Protein AF-A0A438FBZ8-F1 (afdb_monomer_lite)

Secondary structure (DSSP, 8-state):
-PPP--EEEE---TTS-GGGSSSPPB-EE-TTSPPSEEEETT-EEEEEE--TTSS-S-SSS--HHHHH--TTS---BEEEEEEE-TTSPBP-TT-EEEEEEEEEEEPTT--EEEEEE--TTTT--TTTTT--S-EEEEEE---S---EEEEEPPPPHHHHHHHHHHHHHHHHHGGGT--STTT-TTS-SS----STT--BTTS-TTSHHHHHHHHHPEESSS-BTTEEE---TT--TT-EEEEEP-STT--EEEEEEES---GGGTTEEEEEEE-EEEEEEEEEETTHHHHH----SSSTT----EEEPPS-----S-EEEEEEESB-TT--B-SS-HHHHHHHHHHHHHHHHHTTT--HHHHHHHHHHS--EEEEEESSSTT--EEEEEEEGGGSSS--S--SS----------TT-PPPP----SPP---GGGG-S-----------SS-S---------------B-TTSSSSBTTTSS-SSSS-HHHH-HHHHHTBS-TT-BGGGSEE--SSS-EE---BSSPPPGGGHHHHHHHHHHHTT-B------PPP-------------S-----PPPPGGGGS------S----------

Foldseek 3Di:
DPADDAAEFADDDLVDFQCRGPFHWFFFFDQPQDWSEEDEFQGWHKHWAFWQLRPQDDPDLALVSLAPRDPLQGGTKGTQYFYAYPVRFTFAALKKKKKAQQAKFADPPFQKFKFKFYALLHAGFLQCLAVNFIDMDMGHPQGAAFDFLFKFFHAAPVVLVVVQVVLVCCQVPVCVPDDDVNPNNNHRSADHQDLVSGTRTPDDPPDPVSVVCSRRTGGQLDAAQGGGRNRDRQSGNRKIKIGGAHHTRRRMITYFTARFFAPPLGSSSFGRTGIMMTTMHIDIGHSVCVVPFDADDDDSSNTHMDMDGGPDDPDFDDKDKFKFKQQALVRDHDALDVSRGQSRQLVRQLVLVVLQVDDSNRSSRCNGHAHWDKDQPARPPPRIGMIMIIHRQVVDPDRSDDDPDRDNHDDDDDDPPSDTGDNPDDDRRDDRPVVPPPDDDDDDDDDDDPDDDDDDDDDDDDDDDDLQELEQQPPAFQAQHPPQPDDGVCVLQVPQCVFFPCNRDTPVVQWAPPDDATDGHTHGNDDDDPVCVVSVVSSCVSCPSYHHDDDDPDDDDDDDDDDDDDDDDDDDDDDDDDDPPPPPDDDDDDDDDDDDDDDDD

Organism: Vitis vinifera (NCBI:txid29760)

InterPro domains:
  IPR004304 Acetamidase/Formamidase [PF03069] (12-398)
  IPR004304 Acetamidase/Formamidase [PTHR31891] (1-421)

pLDDT: mean 79.02, std 24.82, range [20.3, 98.88]

Radius of gyration: 31.85 Å; chains: 1; bounding box: 92×71×77 Å

Sequence (601 aa):
MAPSTPRLVVPIDLKKKPWEQKLPLHNRWHPQIPPVEEIKAGEIFRVEMVDWTGGIIRDDDSALDVKFIDLSTVHYLSGPIRVLDVDGVPAKPGDLLAVEICNLGPLPGDEWGYTATFDRENGGGFLTDHFPCATKAIWSEISRLNSPGIVGTAPSMELLNIWNERERQVEENGLQTLKLCEVLHSRPLANLPSTKGCHLGKIQKGTPEWERIAREAARTIPGRENGGNCDIKNLSTGSKIYLPVFVDGANLSTGDMHFSQGDGEVSFCGAIEMSGFLELKCEIIRGGMKEYLTPMGPTPLHVNPIFEIGPVEPRFSEWLVFEGISVDESGRQHYLDASVAYKRAVLNAIDYLSKFGYSKEQMYLLLSCCPCEGRISGIVDSPNAVATLAIPTAIFDQDIRPKTKVPVGPRLVRKPDVLRCTYDGNLPTTKNPAATIQCPMVLEGWILDAKGTEPKKAHISHQFSEQEGVGDGKRVKFWKDKWCGDVTLASAVPSLFAFTLSKEVWVTEVWDDMGEGGHWNPHFIRHLNDWELDNVEDFFLRIQGKSVKDRVLQMGSRKGVFCVTSFDSLLGPGHPTPSPVAVIWNSLILSKVSFSAWKAS

Structure (mmCIF, N/CA/C/O backbone):
data_AF-A0A438FBZ8-F1
#
_entry.id   AF-A0A438FBZ8-F1
#
loop_
_atom_site.group_PDB
_atom_site.id
_atom_site.type_symbol
_atom_site.label_atom_id
_atom_site.label_alt_id
_atom_site.label_comp_id
_atom_site.label_asym_id
_atom_site.label_entity_id
_atom_site.label_seq_id
_atom_site.pdbx_PDB_ins_code
_atom_site.Cartn_x
_atom_site.Cartn_y
_atom_site.Cartn_z
_atom_site.occupancy
_atom_site.B_iso_or_equiv
_atom_site.auth_seq_id
_atom_site.auth_comp_id
_atom_site.auth_asym_id
_atom_site.auth_atom_id
_atom_site.pdbx_PDB_model_num
ATOM 1 N N . MET A 1 1 ? -30.465 -21.032 1.484 1.00 39.50 1 MET A N 1
ATOM 2 C CA . MET A 1 1 ? -31.113 -19.710 1.606 1.00 39.50 1 MET A CA 1
ATOM 3 C C . MET A 1 1 ? -30.244 -18.734 0.836 1.00 39.50 1 MET A C 1
ATOM 5 O O . MET A 1 1 ? -29.039 -18.786 1.038 1.00 39.50 1 MET A O 1
ATOM 9 N N . ALA A 1 2 ? -30.802 -17.939 -0.083 1.00 35.19 2 ALA A N 1
ATOM 10 C CA . ALA A 1 2 ? -30.062 -16.803 -0.640 1.00 35.19 2 ALA A CA 1
ATOM 11 C C . ALA A 1 2 ? -29.576 -15.931 0.533 1.00 35.19 2 ALA A C 1
ATOM 13 O O . ALA A 1 2 ? -30.331 -15.823 1.508 1.00 35.19 2 ALA A O 1
ATOM 14 N N . PRO A 1 3 ? -28.351 -15.376 0.510 1.00 48.94 3 PRO A N 1
ATOM 15 C CA . PRO A 1 3 ? -27.938 -14.495 1.586 1.00 48.94 3 PRO A CA 1
ATOM 16 C C . PRO A 1 3 ? -28.934 -13.336 1.637 1.00 48.94 3 PRO A C 1
ATOM 18 O O . PRO A 1 3 ? -29.303 -12.777 0.603 1.00 48.94 3 PRO A O 1
ATOM 21 N N . SER A 1 4 ? -29.428 -13.028 2.836 1.00 61.75 4 SER A N 1
ATOM 22 C CA . SER A 1 4 ? -30.105 -11.760 3.091 1.00 61.75 4 SER A CA 1
ATOM 23 C C . SER A 1 4 ? -29.223 -10.652 2.527 1.00 61.75 4 SER A C 1
ATOM 25 O O . SER A 1 4 ? -28.028 -10.651 2.825 1.00 61.75 4 SER A O 1
ATOM 27 N N . THR A 1 5 ? -29.782 -9.764 1.703 1.00 81.06 5 THR A N 1
ATOM 28 C CA . THR A 1 5 ? -29.071 -8.604 1.154 1.00 81.06 5 THR A CA 1
ATOM 29 C C . THR A 1 5 ? -28.177 -7.985 2.236 1.00 81.06 5 THR A C 1
ATOM 31 O O . THR A 1 5 ? -28.705 -7.695 3.317 1.00 81.06 5 THR A O 1
ATOM 34 N N . PRO A 1 6 ? -26.859 -7.826 2.001 1.00 91.69 6 PRO A N 1
ATOM 35 C CA . PRO A 1 6 ? -25.945 -7.298 3.006 1.00 91.69 6 PRO A CA 1
ATOM 36 C C . PRO A 1 6 ? -26.448 -5.974 3.570 1.00 91.69 6 PRO A C 1
ATOM 38 O O . PRO A 1 6 ? -26.910 -5.102 2.828 1.00 91.69 6 PRO A O 1
ATOM 41 N N . ARG A 1 7 ? -26.366 -5.807 4.892 1.00 94.94 7 ARG A N 1
ATOM 42 C CA . ARG A 1 7 ? -26.754 -4.545 5.525 1.00 94.94 7 ARG A CA 1
ATOM 43 C C . ARG A 1 7 ? -25.766 -3.460 5.111 1.00 94.94 7 ARG A C 1
ATOM 45 O O . ARG A 1 7 ? -24.577 -3.590 5.378 1.00 94.94 7 ARG A O 1
ATOM 52 N N . LEU A 1 8 ? -26.246 -2.380 4.502 1.00 96.88 8 LEU A N 1
ATOM 53 C CA . LEU A 1 8 ? -25.418 -1.211 4.207 1.00 96.88 8 LEU A CA 1
ATOM 54 C C . LEU A 1 8 ? -25.092 -0.467 5.511 1.00 96.88 8 LEU A C 1
ATOM 56 O O . LEU A 1 8 ? -25.972 0.153 6.105 1.00 96.88 8 LEU A O 1
ATOM 60 N N . VAL A 1 9 ? -23.843 -0.578 5.967 1.00 97.69 9 VAL A N 1
ATOM 61 C CA . VAL A 1 9 ? -23.351 -0.006 7.231 1.00 97.69 9 VAL A CA 1
ATOM 62 C C . VAL A 1 9 ? -22.852 1.412 7.012 1.00 97.69 9 VAL A C 1
ATOM 64 O O . VAL A 1 9 ? -23.297 2.326 7.696 1.00 97.69 9 VAL A O 1
ATOM 67 N N . VAL A 1 10 ? -21.970 1.609 6.030 1.00 98.00 10 VAL A N 1
ATOM 68 C CA . VAL A 1 10 ? -21.454 2.936 5.674 1.00 98.00 10 VAL A CA 1
ATOM 69 C C . VAL A 1 10 ? -21.891 3.270 4.252 1.00 98.00 10 VAL A C 1
ATOM 71 O O . VAL A 1 10 ? -21.305 2.722 3.324 1.00 98.00 10 VAL A O 1
ATOM 74 N N . PRO A 1 11 ? -22.934 4.101 4.062 1.00 97.56 11 PRO A N 1
ATOM 75 C CA . PRO A 1 11 ? -23.332 4.582 2.744 1.00 97.56 11 PRO A CA 1
ATOM 76 C C . PRO A 1 11 ? -22.473 5.774 2.307 1.00 97.56 11 PRO A C 1
ATOM 78 O O . PRO A 1 11 ? -22.173 6.644 3.131 1.00 97.56 11 PRO A O 1
ATOM 81 N N . ILE A 1 12 ? -22.168 5.866 1.012 1.00 97.75 12 ILE A N 1
ATOM 82 C CA . ILE A 1 12 ? -21.470 7.011 0.410 1.00 97.75 12 ILE A CA 1
ATOM 83 C C . ILE A 1 12 ? -22.381 7.734 -0.578 1.00 97.75 12 ILE A C 1
ATOM 85 O O . ILE A 1 12 ? -23.021 7.136 -1.436 1.00 97.75 12 ILE A O 1
ATOM 89 N N . ASP A 1 13 ? -22.424 9.060 -0.460 1.00 96.69 13 ASP A N 1
ATOM 90 C CA . ASP A 1 13 ? -23.036 9.945 -1.446 1.00 96.69 13 ASP A CA 1
ATOM 91 C C . ASP A 1 13 ? -21.928 10.660 -2.222 1.00 96.69 13 ASP A C 1
ATOM 93 O O . ASP A 1 13 ? -21.318 11.602 -1.715 1.00 96.69 13 ASP A O 1
ATOM 97 N N . LEU A 1 14 ? -21.675 10.224 -3.457 1.00 93.81 14 LEU A N 1
ATOM 98 C CA . LEU A 1 14 ? -20.620 10.768 -4.323 1.00 93.81 14 LEU A CA 1
ATOM 99 C C . LEU A 1 14 ? -20.810 12.248 -4.686 1.00 93.81 14 LEU A C 1
ATOM 101 O O . LEU A 1 14 ? -19.887 12.899 -5.163 1.00 93.81 14 LEU A O 1
ATOM 105 N N . LYS A 1 15 ? -21.995 12.821 -4.441 1.00 94.38 15 LYS A N 1
ATOM 106 C CA . LYS A 1 15 ? -22.243 14.257 -4.647 1.00 94.38 15 LYS A CA 1
ATOM 107 C C . LYS A 1 15 ? -21.795 15.111 -3.463 1.00 94.38 15 LYS A C 1
ATOM 109 O O . LYS A 1 15 ? -21.882 16.337 -3.534 1.00 94.38 15 LYS A O 1
ATOM 114 N N . LYS A 1 16 ? -21.375 14.484 -2.364 1.00 96.19 16 LYS A N 1
ATOM 115 C CA . LYS A 1 16 ? -20.964 15.147 -1.129 1.00 96.19 16 LYS A CA 1
ATOM 116 C C . LYS A 1 16 ? -19.482 14.966 -0.892 1.00 96.19 16 LYS A C 1
ATOM 118 O O . LYS A 1 16 ? -18.905 13.919 -1.171 1.00 96.19 16 LYS A O 1
ATOM 123 N N . LYS A 1 17 ? -18.872 15.980 -0.291 1.00 94.62 17 LYS A N 1
ATOM 124 C CA . LYS A 1 17 ? -17.474 15.889 0.123 1.00 94.62 17 LYS A CA 1
ATOM 125 C C . LYS A 1 17 ? -17.323 14.896 1.280 1.00 94.62 17 LYS A C 1
ATOM 127 O O . LYS A 1 17 ? -18.287 14.666 2.014 1.00 94.62 17 LYS A O 1
ATOM 132 N N . PRO A 1 18 ? -16.116 14.361 1.526 1.00 94.25 18 PRO A N 1
ATOM 133 C CA . PRO A 1 18 ? -15.871 13.414 2.617 1.00 94.25 18 PRO A CA 1
ATOM 134 C C . PRO A 1 18 ? -16.380 13.865 3.998 1.00 94.25 18 PRO A C 1
ATOM 136 O O . PRO A 1 18 ? -16.930 13.071 4.753 1.00 94.25 18 PRO A O 1
ATOM 139 N N . TRP A 1 19 ? -16.262 15.158 4.316 1.00 92.12 19 TRP A N 1
ATOM 140 C CA . TRP A 1 19 ? -16.722 15.738 5.588 1.00 92.12 19 TRP A CA 1
ATOM 141 C C . TRP A 1 19 ? -18.217 16.107 5.618 1.00 92.12 19 TRP A C 1
ATOM 143 O O . TRP A 1 19 ? -18.705 16.595 6.635 1.00 92.12 19 TRP A O 1
ATOM 153 N N . GLU A 1 20 ? -18.936 15.919 4.512 1.00 95.38 20 GLU A N 1
ATOM 154 C CA . GLU A 1 20 ? -20.382 16.156 4.372 1.00 95.38 20 GLU A CA 1
ATOM 155 C C . GLU A 1 20 ? -21.179 14.840 4.342 1.00 95.38 20 GLU A C 1
ATOM 157 O O . GLU A 1 20 ? -22.415 14.858 4.292 1.00 95.38 20 GLU A O 1
ATOM 162 N N . GLN A 1 21 ? -20.487 13.695 4.364 1.00 97.44 21 GLN A N 1
ATOM 163 C CA . GLN A 1 21 ? -21.102 12.373 4.384 1.00 97.44 21 GLN A CA 1
ATOM 164 C C . GLN A 1 21 ? -21.996 12.194 5.617 1.00 97.44 21 GLN A C 1
ATOM 166 O O . GLN A 1 21 ? -21.743 12.743 6.690 1.00 97.44 21 GLN A O 1
ATOM 171 N N . LYS A 1 22 ? -23.075 11.413 5.463 1.00 96.00 22 LYS A N 1
ATOM 172 C CA . LYS A 1 22 ? -24.048 11.174 6.547 1.00 96.00 22 LYS A CA 1
ATOM 173 C C . LYS A 1 22 ? -23.379 10.534 7.764 1.00 96.00 22 LYS A C 1
ATOM 175 O O . LYS A 1 22 ? -23.666 10.918 8.896 1.00 96.00 22 LYS A O 1
ATOM 180 N N . LEU A 1 23 ? -22.533 9.539 7.512 1.00 96.81 23 LEU A N 1
ATOM 181 C CA . LEU A 1 23 ? -21.614 9.002 8.502 1.00 96.81 23 LEU A CA 1
ATOM 182 C C . LEU A 1 23 ? -20.241 9.623 8.237 1.00 96.81 23 LEU A C 1
ATOM 184 O O . LEU A 1 23 ? -19.779 9.571 7.098 1.00 96.81 23 LEU A O 1
ATOM 188 N N . PRO A 1 24 ? -19.614 10.251 9.243 1.00 95.62 24 PRO A N 1
ATOM 189 C CA . PRO A 1 24 ? -18.381 10.990 9.023 1.00 95.62 24 PRO A CA 1
ATOM 190 C C . PRO A 1 24 ? -17.216 10.030 8.769 1.00 95.62 24 PRO A C 1
ATOM 192 O O . PRO A 1 24 ? -17.039 9.066 9.508 1.00 95.62 24 PRO A O 1
ATOM 195 N N . LEU A 1 25 ? -16.407 10.319 7.753 1.00 98.19 25 LEU A N 1
ATOM 196 C CA . LEU A 1 25 ? -15.196 9.557 7.441 1.00 98.19 25 LEU A CA 1
ATOM 197 C C . LEU A 1 25 ? -14.040 9.969 8.372 1.00 98.19 25 LEU A C 1
ATOM 199 O O . LEU A 1 25 ? -14.139 10.934 9.130 1.00 98.19 25 LEU A O 1
ATOM 203 N N . HIS A 1 26 ? -12.900 9.287 8.322 1.00 98.69 26 HIS A N 1
ATOM 204 C CA . HIS A 1 26 ? -11.676 9.751 8.993 1.00 98.69 26 HIS A CA 1
ATOM 205 C C . HIS A 1 26 ? -10.453 9.526 8.108 1.00 98.69 26 HIS A C 1
ATOM 207 O O . HIS A 1 26 ? -10.495 8.710 7.201 1.00 98.69 26 HIS A O 1
ATOM 213 N N . ASN A 1 27 ? -9.362 10.252 8.353 1.00 98.69 27 ASN A N 1
ATOM 214 C CA . ASN A 1 27 ? -8.133 10.118 7.558 1.00 98.69 27 ASN A CA 1
ATOM 215 C C . ASN A 1 27 ? -6.856 10.043 8.401 1.00 98.69 27 ASN A C 1
ATOM 217 O O . ASN A 1 27 ? -5.756 10.375 7.947 1.00 98.69 27 ASN A O 1
ATOM 221 N N . ARG A 1 28 ? -7.011 9.650 9.664 1.00 98.81 28 ARG A N 1
ATOM 222 C CA . ARG A 1 28 ? -5.921 9.401 10.605 1.00 98.81 28 ARG A CA 1
ATOM 223 C C . ARG A 1 28 ? -6.206 8.154 11.422 1.00 98.81 28 ARG A C 1
ATOM 225 O O . ARG A 1 28 ? -7.369 7.840 11.678 1.00 98.81 28 ARG A O 1
ATOM 232 N N . TRP A 1 29 ? -5.146 7.510 11.892 1.00 98.88 29 TRP A N 1
ATOM 233 C CA . TRP A 1 29 ? -5.235 6.441 12.879 1.00 98.88 29 TRP A CA 1
ATOM 234 C C . TRP A 1 29 ? -5.087 7.006 14.286 1.00 98.88 29 TRP A C 1
ATOM 236 O O . TRP A 1 29 ? -4.091 7.658 14.602 1.00 98.88 29 TRP A O 1
ATOM 246 N N . HIS A 1 30 ? -6.087 6.759 15.132 1.00 98.81 30 HIS A N 1
ATOM 247 C CA . HIS A 1 30 ? -6.047 7.139 16.538 1.00 98.81 30 HIS A CA 1
ATOM 248 C C . HIS A 1 30 ? -7.060 6.318 17.362 1.00 98.81 30 HIS A C 1
ATOM 250 O O . HIS A 1 30 ? -8.210 6.200 16.930 1.00 98.81 30 HIS A O 1
ATOM 256 N N . PRO A 1 31 ? -6.703 5.803 18.559 1.00 98.62 31 PRO A N 1
ATOM 257 C CA . PRO A 1 31 ? -7.588 4.957 19.378 1.00 98.62 31 PRO A CA 1
ATOM 258 C C . PRO A 1 31 ? -8.895 5.639 19.798 1.00 98.62 31 PRO A C 1
ATOM 260 O O . PRO A 1 31 ? -9.891 4.976 20.062 1.00 98.62 31 PRO A O 1
ATOM 263 N N . GLN A 1 32 ? -8.876 6.969 19.915 1.00 98.44 32 GLN A N 1
ATOM 264 C CA . GLN A 1 32 ? -10.004 7.753 20.433 1.00 98.44 32 GLN A CA 1
ATOM 265 C C . GLN A 1 32 ? -10.997 8.217 19.359 1.00 98.44 32 GLN A C 1
ATOM 267 O O . GLN A 1 32 ? -11.956 8.896 19.709 1.00 98.44 32 GLN A O 1
ATOM 272 N N . ILE A 1 33 ? -10.798 7.891 18.074 1.00 98.62 33 ILE A N 1
ATOM 273 C CA . ILE A 1 33 ? -11.809 8.197 17.048 1.00 98.62 33 ILE A CA 1
ATOM 274 C C . ILE A 1 33 ? -13.041 7.319 17.326 1.00 98.62 33 ILE A C 1
ATOM 276 O O . ILE A 1 33 ? -12.917 6.092 17.303 1.00 98.62 33 ILE A O 1
ATOM 280 N N . PRO A 1 34 ? -14.224 7.901 17.608 1.00 98.38 34 PRO A N 1
ATOM 281 C CA . PRO A 1 34 ? -15.403 7.113 17.942 1.00 98.38 34 PRO A CA 1
ATOM 282 C C . PRO A 1 34 ? -15.900 6.314 16.731 1.00 98.38 34 PRO A C 1
ATOM 284 O O . PRO A 1 34 ? -15.885 6.848 15.618 1.00 98.38 34 PRO A O 1
ATOM 287 N N . PRO A 1 35 ? -16.415 5.087 16.928 1.00 98.56 35 PRO A N 1
ATOM 288 C CA . PRO A 1 35 ? -16.983 4.314 15.836 1.00 98.56 35 PRO A CA 1
ATOM 289 C C . PRO A 1 35 ? -18.215 5.013 15.255 1.00 98.56 35 PRO A C 1
ATOM 291 O O . PRO A 1 35 ? -19.009 5.640 15.973 1.00 98.56 35 PRO A O 1
ATOM 294 N N . VAL A 1 36 ? -18.392 4.907 13.941 1.00 98.25 36 VAL A N 1
ATOM 295 C CA . VAL A 1 36 ? -19.561 5.453 13.246 1.00 98.25 36 VAL A CA 1
ATOM 296 C C . VAL A 1 36 ? -20.770 4.543 13.375 1.00 98.25 36 VAL A C 1
ATOM 298 O O . VAL A 1 36 ? -21.865 5.061 13.579 1.00 98.25 36 VAL A O 1
ATOM 301 N N . GLU A 1 37 ? -20.531 3.234 13.374 1.00 98.00 37 GLU A N 1
ATOM 302 C CA . GLU A 1 37 ? -21.521 2.160 13.370 1.00 98.00 37 GLU A CA 1
ATOM 303 C C . GLU A 1 37 ? -21.009 0.929 14.129 1.00 98.00 37 GLU A C 1
ATOM 305 O O . GLU A 1 37 ? -19.819 0.812 14.439 1.00 98.00 37 GLU A O 1
ATOM 310 N N . GLU A 1 38 ? -21.922 -0.003 14.398 1.00 98.19 38 GLU A N 1
ATOM 311 C CA . GLU A 1 38 ? -21.637 -1.294 15.024 1.00 98.19 38 GLU A CA 1
ATOM 312 C C . GLU A 1 38 ? -22.075 -2.448 14.119 1.00 98.19 38 GLU A C 1
ATOM 314 O O . GLU A 1 38 ? -23.084 -2.350 13.413 1.00 98.19 38 GLU A O 1
ATOM 319 N N . ILE A 1 39 ? -21.323 -3.548 14.158 1.00 98.00 39 ILE A N 1
ATOM 320 C CA . ILE A 1 39 ? -21.668 -4.821 13.517 1.00 98.00 39 ILE A CA 1
ATOM 321 C C . ILE A 1 39 ? -21.535 -5.975 14.518 1.00 98.00 39 ILE A C 1
ATOM 323 O O . ILE A 1 39 ? -20.759 -5.899 15.475 1.00 98.00 39 ILE A O 1
ATOM 327 N N . LYS A 1 40 ? -22.268 -7.063 14.287 1.00 98.06 40 LYS A N 1
ATOM 328 C CA . LYS A 1 40 ? -22.128 -8.340 14.993 1.00 98.06 40 LYS A CA 1
ATOM 329 C C . LYS A 1 40 ? -21.340 -9.340 14.154 1.00 98.06 40 LYS A C 1
ATOM 331 O O . LYS A 1 40 ? -21.587 -9.503 12.961 1.00 98.06 40 LYS A O 1
ATOM 336 N N . ALA A 1 41 ? -20.431 -10.062 14.795 1.00 97.19 41 ALA A N 1
ATOM 337 C CA . ALA A 1 41 ? -19.665 -11.132 14.180 1.00 97.19 41 ALA A CA 1
ATOM 338 C C . ALA A 1 41 ? -20.599 -12.164 13.527 1.00 97.19 41 ALA A C 1
ATOM 340 O O . ALA A 1 41 ? -21.624 -12.551 14.093 1.00 97.19 41 ALA A O 1
ATOM 341 N N . GLY A 1 42 ? -20.237 -12.596 12.323 1.00 95.12 42 GLY A N 1
ATOM 342 C CA . GLY A 1 42 ? -21.021 -13.497 11.487 1.00 95.12 42 GLY A CA 1
ATOM 343 C C . GLY A 1 42 ? -22.029 -12.815 10.556 1.00 95.12 42 GLY A C 1
ATOM 344 O O . GLY A 1 42 ? -22.477 -13.475 9.618 1.00 95.12 42 GLY A O 1
ATOM 345 N N . GLU A 1 43 ? -22.370 -11.533 10.753 1.00 95.31 43 GLU A N 1
ATOM 346 C CA . GLU A 1 43 ? -23.221 -10.800 9.805 1.00 95.31 43 GLU A CA 1
ATOM 347 C C . GLU A 1 43 ? -22.451 -10.442 8.523 1.00 95.31 43 GLU A C 1
ATOM 349 O O . GLU A 1 43 ? -21.259 -10.134 8.575 1.00 95.31 43 GLU A O 1
ATOM 354 N N . ILE A 1 44 ? -23.140 -10.474 7.376 1.00 96.94 44 ILE A N 1
ATOM 355 C CA . ILE A 1 44 ? -22.618 -9.946 6.109 1.00 96.94 44 ILE A CA 1
ATOM 356 C C . ILE A 1 44 ? -23.105 -8.507 5.969 1.00 96.94 44 ILE A C 1
ATOM 358 O O . ILE A 1 44 ? -24.312 -8.240 6.005 1.00 96.94 44 ILE A O 1
ATOM 362 N N . PHE A 1 45 ? -22.173 -7.583 5.785 1.00 98.06 45 PHE A N 1
ATOM 363 C CA . PHE A 1 45 ? -22.463 -6.159 5.709 1.00 98.06 45 PHE A CA 1
ATOM 364 C C . PHE A 1 45 ? -21.692 -5.484 4.583 1.00 98.06 45 PHE A C 1
ATOM 366 O O . PHE A 1 45 ? -20.655 -5.971 4.153 1.00 98.06 45 PHE A O 1
ATOM 373 N N . ARG A 1 46 ? -22.204 -4.351 4.103 1.00 97.88 46 ARG A N 1
ATOM 374 C CA . ARG A 1 46 ? -21.606 -3.553 3.033 1.00 97.88 46 ARG A CA 1
ATOM 375 C C . ARG A 1 46 ? -21.058 -2.239 3.574 1.00 97.88 46 ARG A C 1
ATOM 377 O O . ARG A 1 46 ? -21.740 -1.540 4.327 1.00 97.88 46 ARG A O 1
ATOM 384 N N . VAL A 1 47 ? -19.851 -1.900 3.149 1.00 98.38 47 VAL A N 1
ATOM 385 C CA . VAL A 1 47 ? -19.172 -0.629 3.410 1.00 98.38 47 VAL A CA 1
ATOM 386 C C . VAL A 1 47 ? -18.880 0.004 2.060 1.00 98.38 47 VAL A C 1
ATOM 388 O O . VAL A 1 47 ? -18.222 -0.610 1.226 1.00 98.38 47 VAL A O 1
ATOM 391 N N . GLU A 1 48 ? -19.395 1.202 1.826 1.00 98.19 48 GLU A N 1
ATOM 392 C CA . GLU A 1 48 ? -19.072 2.008 0.650 1.00 98.19 48 GLU A CA 1
ATOM 393 C C . GLU A 1 48 ? -17.944 2.976 0.994 1.00 98.19 48 GLU A C 1
ATOM 395 O O . GLU A 1 48 ? -17.827 3.430 2.136 1.00 98.19 48 GLU A O 1
ATOM 400 N N . MET A 1 49 ? -17.100 3.280 0.015 1.00 97.00 49 MET A N 1
ATOM 401 C CA . MET A 1 49 ? -15.947 4.167 0.140 1.00 97.00 49 MET A CA 1
ATOM 402 C C . MET A 1 49 ? -15.902 5.097 -1.068 1.00 97.00 49 MET A C 1
ATOM 404 O O . MET A 1 49 ? -16.180 4.686 -2.194 1.00 97.00 49 MET A O 1
ATOM 408 N N . VAL A 1 50 ? -15.547 6.351 -0.814 1.00 96.50 50 VAL A N 1
ATOM 409 C CA . VAL A 1 50 ? -15.065 7.260 -1.858 1.00 96.50 50 VAL A CA 1
ATOM 410 C C . VAL A 1 50 ? -13.612 6.902 -2.184 1.00 96.50 50 VAL A C 1
ATOM 412 O O . VAL A 1 50 ? -12.943 6.289 -1.347 1.00 96.50 50 VAL A O 1
ATOM 415 N N . ASP A 1 51 ? -13.124 7.276 -3.367 1.00 96.38 51 ASP A N 1
ATOM 416 C CA . ASP A 1 51 ? -11.694 7.199 -3.679 1.00 96.38 51 ASP A CA 1
ATOM 417 C C . ASP A 1 51 ? -10.844 7.875 -2.586 1.00 96.38 51 ASP A C 1
ATOM 419 O O . ASP A 1 51 ? -11.304 8.766 -1.857 1.00 96.38 51 ASP A O 1
ATOM 423 N N . TRP A 1 52 ? -9.582 7.469 -2.466 1.00 97.56 52 TRP A N 1
ATOM 424 C CA . TRP A 1 52 ? -8.712 7.889 -1.368 1.00 97.56 52 TRP A CA 1
ATOM 425 C C . TRP A 1 52 ? -8.515 9.410 -1.249 1.00 97.56 52 TRP A C 1
ATOM 427 O O . TRP A 1 52 ? -8.260 9.915 -0.146 1.00 97.56 52 TRP A O 1
ATOM 437 N N . THR A 1 53 ? -8.681 10.151 -2.350 1.00 96.88 53 THR A N 1
ATOM 438 C CA . THR A 1 53 ? -8.572 11.616 -2.400 1.00 96.88 53 THR A CA 1
ATOM 439 C C . THR A 1 53 ? -9.862 12.322 -2.003 1.00 96.88 53 THR A C 1
ATOM 441 O O . THR A 1 53 ? -9.829 13.504 -1.646 1.00 96.88 53 THR A O 1
ATOM 444 N N . GLY A 1 54 ? -10.991 11.611 -2.011 1.00 95.44 54 GLY A N 1
ATOM 445 C CA . GLY A 1 54 ? -12.304 12.165 -1.717 1.00 95.44 54 GLY A CA 1
ATOM 446 C C . GLY A 1 54 ? -12.921 12.928 -2.891 1.00 95.44 54 GLY A C 1
ATOM 447 O O . GLY A 1 54 ? -13.591 13.937 -2.654 1.00 95.44 54 GLY A O 1
ATOM 448 N N . GLY A 1 55 ? -12.664 12.492 -4.127 1.00 93.50 55 GLY A N 1
ATOM 449 C CA . GLY A 1 55 ? -13.206 13.066 -5.360 1.00 93.50 55 GLY A CA 1
ATOM 450 C C . GLY A 1 55 ? -12.428 14.263 -5.910 1.00 93.50 55 GLY A C 1
ATOM 451 O O . GLY A 1 55 ? -13.009 15.112 -6.589 1.00 93.50 55 GLY A O 1
ATOM 452 N N . ILE A 1 56 ? -11.139 14.404 -5.573 1.00 94.56 56 ILE A N 1
ATOM 453 C CA . ILE A 1 56 ? -10.308 15.518 -6.066 1.00 94.56 56 ILE A CA 1
ATOM 454 C C . ILE A 1 56 ? -9.878 15.278 -7.515 1.00 94.56 56 ILE A C 1
ATOM 456 O O . ILE A 1 56 ? -9.877 16.221 -8.315 1.00 94.56 56 ILE A O 1
ATOM 460 N N . ILE A 1 57 ? -9.496 14.041 -7.836 1.00 95.25 57 ILE A N 1
ATOM 461 C CA . ILE A 1 57 ? -9.075 13.657 -9.183 1.00 95.25 57 ILE A CA 1
ATOM 462 C C . ILE A 1 57 ? -10.303 13.531 -10.080 1.00 95.25 57 ILE A C 1
ATOM 464 O O . ILE A 1 57 ? -11.327 12.984 -9.678 1.00 95.25 57 ILE A O 1
ATOM 468 N N . ARG A 1 58 ? -10.211 14.077 -11.293 1.00 93.12 58 ARG A N 1
ATOM 469 C CA . ARG A 1 58 ? -11.320 14.121 -12.253 1.00 93.12 58 ARG A CA 1
ATOM 470 C C . ARG A 1 58 ? -11.071 13.217 -13.452 1.00 93.12 58 ARG A C 1
ATOM 472 O O . ARG A 1 58 ? -9.928 13.059 -13.884 1.00 93.12 58 ARG A O 1
ATOM 479 N N . ASP A 1 59 ? -12.157 12.729 -14.040 1.00 92.81 59 ASP A N 1
ATOM 480 C CA . ASP A 1 59 ? -12.180 12.146 -15.383 1.00 92.81 59 ASP A CA 1
ATOM 481 C C . ASP A 1 59 ? -12.030 13.261 -16.438 1.00 92.81 59 ASP A C 1
ATOM 483 O O . ASP A 1 59 ? -12.998 13.800 -16.980 1.00 92.81 59 ASP A O 1
ATOM 487 N N . ASP A 1 60 ? -10.786 13.699 -16.637 1.00 90.62 60 ASP A N 1
ATOM 488 C CA . ASP A 1 60 ? -10.391 14.651 -17.668 1.00 90.62 60 ASP A CA 1
ATOM 489 C C . ASP A 1 60 ? -8.979 14.342 -18.206 1.00 90.62 60 ASP A C 1
ATOM 491 O O . ASP A 1 60 ? -8.169 13.654 -17.580 1.00 90.62 60 ASP A O 1
ATOM 495 N N . ASP A 1 61 ? -8.666 14.884 -19.385 1.00 88.06 61 ASP A N 1
ATOM 496 C CA . ASP A 1 61 ? -7.373 14.715 -20.062 1.00 88.06 61 ASP A CA 1
ATOM 497 C C . ASP A 1 61 ? -6.284 15.677 -19.488 1.00 88.06 61 ASP A C 1
ATOM 499 O O . ASP A 1 61 ? -5.434 16.183 -20.226 1.00 88.06 61 ASP A O 1
ATOM 503 N N . SER A 1 62 ? -6.303 15.986 -18.178 1.00 89.06 62 SER A N 1
ATOM 504 C CA . SER A 1 62 ? -5.350 16.894 -17.510 1.00 89.06 62 SER A CA 1
ATOM 505 C C . SER A 1 62 ? -4.776 16.310 -16.219 1.00 89.06 62 SER A C 1
ATOM 507 O O . SER A 1 62 ? -5.518 15.903 -15.345 1.00 89.06 62 SER A O 1
ATOM 509 N N . ALA A 1 63 ? -3.454 16.349 -16.027 1.00 91.50 63 ALA A N 1
ATOM 510 C CA . ALA A 1 63 ? -2.811 15.894 -14.782 1.00 91.50 63 ALA A CA 1
ATOM 511 C C . ALA A 1 63 ? -2.595 17.018 -13.740 1.00 91.50 63 ALA A C 1
ATOM 513 O O . ALA A 1 63 ? -1.800 16.873 -12.810 1.00 91.50 63 ALA A O 1
ATOM 514 N N . LEU A 1 64 ? -3.253 18.176 -13.895 1.00 92.44 64 LEU A N 1
ATOM 515 C CA . LEU A 1 64 ? -3.082 19.312 -12.977 1.00 92.44 64 LEU A CA 1
ATOM 516 C C . LEU A 1 64 ? -3.670 19.057 -11.585 1.00 92.44 64 LEU A C 1
ATOM 518 O O . LEU A 1 64 ? -3.142 19.567 -10.599 1.00 92.44 64 LEU A O 1
ATOM 522 N N . ASP A 1 65 ? -4.750 18.286 -11.505 1.00 94.69 65 ASP A N 1
ATOM 523 C CA . ASP A 1 65 ? -5.325 17.830 -10.241 1.00 94.69 65 ASP A CA 1
ATOM 524 C C . ASP A 1 65 ? -4.332 16.956 -9.462 1.00 94.69 65 ASP A C 1
ATOM 526 O O . ASP A 1 65 ? -4.100 17.219 -8.285 1.00 94.69 65 ASP A O 1
ATOM 530 N N . VAL A 1 66 ? -3.650 16.025 -10.135 1.00 94.62 66 VAL A N 1
ATOM 531 C CA . VAL A 1 66 ? -2.559 15.218 -9.562 1.00 94.62 66 VAL A CA 1
ATOM 532 C C . VAL A 1 66 ? -1.374 16.094 -9.149 1.00 94.62 66 VAL A C 1
ATOM 534 O O . VAL A 1 66 ? -0.834 15.925 -8.060 1.00 94.62 66 VAL A O 1
ATOM 537 N N . LYS A 1 67 ? -0.961 17.056 -9.987 1.00 92.06 67 LYS A N 1
ATOM 538 C CA . LYS A 1 67 ? 0.188 17.933 -9.690 1.00 92.06 67 LYS A CA 1
ATOM 539 C C . LYS A 1 67 ? -0.012 18.736 -8.403 1.00 92.06 67 LYS A C 1
ATOM 541 O O . LYS A 1 67 ? 0.934 18.905 -7.638 1.00 92.06 67 LYS A O 1
ATOM 546 N N . PHE A 1 68 ? -1.223 19.241 -8.168 1.00 93.31 68 PHE A N 1
ATOM 547 C CA . PHE A 1 68 ? -1.514 20.197 -7.093 1.00 93.31 68 PHE A CA 1
ATOM 548 C C . PHE A 1 68 ? -2.342 19.630 -5.934 1.00 93.31 68 PHE A C 1
ATOM 550 O O . PHE A 1 68 ? -2.778 20.395 -5.071 1.00 93.31 68 PHE A O 1
ATOM 557 N N . ILE A 1 69 ? -2.565 18.316 -5.893 1.00 94.56 69 ILE A N 1
ATOM 558 C CA . ILE A 1 69 ? -3.307 17.671 -4.808 1.00 94.56 69 ILE A CA 1
ATOM 559 C C . ILE A 1 69 ? -2.652 17.930 -3.442 1.00 94.56 69 ILE A C 1
ATOM 561 O O . ILE A 1 69 ? -1.431 17.869 -3.294 1.00 94.56 69 ILE A O 1
ATOM 565 N N . ASP A 1 70 ? -3.463 18.206 -2.414 1.00 95.56 70 ASP A N 1
ATOM 566 C CA . ASP A 1 70 ? -2.976 18.306 -1.034 1.00 95.56 70 ASP A CA 1
ATOM 567 C C . ASP A 1 70 ? -2.903 16.916 -0.398 1.00 95.56 70 ASP A C 1
ATOM 569 O O . ASP A 1 70 ? -3.839 16.470 0.260 1.00 95.56 70 ASP A O 1
ATOM 573 N N . LEU A 1 71 ? -1.751 16.257 -0.521 1.00 95.31 71 LEU A N 1
ATOM 574 C CA . LEU A 1 71 ? -1.511 14.926 0.049 1.00 95.31 71 LEU A CA 1
ATOM 575 C C . LEU A 1 71 ? -1.642 14.862 1.581 1.00 95.31 71 LEU A C 1
ATOM 577 O O . LEU A 1 71 ? -1.516 13.785 2.155 1.00 95.31 71 LEU A O 1
ATOM 581 N N . SER A 1 72 ? -1.888 15.967 2.297 1.00 96.12 72 SER A N 1
ATOM 582 C CA . SER A 1 72 ? -2.189 15.919 3.736 1.00 96.12 72 SER A CA 1
ATOM 583 C C . SER A 1 72 ? -3.608 15.428 4.058 1.00 96.12 72 SER A C 1
ATOM 585 O O . SER A 1 72 ? -3.861 15.001 5.191 1.00 96.12 72 SER A O 1
ATOM 587 N N . THR A 1 73 ? -4.533 15.458 3.093 1.00 96.69 73 THR A N 1
ATOM 588 C CA . THR A 1 73 ? -5.938 15.051 3.287 1.00 96.69 73 THR A CA 1
ATOM 589 C C . THR A 1 73 ? -6.159 13.548 3.178 1.00 96.69 73 THR A C 1
ATOM 591 O O . THR A 1 73 ? -7.183 13.048 3.634 1.00 96.69 73 THR A O 1
ATOM 594 N N . VAL A 1 74 ? -5.199 12.820 2.624 1.00 96.56 74 VAL A N 1
ATOM 595 C CA . VAL A 1 74 ? -5.357 11.401 2.309 1.00 96.56 74 VAL A CA 1
ATOM 596 C C . VAL A 1 74 ? -5.043 10.521 3.524 1.00 96.56 74 VAL A C 1
ATOM 598 O O . VAL A 1 74 ? -4.211 10.897 4.370 1.00 96.56 74 VAL A O 1
ATOM 601 N N . HIS A 1 75 ? -5.693 9.370 3.692 1.00 98.44 75 HIS A N 1
ATOM 602 C CA . HIS A 1 75 ? -6.726 8.729 2.846 1.00 98.44 75 HIS A CA 1
ATOM 603 C C . HIS A 1 75 ? -8.089 8.858 3.537 1.00 98.44 75 HIS A C 1
ATOM 605 O O . HIS A 1 75 ? -8.142 8.695 4.757 1.00 98.44 75 HIS A O 1
ATOM 611 N N . TYR A 1 76 ? -9.182 9.131 2.823 1.00 98.50 76 TYR A N 1
ATOM 612 C CA . TYR A 1 76 ? -10.515 9.130 3.444 1.00 98.50 76 TYR A CA 1
ATOM 613 C C . TYR A 1 76 ? -11.034 7.701 3.639 1.00 98.50 76 TYR A C 1
ATOM 615 O O . TYR A 1 76 ? -11.349 7.008 2.681 1.00 98.50 76 TYR A O 1
ATOM 623 N N . LEU A 1 77 ? -11.133 7.268 4.895 1.00 98.81 77 LEU A N 1
ATOM 624 C CA . LEU A 1 77 ? -11.532 5.916 5.276 1.00 98.81 77 LEU A CA 1
ATOM 625 C C . LEU A 1 77 ? -12.978 5.865 5.764 1.00 98.81 77 LEU A C 1
ATOM 627 O O . LEU A 1 77 ? -13.421 6.710 6.553 1.00 98.81 77 LEU A O 1
ATOM 631 N N . SER A 1 78 ? -13.674 4.807 5.357 1.00 98.75 78 SER A N 1
ATOM 632 C CA . SER A 1 78 ? -14.978 4.420 5.876 1.00 98.75 78 SER A CA 1
ATOM 633 C C . SER A 1 78 ? -14.805 3.606 7.155 1.00 98.75 78 SER A C 1
ATOM 635 O O . SER A 1 78 ? -14.212 2.526 7.164 1.00 98.75 78 SER A O 1
ATOM 637 N N . GLY A 1 79 ? -15.324 4.151 8.254 1.00 97.94 79 GLY A N 1
ATOM 638 C CA . GLY A 1 79 ? -15.152 3.623 9.605 1.00 97.94 79 GLY A CA 1
ATOM 639 C C . GLY A 1 79 ? -14.911 4.745 10.625 1.00 97.94 79 GLY A C 1
ATOM 640 O O . GLY A 1 79 ? -15.093 5.919 10.300 1.00 97.94 79 GLY A O 1
ATOM 641 N N . PRO A 1 80 ? -14.523 4.416 11.866 1.00 98.69 80 PRO A N 1
ATOM 642 C CA . PRO A 1 80 ? -14.336 3.058 12.367 1.00 98.69 80 PRO A CA 1
ATOM 643 C C . PRO A 1 80 ? -15.656 2.322 12.616 1.00 98.69 80 PRO A C 1
ATOM 645 O O . PRO A 1 80 ? -16.644 2.918 13.044 1.00 98.69 80 PRO A O 1
ATOM 648 N N . ILE A 1 81 ? -15.677 1.018 12.374 1.00 98.81 81 ILE A N 1
ATOM 649 C CA . ILE A 1 81 ? -16.812 0.127 12.624 1.00 98.81 81 ILE A CA 1
ATOM 650 C C . ILE A 1 81 ? -16.475 -0.718 13.848 1.00 98.81 81 ILE A C 1
ATOM 652 O O . ILE A 1 81 ? -15.464 -1.423 13.881 1.00 98.81 81 ILE A O 1
ATOM 656 N N . ARG A 1 82 ? -17.319 -0.642 14.875 1.00 98.81 82 ARG A N 1
ATOM 657 C CA . ARG A 1 82 ? -17.134 -1.406 16.108 1.00 98.81 82 ARG A CA 1
ATOM 658 C C . ARG A 1 82 ? -17.712 -2.811 15.952 1.00 98.81 82 ARG A C 1
ATOM 660 O O . ARG A 1 82 ? -18.882 -2.978 15.625 1.00 98.81 82 ARG A O 1
ATOM 667 N N . VAL A 1 83 ? -16.884 -3.818 16.210 1.00 98.81 83 VAL A N 1
ATOM 668 C CA . VAL A 1 83 ? -17.213 -5.236 16.042 1.00 98.81 83 VAL A CA 1
ATOM 669 C C . VAL A 1 83 ? -17.552 -5.866 17.390 1.00 98.81 83 VAL A C 1
ATOM 671 O O . VAL A 1 83 ? -16.741 -5.860 18.323 1.00 98.81 83 VAL A O 1
ATOM 674 N N . LEU A 1 84 ? -18.763 -6.407 17.487 1.00 98.75 84 LEU A N 1
ATOM 675 C CA . LEU A 1 84 ? -19.292 -7.129 18.642 1.00 98.75 84 LEU A CA 1
ATOM 676 C C . LEU A 1 84 ? -19.407 -8.619 18.312 1.00 98.75 84 LEU A C 1
ATOM 678 O O . LEU A 1 84 ? -19.605 -8.973 17.156 1.00 98.75 84 LEU A O 1
ATOM 682 N N . ASP A 1 85 ? -19.323 -9.506 19.298 1.00 98.06 85 ASP A N 1
ATOM 683 C CA . ASP A 1 85 ? -19.723 -10.900 19.100 1.00 98.06 85 ASP A CA 1
ATOM 684 C C . ASP A 1 85 ? -21.255 -11.068 19.100 1.00 98.06 85 ASP A C 1
ATOM 686 O O . ASP A 1 85 ? -22.025 -10.102 19.157 1.00 98.06 85 ASP A O 1
ATOM 690 N N . VAL A 1 86 ? -21.707 -12.320 19.010 1.00 94.94 86 VAL A N 1
ATOM 691 C CA . VAL A 1 86 ? -23.133 -12.674 18.969 1.00 94.94 86 VAL A CA 1
ATOM 692 C C . VAL A 1 86 ? -23.899 -12.238 20.225 1.00 94.94 86 VAL A C 1
ATOM 694 O O . VAL A 1 86 ? -25.075 -11.876 20.120 1.00 94.94 86 VAL A O 1
ATOM 697 N N . ASP A 1 87 ? -23.217 -12.182 21.372 1.00 96.44 87 ASP A N 1
ATOM 698 C CA . ASP A 1 87 ? -23.765 -11.795 22.676 1.00 96.44 87 ASP A CA 1
ATOM 699 C C . ASP A 1 87 ? -23.660 -10.279 22.932 1.00 96.44 87 ASP A C 1
ATOM 701 O O . ASP A 1 87 ? -24.145 -9.773 23.945 1.00 96.44 87 ASP A O 1
ATOM 705 N N . GLY A 1 88 ? -23.071 -9.524 21.997 1.00 97.12 88 GLY A N 1
ATOM 706 C CA . GLY A 1 88 ? -22.899 -8.075 22.092 1.00 97.12 88 GLY A CA 1
A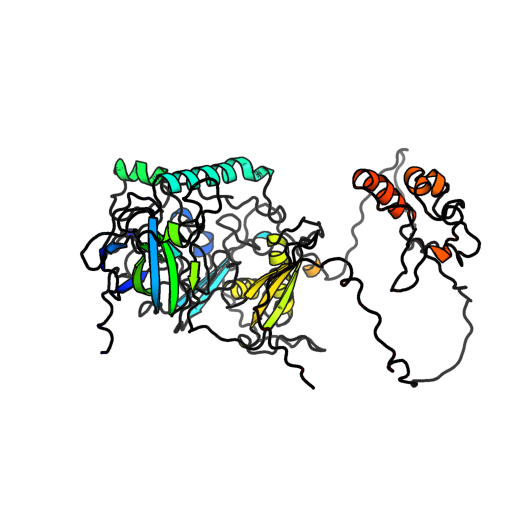TOM 707 C C . GLY A 1 88 ? -21.627 -7.641 22.825 1.00 97.12 88 GLY A C 1
ATOM 708 O O . GLY A 1 88 ? -21.482 -6.461 23.151 1.00 97.12 88 GLY A O 1
ATOM 709 N N . VAL A 1 89 ? -20.689 -8.555 23.084 1.00 98.38 89 VAL A N 1
ATOM 710 C CA . VAL A 1 89 ? -19.407 -8.234 23.717 1.00 98.38 89 VAL A CA 1
ATOM 711 C C . VAL A 1 89 ? -18.419 -7.765 22.644 1.00 98.38 89 VAL A C 1
ATOM 713 O O . VAL A 1 89 ? -18.148 -8.502 21.693 1.00 98.38 89 VAL A O 1
ATOM 716 N N . PRO A 1 90 ? -17.820 -6.567 22.776 1.00 98.62 90 PRO A N 1
ATOM 717 C CA . PRO A 1 90 ? -16.877 -6.066 21.782 1.00 98.62 90 PRO A CA 1
ATOM 718 C C . PRO A 1 90 ? -15.648 -6.973 21.646 1.00 98.62 90 PRO A C 1
ATOM 720 O O . PRO A 1 90 ? -15.232 -7.622 22.612 1.00 98.62 90 PRO A O 1
ATOM 723 N N . ALA A 1 91 ? -15.033 -6.986 20.460 1.00 98.75 91 ALA A N 1
ATOM 724 C CA . ALA A 1 91 ? -13.659 -7.468 20.293 1.00 98.75 91 ALA A CA 1
ATOM 725 C C . ALA A 1 91 ? -12.743 -6.792 21.331 1.00 98.75 91 ALA A C 1
ATOM 727 O O . ALA A 1 91 ? -12.974 -5.637 21.693 1.00 98.75 91 ALA A O 1
ATOM 728 N N . LYS A 1 92 ? -11.746 -7.497 21.860 1.00 98.69 92 LYS A N 1
ATOM 729 C CA . LYS A 1 92 ? -10.871 -6.992 22.925 1.00 98.69 92 LYS A CA 1
ATOM 730 C C . LYS A 1 92 ? -9.414 -6.952 22.471 1.00 98.69 92 LYS A C 1
ATOM 732 O O . LYS A 1 92 ? -9.032 -7.760 21.627 1.00 98.69 92 LYS A O 1
ATOM 737 N N . PRO A 1 93 ? -8.585 -6.050 23.033 1.00 98.75 93 PRO A N 1
ATOM 738 C CA . PRO A 1 93 ? -7.146 -6.087 22.805 1.00 98.75 93 PRO A CA 1
ATOM 739 C C . PRO A 1 93 ? -6.576 -7.494 23.041 1.00 98.75 93 PRO A C 1
ATOM 741 O O . PRO A 1 93 ? -6.842 -8.091 24.085 1.00 98.75 93 PRO A O 1
ATOM 744 N N . GLY A 1 94 ? -5.814 -8.022 22.081 1.00 98.38 94 GLY A N 1
ATOM 745 C CA . GLY A 1 94 ? -5.308 -9.402 22.106 1.00 98.38 94 GLY A CA 1
ATOM 746 C C . GLY A 1 94 ? -6.127 -10.409 21.284 1.00 98.38 94 GLY A C 1
ATOM 747 O O . GLY A 1 94 ? -5.648 -11.517 21.030 1.00 98.38 94 GLY A O 1
ATOM 748 N N . ASP A 1 95 ? -7.332 -10.047 20.840 1.00 98.81 95 ASP A N 1
ATOM 749 C CA . ASP A 1 95 ? -8.110 -10.848 19.892 1.00 98.81 95 ASP A CA 1
ATOM 750 C C . ASP A 1 95 ? -7.539 -10.737 18.466 1.00 98.81 95 ASP A C 1
ATOM 752 O O . ASP A 1 95 ? -6.852 -9.775 18.121 1.00 98.81 95 ASP A O 1
ATOM 756 N N . LEU A 1 96 ? -7.871 -11.707 17.612 1.00 98.62 96 LEU A N 1
ATOM 757 C CA . LEU A 1 96 ? -7.754 -11.570 16.160 1.00 98.62 96 LEU A CA 1
ATOM 758 C C . LEU A 1 96 ? -9.132 -11.320 15.553 1.00 98.62 96 LEU A C 1
ATOM 760 O O . LEU A 1 96 ? -10.095 -12.018 15.874 1.00 98.62 96 LEU A O 1
ATOM 764 N N . LEU A 1 97 ? -9.210 -10.352 14.649 1.00 98.81 97 LEU A N 1
ATOM 765 C CA . LEU A 1 97 ? -10.383 -10.095 13.830 1.00 98.81 97 LEU A CA 1
ATOM 766 C C . LEU A 1 97 ? -10.165 -10.724 12.452 1.00 98.81 97 LEU A C 1
ATOM 768 O O . LEU A 1 97 ? -9.370 -10.221 11.661 1.00 98.81 97 LEU A O 1
ATOM 772 N N . ALA A 1 98 ? -10.867 -11.817 12.164 1.00 98.62 98 ALA A N 1
ATOM 773 C CA . ALA A 1 98 ? -10.890 -12.400 10.829 1.00 98.62 98 ALA A CA 1
ATOM 774 C C . ALA A 1 98 ? -11.921 -11.651 9.977 1.00 98.62 98 ALA A C 1
ATOM 776 O O . ALA A 1 98 ? -13.110 -11.656 10.295 1.00 98.62 98 ALA A O 1
ATOM 777 N N . VAL A 1 99 ? -11.469 -10.997 8.912 1.00 98.62 99 VAL A N 1
ATOM 778 C CA . VAL A 1 99 ? -12.289 -10.229 7.974 1.00 98.62 99 VAL A CA 1
ATOM 779 C C . VAL A 1 99 ? -12.258 -10.939 6.627 1.00 98.62 99 VAL A C 1
ATOM 781 O O . VAL A 1 99 ? -11.226 -11.007 5.965 1.00 98.62 99 VAL A O 1
ATOM 784 N N . GLU A 1 100 ? -13.394 -11.497 6.235 1.00 98.06 100 GLU A N 1
ATOM 785 C CA . GLU A 1 100 ? -13.596 -12.119 4.932 1.00 98.06 100 GLU A CA 1
ATOM 786 C C . GLU A 1 100 ? -14.160 -11.088 3.955 1.00 98.06 100 GLU A C 1
ATOM 788 O O . GLU A 1 100 ? -15.164 -10.434 4.251 1.00 98.06 100 GLU A O 1
ATOM 793 N N . ILE A 1 101 ? -13.524 -10.958 2.791 1.00 96.88 101 ILE A N 1
ATOM 794 C CA . ILE A 1 101 ? -13.991 -10.106 1.699 1.00 96.88 101 ILE A CA 1
ATOM 795 C C . ILE A 1 101 ? -14.942 -10.934 0.836 1.00 96.88 101 ILE A C 1
ATOM 797 O O . ILE A 1 101 ? -14.524 -11.643 -0.074 1.00 96.88 101 ILE A O 1
ATOM 801 N N . CYS A 1 102 ? -16.237 -10.889 1.136 1.00 95.25 102 CYS A N 1
ATOM 802 C CA . CYS A 1 102 ? -17.237 -11.727 0.475 1.00 95.25 102 CYS A CA 1
ATOM 803 C C . CYS A 1 102 ? -17.524 -11.286 -0.966 1.00 95.25 102 CYS A C 1
ATOM 805 O O . CYS A 1 102 ? -17.835 -12.123 -1.813 1.00 95.25 102 CYS A O 1
ATOM 807 N N . ASN A 1 103 ? -17.457 -9.982 -1.233 1.00 93.56 103 ASN A N 1
ATOM 808 C CA . ASN A 1 103 ? -17.680 -9.383 -2.545 1.00 93.56 103 ASN A CA 1
ATOM 809 C C . ASN A 1 103 ? -17.149 -7.945 -2.547 1.00 93.56 103 ASN A C 1
ATOM 811 O O . ASN A 1 103 ? -16.979 -7.342 -1.488 1.00 93.56 103 ASN A O 1
ATOM 815 N N . LEU A 1 104 ? -16.919 -7.382 -3.727 1.00 92.81 104 LEU A N 1
ATOM 816 C CA . LEU A 1 104 ? -16.460 -6.008 -3.896 1.00 92.81 104 LEU A CA 1
ATOM 817 C C . LEU A 1 104 ? -16.758 -5.507 -5.312 1.00 92.81 104 LEU A C 1
ATOM 819 O O . LEU A 1 104 ? -16.931 -6.303 -6.237 1.00 92.81 104 LEU A O 1
ATOM 823 N N . GLY A 1 105 ? -16.827 -4.192 -5.498 1.00 92.19 105 GLY A N 1
ATOM 824 C CA . GLY A 1 105 ? -17.129 -3.615 -6.807 1.00 92.19 105 GLY A CA 1
ATOM 825 C C . GLY A 1 105 ? -17.240 -2.091 -6.814 1.00 92.19 105 GLY A C 1
ATOM 826 O O . GLY A 1 105 ? -17.057 -1.461 -5.769 1.00 92.19 105 GLY A O 1
ATOM 827 N N . PRO A 1 106 ? -17.541 -1.495 -7.984 1.00 93.31 106 PRO A N 1
ATOM 828 C CA . PRO A 1 106 ? -17.707 -0.053 -8.115 1.00 93.31 106 PRO A CA 1
ATOM 829 C C . PRO A 1 106 ? -18.984 0.418 -7.423 1.00 93.31 106 PRO A C 1
ATOM 831 O O . PRO A 1 106 ? -19.939 -0.349 -7.241 1.00 93.31 106 PRO A O 1
ATOM 834 N N . LEU A 1 107 ? -19.034 1.707 -7.091 1.00 93.50 107 LEU A N 1
ATOM 835 C CA . LEU A 1 107 ? -20.308 2.347 -6.786 1.00 93.50 107 LEU A CA 1
ATOM 836 C C . LEU A 1 107 ? -21.096 2.585 -8.087 1.00 93.50 107 LEU A C 1
ATOM 838 O O . LEU A 1 107 ? -20.504 3.013 -9.077 1.00 93.50 107 LEU A O 1
ATOM 842 N N . PRO A 1 108 ? -22.417 2.316 -8.111 1.00 90.25 108 PRO A N 1
ATOM 843 C CA . PRO A 1 108 ? -23.218 2.512 -9.315 1.00 90.25 108 PRO A CA 1
ATOM 844 C C . PRO A 1 108 ? -23.159 3.954 -9.834 1.00 90.25 108 PRO A C 1
ATOM 846 O O . PRO A 1 108 ? -23.498 4.889 -9.104 1.00 90.25 108 PRO A O 1
ATOM 849 N N . GLY A 1 109 ? -22.800 4.122 -11.106 1.00 88.56 109 GLY A N 1
ATOM 850 C CA . GLY A 1 109 ? -22.634 5.425 -11.753 1.00 88.56 109 GLY A CA 1
ATOM 851 C C . GLY A 1 109 ? -21.257 6.073 -11.567 1.00 88.56 109 GLY A C 1
ATOM 852 O O . GLY A 1 109 ? -21.097 7.223 -11.974 1.00 88.56 109 GLY A O 1
ATOM 853 N N . ASP A 1 110 ? -20.300 5.363 -10.964 1.00 91.44 110 ASP A N 1
ATOM 854 C CA . ASP A 1 110 ? -18.903 5.778 -10.768 1.00 91.44 110 ASP A CA 1
ATOM 855 C C . ASP A 1 110 ? -17.936 4.664 -11.223 1.00 91.44 110 ASP A C 1
ATOM 857 O O . ASP A 1 110 ? -16.913 4.401 -10.601 1.00 91.44 110 ASP A O 1
ATOM 861 N N . GLU A 1 111 ? -18.282 3.948 -12.303 1.00 92.44 111 GLU A N 1
ATOM 862 C CA . GLU A 1 111 ? -17.515 2.823 -12.870 1.00 92.44 111 GLU A CA 1
ATOM 863 C C . GLU A 1 111 ? -16.289 3.269 -13.695 1.00 92.44 111 GLU A C 1
ATOM 865 O O . GLU A 1 111 ? -16.071 2.835 -14.835 1.00 92.44 111 GLU A O 1
ATOM 870 N N . TRP A 1 112 ? -15.478 4.145 -13.111 1.00 93.38 112 TRP A N 1
ATOM 871 C CA . TRP A 1 112 ? -14.218 4.628 -13.660 1.00 93.38 112 TRP A CA 1
ATOM 872 C C . TRP A 1 112 ? -13.165 4.723 -12.552 1.00 93.38 112 TRP A C 1
ATOM 874 O O . TRP A 1 112 ? -13.463 4.593 -11.367 1.00 93.38 112 TRP A O 1
ATOM 884 N N . GLY A 1 113 ? -11.915 4.912 -12.950 1.00 94.81 113 GLY A N 1
ATOM 885 C CA . GLY A 1 113 ? -10.810 5.085 -12.021 1.00 94.81 113 GLY A CA 1
ATOM 886 C C . GLY A 1 113 ? -9.603 5.708 -12.693 1.00 94.81 113 GLY A C 1
ATOM 887 O O . GLY A 1 113 ? -9.616 5.995 -13.894 1.00 94.81 113 GLY A O 1
ATOM 888 N N . TYR A 1 114 ? -8.538 5.917 -11.930 1.00 96.81 114 TYR A N 1
ATOM 889 C CA . TYR A 1 114 ? -7.335 6.567 -12.435 1.00 96.81 114 TYR A CA 1
ATOM 890 C C . TYR A 1 114 ? -6.056 5.917 -11.918 1.00 96.81 114 TYR A C 1
ATOM 892 O O . TYR A 1 114 ? -6.013 5.327 -10.850 1.00 96.81 114 TYR A O 1
ATOM 900 N N . THR A 1 115 ? -4.989 6.054 -12.693 1.00 96.75 115 THR A N 1
ATOM 901 C CA . THR A 1 115 ? -3.615 5.772 -12.261 1.00 96.75 115 THR A CA 1
ATOM 902 C C . THR A 1 115 ? -2.790 7.003 -12.574 1.00 96.75 115 THR A C 1
ATOM 904 O O . THR A 1 115 ? -2.966 7.609 -13.633 1.00 96.75 115 THR A O 1
ATOM 907 N N . ALA A 1 116 ? -1.874 7.387 -11.700 1.00 95.81 116 ALA A N 1
ATOM 908 C CA . ALA A 1 116 ? -1.085 8.588 -11.890 1.00 95.81 116 ALA A CA 1
ATOM 909 C C . ALA A 1 116 ? 0.358 8.452 -11.394 1.00 95.81 116 ALA A C 1
ATOM 911 O O . ALA A 1 116 ? 0.732 7.534 -10.669 1.00 95.81 116 ALA A O 1
ATOM 912 N N . THR A 1 117 ? 1.189 9.403 -11.806 1.00 92.94 117 THR A N 1
ATOM 913 C CA . THR A 1 117 ? 2.475 9.686 -11.165 1.00 92.94 117 THR A CA 1
ATOM 914 C C . THR A 1 117 ? 2.360 11.044 -10.508 1.00 92.94 117 THR A C 1
ATOM 916 O O . THR A 1 117 ? 1.845 11.974 -11.131 1.00 92.94 117 THR A O 1
ATOM 919 N N . PHE A 1 118 ? 2.835 11.193 -9.275 1.00 91.94 118 PHE A N 1
ATOM 920 C CA . PHE A 1 118 ? 2.903 12.516 -8.669 1.00 91.94 118 PHE A CA 1
ATOM 921 C C . PHE A 1 118 ? 4.034 13.351 -9.259 1.00 91.94 118 PHE A C 1
ATOM 923 O O . PHE A 1 118 ? 5.021 12.834 -9.785 1.00 91.94 118 PHE A O 1
ATOM 930 N N . ASP A 1 119 ? 3.889 14.667 -9.132 1.00 89.38 119 ASP A N 1
ATOM 931 C CA . ASP A 1 119 ? 4.997 15.577 -9.378 1.00 89.38 119 ASP A CA 1
ATOM 932 C C . ASP A 1 119 ? 6.092 15.344 -8.329 1.00 89.38 119 ASP A C 1
ATOM 934 O O . ASP A 1 119 ? 5.813 15.071 -7.156 1.00 89.38 119 ASP A O 1
ATOM 938 N N . ARG A 1 120 ? 7.352 15.463 -8.743 1.00 85.38 120 ARG A N 1
ATOM 939 C CA . ARG A 1 120 ? 8.502 15.236 -7.866 1.00 85.38 120 ARG A CA 1
ATOM 940 C C . ARG A 1 120 ? 8.491 16.107 -6.613 1.00 85.38 120 ARG A C 1
ATOM 942 O O . ARG A 1 120 ? 8.952 15.660 -5.563 1.00 85.38 120 ARG A O 1
ATOM 949 N N . GLU A 1 121 ? 8.004 17.338 -6.734 1.00 83.56 121 GLU A N 1
ATOM 950 C CA . GLU A 1 121 ? 7.949 18.292 -5.622 1.00 83.56 121 GLU A CA 1
ATOM 951 C C . GLU A 1 121 ? 6.654 18.160 -4.800 1.00 83.56 121 GLU A C 1
ATOM 953 O O . GLU A 1 121 ? 6.476 18.862 -3.806 1.00 83.56 121 GLU A O 1
ATOM 958 N N . ASN A 1 122 ? 5.741 17.263 -5.193 1.00 87.50 122 ASN A N 1
ATOM 959 C CA . ASN A 1 122 ? 4.481 17.018 -4.499 1.00 87.50 122 ASN A CA 1
ATOM 960 C C . ASN A 1 122 ? 4.127 15.523 -4.470 1.00 87.50 122 ASN A C 1
ATOM 962 O O . ASN A 1 122 ? 3.153 15.092 -5.077 1.00 87.50 122 ASN A O 1
ATOM 966 N N . GLY A 1 123 ? 4.932 14.736 -3.753 1.00 87.12 123 GLY A N 1
ATOM 967 C CA . GLY A 1 123 ? 4.697 13.310 -3.498 1.00 87.12 123 GLY A CA 1
ATOM 968 C C . GLY A 1 123 ? 5.795 12.407 -4.052 1.00 87.12 123 GLY A C 1
ATOM 969 O O . GLY A 1 123 ? 6.352 11.600 -3.306 1.00 87.12 123 GLY A O 1
ATOM 970 N N . GLY A 1 124 ? 6.150 12.574 -5.328 1.00 87.75 124 GLY A N 1
ATOM 971 C CA . GLY A 1 124 ? 7.061 11.666 -6.027 1.00 87.75 124 GLY A CA 1
ATOM 972 C C . GLY A 1 124 ? 6.526 10.227 -6.123 1.00 87.75 124 GLY A C 1
ATOM 973 O O . GLY A 1 124 ? 5.334 9.994 -6.251 1.00 87.75 124 GLY A O 1
ATOM 974 N N . GLY A 1 125 ? 7.419 9.244 -6.092 1.00 87.88 125 GLY A N 1
ATOM 975 C CA . GLY A 1 125 ? 7.152 7.843 -6.426 1.00 87.88 125 GLY A CA 1
ATOM 976 C C . GLY A 1 125 ? 8.448 7.073 -6.706 1.00 87.88 125 GLY A C 1
ATOM 977 O O . GLY A 1 125 ? 9.550 7.614 -6.560 1.00 87.88 125 GLY A O 1
ATOM 978 N N . PHE A 1 126 ? 8.343 5.810 -7.118 1.00 91.69 126 PHE A N 1
ATOM 979 C CA . PHE A 1 126 ? 9.500 4.911 -7.213 1.00 91.69 126 PHE A CA 1
ATOM 980 C C . PHE A 1 126 ? 10.516 5.314 -8.295 1.00 91.69 126 PHE A C 1
ATOM 982 O O . PHE A 1 126 ? 11.725 5.237 -8.076 1.00 91.69 126 PHE A O 1
ATOM 989 N N . LEU A 1 127 ? 10.032 5.792 -9.447 1.00 91.12 127 LEU A N 1
ATOM 990 C CA . LEU A 1 127 ? 10.850 6.226 -10.591 1.00 91.12 127 LEU A CA 1
ATOM 991 C C . LEU A 1 127 ? 10.789 7.738 -10.840 1.00 91.12 127 LEU A C 1
ATOM 993 O O . LEU A 1 127 ? 10.905 8.191 -11.979 1.00 91.12 127 LEU A O 1
ATOM 997 N N . THR A 1 128 ? 10.595 8.537 -9.790 1.00 87.31 128 THR A N 1
ATOM 998 C CA . THR A 1 128 ? 10.462 10.006 -9.905 1.00 87.31 128 THR A CA 1
ATOM 999 C C . THR A 1 128 ? 11.648 10.668 -10.602 1.00 87.31 128 THR A C 1
ATOM 1001 O O . THR A 1 128 ? 11.520 11.704 -11.246 1.00 87.31 128 THR A O 1
ATOM 1004 N N . ASP A 1 129 ? 12.827 10.068 -10.488 1.00 82.75 129 ASP A N 1
ATOM 1005 C CA . ASP A 1 129 ? 14.041 10.555 -11.123 1.00 82.75 129 ASP A CA 1
ATOM 1006 C C . ASP A 1 129 ? 14.052 10.393 -12.649 1.00 82.75 129 ASP A C 1
ATOM 1008 O O . ASP A 1 129 ? 14.766 11.135 -13.328 1.00 82.75 129 ASP A O 1
ATOM 1012 N N . HIS A 1 130 ? 13.226 9.483 -13.175 1.00 85.62 130 HIS A N 1
ATOM 1013 C CA . HIS A 1 130 ? 12.964 9.295 -14.608 1.00 85.62 130 HIS A CA 1
ATOM 1014 C C . HIS A 1 130 ? 11.669 9.986 -15.055 1.00 85.62 130 HIS A C 1
ATOM 1016 O O . HIS A 1 130 ? 11.600 10.483 -16.178 1.00 85.62 130 HIS A O 1
ATOM 1022 N N . PHE A 1 131 ? 10.662 10.043 -14.179 1.00 88.38 131 PHE A N 1
ATOM 1023 C CA . PHE A 1 131 ? 9.336 10.607 -14.443 1.00 88.38 131 PHE A CA 1
ATOM 1024 C C . PHE A 1 131 ? 8.981 11.674 -13.394 1.00 88.38 131 PHE A C 1
ATOM 1026 O O . PHE A 1 131 ? 8.177 11.417 -12.500 1.00 88.38 131 PHE A O 1
ATOM 1033 N N . PRO A 1 132 ? 9.591 12.871 -13.468 1.00 87.19 132 PRO A N 1
ATOM 1034 C CA . PRO A 1 132 ? 9.443 13.896 -12.433 1.00 87.19 132 PRO A CA 1
ATOM 1035 C C . PRO A 1 132 ? 8.142 14.701 -12.548 1.00 87.19 132 PRO A C 1
ATOM 1037 O O . PRO A 1 132 ? 7.776 15.406 -11.610 1.00 87.19 132 PRO A O 1
ATOM 1040 N N . CYS A 1 133 ? 7.472 14.646 -13.702 1.00 89.31 133 CYS A N 1
ATOM 1041 C CA . CYS A 1 133 ? 6.208 15.336 -13.932 1.00 89.31 133 CYS A CA 1
ATOM 1042 C C . CYS A 1 133 ? 5.032 14.503 -13.425 1.00 89.31 133 CYS A C 1
ATOM 1044 O O . CYS A 1 133 ? 5.006 13.281 -13.602 1.00 89.31 133 CYS A O 1
ATOM 1046 N N . ALA A 1 134 ? 3.992 15.187 -12.951 1.00 91.81 134 ALA A N 1
ATOM 1047 C CA . ALA A 1 134 ? 2.702 14.543 -12.773 1.00 91.81 134 ALA A CA 1
ATOM 1048 C C . ALA A 1 134 ? 2.144 14.016 -14.110 1.00 91.81 134 ALA A C 1
ATOM 1050 O O . ALA A 1 134 ? 2.170 14.717 -15.127 1.00 91.81 134 ALA A O 1
ATOM 1051 N N . THR A 1 135 ? 1.615 12.795 -14.107 1.00 92.94 135 THR A N 1
ATOM 1052 C CA . THR A 1 135 ? 0.897 12.192 -15.242 1.00 92.94 135 THR A CA 1
ATOM 1053 C C . THR A 1 135 ? -0.348 11.472 -14.741 1.00 92.94 135 THR A C 1
ATOM 1055 O O . THR A 1 135 ? -0.410 11.116 -13.569 1.00 92.94 135 THR A O 1
ATOM 1058 N N . LYS A 1 136 ? -1.349 11.282 -15.606 1.00 94.25 136 LYS A N 1
ATOM 1059 C CA . LYS A 1 136 ? -2.620 10.631 -15.266 1.00 94.25 136 LYS A CA 1
ATOM 1060 C C . LYS A 1 136 ? -3.098 9.775 -16.437 1.00 94.25 136 LYS A C 1
ATOM 1062 O O . LYS A 1 136 ? -3.008 10.200 -17.589 1.00 94.25 136 LYS A O 1
ATOM 1067 N N . ALA A 1 137 ? -3.608 8.591 -16.131 1.00 93.19 137 ALA A N 1
ATOM 1068 C CA . ALA A 1 137 ? -4.378 7.730 -17.013 1.00 93.19 137 ALA A CA 1
ATOM 1069 C C . ALA A 1 137 ? -5.763 7.518 -16.397 1.00 93.19 137 ALA A C 1
ATOM 1071 O O . ALA A 1 137 ? -5.865 7.284 -15.195 1.00 93.19 137 ALA A O 1
ATOM 1072 N N . ILE A 1 138 ? -6.800 7.595 -17.229 1.00 94.00 138 ILE A N 1
ATOM 1073 C CA . ILE A 1 138 ? -8.179 7.289 -16.847 1.00 94.00 138 ILE A CA 1
ATOM 1074 C C . ILE A 1 138 ? -8.554 5.911 -17.389 1.00 94.00 138 ILE A C 1
ATOM 1076 O O . ILE A 1 138 ? -8.239 5.578 -18.535 1.00 94.00 138 ILE A O 1
ATOM 1080 N N . TRP A 1 139 ? -9.249 5.136 -16.564 1.00 92.12 139 TRP A N 1
ATOM 1081 C CA . TRP A 1 139 ? -9.754 3.804 -16.863 1.00 92.12 139 TRP A CA 1
ATOM 1082 C C . TRP A 1 139 ? -11.280 3.822 -16.790 1.00 92.12 139 TRP A C 1
ATOM 1084 O O . TRP A 1 139 ? -11.845 4.238 -15.783 1.00 92.12 139 TRP A O 1
ATOM 1094 N N . SER A 1 140 ? -11.947 3.373 -17.851 1.00 86.88 140 SER A N 1
ATOM 1095 C CA . SER A 1 140 ? -13.409 3.299 -17.947 1.00 86.88 140 SER A CA 1
ATOM 1096 C C . SER A 1 140 ? -13.891 1.850 -18.075 1.00 86.88 140 SER A C 1
ATOM 1098 O O . SER A 1 140 ? -13.094 0.938 -18.289 1.00 86.88 140 SER A O 1
ATOM 1100 N N . GLU A 1 141 ? -15.209 1.641 -17.960 1.00 73.62 141 GLU A N 1
ATOM 1101 C CA . GLU A 1 141 ? -15.871 0.328 -18.121 1.00 73.62 141 GLU A CA 1
ATOM 1102 C C . GLU A 1 141 ? -15.405 -0.733 -17.105 1.00 73.62 141 GLU A C 1
ATOM 1104 O O . GLU A 1 141 ? -15.330 -1.939 -17.365 1.00 73.62 141 GLU A O 1
ATOM 1109 N N . ILE A 1 142 ? -15.123 -0.261 -15.897 1.00 72.44 142 ILE A N 1
ATOM 1110 C CA . ILE A 1 142 ? -14.655 -1.048 -14.764 1.00 72.44 142 ILE A CA 1
ATOM 1111 C C . ILE A 1 142 ? -15.804 -1.930 -14.248 1.00 72.44 142 ILE A C 1
ATOM 1113 O O . ILE A 1 142 ? -16.760 -1.449 -13.648 1.00 72.44 142 ILE A O 1
ATOM 1117 N N . SER A 1 143 ? -15.719 -3.245 -14.482 1.00 59.56 143 SER A N 1
ATOM 1118 C CA . SER A 1 143 ? -16.805 -4.193 -14.156 1.00 59.56 143 SER A CA 1
ATOM 1119 C C . SER A 1 143 ? -16.478 -5.235 -13.075 1.00 59.56 143 SER A C 1
ATOM 1121 O O . SER A 1 143 ? -17.398 -5.835 -12.518 1.00 59.56 143 SER A O 1
ATOM 1123 N N . ARG A 1 144 ? -15.196 -5.478 -12.759 1.00 65.06 144 ARG A N 1
ATOM 1124 C CA . ARG A 1 144 ? -14.723 -6.433 -11.730 1.00 65.06 144 ARG A CA 1
ATOM 1125 C C . ARG A 1 144 ? -13.459 -5.927 -11.010 1.00 65.06 144 ARG A C 1
ATOM 1127 O O . ARG A 1 144 ? -12.394 -5.950 -11.612 1.00 65.06 144 ARG A O 1
ATOM 1134 N N . LEU A 1 145 ? -13.582 -5.480 -9.757 1.00 65.00 145 LEU A N 1
ATOM 1135 C CA . LEU A 1 145 ? -12.479 -4.899 -8.967 1.00 65.00 145 LEU A CA 1
ATOM 1136 C C . LEU A 1 145 ? -11.542 -5.953 -8.359 1.00 65.00 145 LEU A C 1
ATOM 1138 O O . LEU A 1 145 ? -11.915 -7.119 -8.215 1.00 65.00 145 LEU A O 1
ATOM 1142 N N . ASN A 1 146 ? -10.371 -5.495 -7.908 1.00 75.56 146 ASN A N 1
ATOM 1143 C CA . ASN A 1 146 ? -9.417 -6.268 -7.132 1.00 75.56 146 ASN A CA 1
ATOM 1144 C C . ASN A 1 146 ? -8.890 -5.427 -5.967 1.00 75.56 146 ASN A C 1
ATOM 1146 O O . ASN A 1 146 ? -8.078 -4.532 -6.157 1.00 75.56 146 ASN A O 1
ATOM 1150 N N . SER A 1 147 ? -9.291 -5.837 -4.767 1.00 90.62 147 SER A N 1
ATOM 1151 C CA . SER A 1 147 ? -8.729 -5.470 -3.464 1.00 90.62 147 SER A CA 1
ATOM 1152 C C . SER A 1 147 ? -8.925 -4.037 -2.944 1.00 90.62 147 SER A C 1
ATOM 1154 O O . SER A 1 147 ? -9.032 -3.088 -3.716 1.00 90.62 147 SER A O 1
ATOM 1156 N N . PRO A 1 148 ? -9.005 -3.875 -1.610 1.00 95.12 148 PRO A N 1
ATOM 1157 C CA . PRO A 1 148 ? -8.739 -2.604 -0.951 1.00 95.12 148 PRO A CA 1
ATOM 1158 C C . PRO A 1 148 ? -7.232 -2.417 -0.714 1.00 95.12 148 PRO A C 1
ATOM 1160 O O . PRO A 1 148 ? -6.577 -3.337 -0.214 1.00 95.12 148 PRO A O 1
ATOM 1163 N N . GLY A 1 149 ? -6.712 -1.217 -0.967 1.00 96.44 149 GLY A N 1
ATOM 1164 C CA . GLY A 1 149 ? -5.382 -0.794 -0.516 1.00 96.44 149 GLY A CA 1
ATOM 1165 C C . GLY A 1 149 ? -5.309 -0.693 1.010 1.00 96.44 149 GLY A C 1
ATOM 1166 O O . GLY A 1 149 ? -4.348 -1.155 1.642 1.00 96.44 149 GLY A O 1
ATOM 1167 N N . ILE A 1 150 ? -6.406 -0.221 1.634 1.00 98.44 150 ILE A N 1
ATOM 1168 C CA . ILE A 1 150 ? -6.506 -0.030 3.086 1.00 98.44 150 ILE A CA 1
ATOM 1169 C C . ILE A 1 150 ? -7.543 -0.942 3.741 1.00 98.44 150 ILE A C 1
ATOM 1171 O O . ILE A 1 150 ? -8.755 -0.806 3.548 1.00 98.44 150 ILE A O 1
ATOM 1175 N N . VAL A 1 151 ? -7.076 -1.773 4.674 1.00 98.38 151 VAL A N 1
ATOM 1176 C CA . VAL A 1 151 ? -7.917 -2.470 5.658 1.00 98.38 151 VAL A CA 1
ATOM 1177 C C . VAL A 1 151 ? -7.163 -2.620 6.981 1.00 98.38 151 VAL A C 1
ATOM 1179 O O . VAL A 1 151 ? -6.033 -3.104 7.024 1.00 98.38 151 VAL A O 1
ATOM 1182 N N . GLY A 1 152 ? -7.755 -2.180 8.093 1.00 98.62 152 GLY A N 1
ATOM 1183 C CA . GLY A 1 152 ? -7.063 -2.234 9.383 1.00 98.62 152 GLY A CA 1
ATOM 1184 C C . GLY A 1 152 ? -7.924 -1.907 10.595 1.00 98.62 152 GLY A C 1
ATOM 1185 O O . GLY A 1 152 ? -9.011 -1.342 10.487 1.00 98.62 152 GLY A O 1
ATOM 1186 N N . THR A 1 153 ? -7.419 -2.265 11.772 1.00 98.88 153 THR A N 1
ATOM 1187 C CA . THR A 1 153 ? -8.021 -1.954 13.080 1.00 98.88 153 THR A CA 1
ATOM 1188 C C . THR A 1 153 ? -7.415 -0.682 13.669 1.00 98.88 153 THR A C 1
ATOM 1190 O O . THR A 1 153 ? -6.307 -0.282 13.309 1.00 98.88 153 THR A O 1
ATOM 1193 N N . ALA A 1 154 ? -8.104 -0.019 14.596 1.00 98.81 154 ALA A N 1
ATOM 1194 C CA . ALA A 1 154 ? -7.513 1.128 15.278 1.00 98.81 154 ALA A CA 1
ATOM 1195 C C . ALA A 1 154 ? -6.356 0.686 16.204 1.00 98.81 154 ALA A C 1
ATOM 1197 O O . ALA A 1 154 ? -6.480 -0.327 16.901 1.00 98.81 154 ALA A O 1
ATOM 1198 N N . PRO A 1 155 ? -5.245 1.447 16.264 1.00 98.81 155 PRO A N 1
ATOM 1199 C CA . PRO A 1 155 ? -4.134 1.142 17.161 1.00 98.81 155 PRO A CA 1
ATOM 1200 C C . PRO A 1 155 ? -4.499 1.420 18.619 1.00 98.81 155 PRO A C 1
ATOM 1202 O O . PRO A 1 155 ? -5.360 2.253 18.901 1.00 98.81 155 PRO A O 1
ATOM 1205 N N . SER A 1 156 ? -3.777 0.802 19.556 1.00 98.81 156 SER A N 1
ATOM 1206 C CA . SER A 1 156 ? -3.736 1.277 20.943 1.00 98.81 156 SER A CA 1
ATOM 1207 C C . SER A 1 156 ? -2.938 2.584 21.030 1.00 98.81 156 SER A C 1
ATOM 1209 O O . SER A 1 156 ? -2.178 2.929 20.124 1.00 98.81 156 SER A O 1
ATOM 1211 N N . MET A 1 157 ? -3.066 3.312 22.143 1.00 98.69 157 MET A N 1
ATOM 1212 C CA . MET A 1 157 ? -2.249 4.513 22.367 1.00 98.69 157 MET A CA 1
ATOM 1213 C C . MET A 1 157 ? -0.749 4.183 22.420 1.00 98.69 157 MET A C 1
ATOM 1215 O O . MET A 1 157 ? 0.074 4.936 21.915 1.00 98.69 157 MET A O 1
ATOM 1219 N N . GLU A 1 158 ? -0.390 3.034 22.994 1.00 98.62 158 GLU A N 1
ATOM 1220 C CA . GLU A 1 158 ? 0.997 2.567 23.041 1.00 98.62 158 GLU A CA 1
ATOM 1221 C C . GLU A 1 158 ? 1.551 2.301 21.636 1.00 98.62 158 GLU A C 1
ATOM 1223 O O . GLU A 1 158 ? 2.625 2.797 21.301 1.00 98.62 158 GLU A O 1
ATOM 1228 N N . LEU A 1 159 ? 0.795 1.593 20.790 1.00 98.75 159 LEU A N 1
ATOM 1229 C CA . LEU A 1 159 ? 1.203 1.312 19.414 1.00 98.75 159 LEU A CA 1
ATOM 1230 C C . LEU A 1 159 ? 1.327 2.599 18.586 1.00 98.75 159 LEU A C 1
ATOM 1232 O O . LEU A 1 159 ? 2.309 2.783 17.873 1.00 98.75 159 LEU A O 1
ATOM 1236 N N . LEU A 1 160 ? 0.372 3.522 18.736 1.00 98.88 160 LEU A N 1
ATOM 1237 C CA . LEU A 1 160 ? 0.422 4.832 18.087 1.00 98.88 160 LEU A CA 1
ATOM 1238 C C . LEU A 1 160 ? 1.688 5.614 18.475 1.00 98.88 160 LEU A C 1
ATOM 1240 O O . LEU A 1 160 ? 2.333 6.212 17.614 1.00 98.88 160 LEU A O 1
ATOM 1244 N N . ASN A 1 161 ? 2.067 5.593 19.754 1.00 98.69 161 ASN A N 1
ATOM 1245 C CA . ASN A 1 161 ? 3.282 6.254 20.225 1.00 98.69 161 ASN A CA 1
ATOM 1246 C C . ASN A 1 161 ? 4.546 5.617 19.633 1.00 98.69 161 ASN A C 1
ATOM 1248 O O . ASN A 1 161 ? 5.447 6.347 19.226 1.00 98.69 161 ASN A O 1
ATOM 1252 N N . ILE A 1 162 ? 4.595 4.282 19.527 1.00 98.50 162 ILE A N 1
ATOM 1253 C CA . ILE A 1 162 ? 5.698 3.562 18.868 1.00 98.50 162 ILE A CA 1
ATOM 1254 C C . ILE A 1 162 ? 5.839 4.016 17.409 1.00 98.50 162 ILE A C 1
ATOM 1256 O O . ILE A 1 162 ? 6.950 4.308 16.966 1.00 98.50 162 ILE A O 1
ATOM 1260 N N . TRP A 1 163 ? 4.727 4.114 16.673 1.00 98.50 163 TRP A N 1
ATOM 1261 C CA . TRP A 1 163 ? 4.723 4.575 15.282 1.00 98.50 163 TRP A CA 1
ATOM 1262 C C . TRP A 1 163 ? 5.249 5.998 15.147 1.00 98.50 163 TRP A C 1
ATOM 1264 O O . TRP A 1 163 ? 6.200 6.240 14.406 1.00 98.50 163 TRP A O 1
ATOM 1274 N N . ASN A 1 164 ? 4.657 6.925 15.901 1.00 98.56 164 ASN A N 1
ATOM 1275 C CA . ASN A 1 164 ? 5.008 8.338 15.843 1.00 98.56 164 ASN A CA 1
ATOM 1276 C C . ASN A 1 164 ? 6.479 8.577 16.196 1.00 98.56 164 ASN A C 1
ATOM 1278 O O . ASN A 1 164 ? 7.111 9.439 15.592 1.00 98.56 164 ASN A O 1
ATOM 1282 N N . GLU A 1 165 ? 7.019 7.836 17.164 1.00 97.62 165 GLU A N 1
ATOM 1283 C CA . GLU A 1 165 ? 8.412 7.971 17.581 1.00 97.62 165 GLU A CA 1
ATOM 1284 C C . GLU A 1 165 ? 9.381 7.452 16.515 1.00 97.62 165 GLU A C 1
ATOM 1286 O O . GLU A 1 165 ? 10.261 8.193 16.078 1.00 97.62 165 GLU A O 1
ATOM 1291 N N . ARG A 1 166 ? 9.209 6.215 16.029 1.00 95.62 166 ARG A N 1
ATOM 1292 C CA . ARG A 1 166 ? 10.142 5.650 15.037 1.00 95.62 166 ARG A CA 1
ATOM 1293 C C . ARG A 1 166 ? 10.088 6.389 13.697 1.00 95.62 166 ARG A C 1
ATOM 1295 O O . ARG A 1 166 ? 11.116 6.565 13.053 1.00 95.62 166 ARG A O 1
ATOM 1302 N N . GLU A 1 167 ? 8.909 6.855 13.284 1.00 95.75 167 GLU A N 1
ATOM 1303 C CA . GLU A 1 167 ? 8.745 7.630 12.049 1.00 95.75 167 GLU A CA 1
ATOM 1304 C C . GLU A 1 167 ? 9.355 9.029 12.178 1.00 95.75 167 GLU A C 1
ATOM 1306 O O . GLU A 1 167 ? 10.000 9.502 11.244 1.00 95.75 167 GLU A O 1
ATOM 1311 N N . ARG A 1 168 ? 9.235 9.665 13.352 1.00 94.94 168 ARG A N 1
ATOM 1312 C CA . ARG A 1 168 ? 9.938 10.919 13.656 1.00 94.94 168 ARG A CA 1
ATOM 1313 C C . ARG A 1 168 ? 11.448 10.739 13.580 1.00 94.94 168 ARG A C 1
ATOM 1315 O O . ARG A 1 168 ? 12.111 11.550 12.945 1.00 94.94 168 ARG A O 1
ATOM 1322 N N . GLN A 1 169 ? 11.983 9.667 14.162 1.00 92.12 169 GLN A N 1
ATOM 1323 C CA . GLN A 1 169 ? 13.416 9.379 14.101 1.00 92.12 169 GLN A CA 1
ATOM 1324 C C . GLN A 1 169 ? 13.910 9.195 12.661 1.00 92.12 169 GLN A C 1
ATOM 1326 O O . GLN A 1 169 ? 15.010 9.644 12.343 1.00 92.12 169 GLN A O 1
ATOM 1331 N N . VAL A 1 170 ? 13.118 8.566 11.786 1.00 88.25 170 VAL A N 1
ATOM 1332 C CA . VAL A 1 170 ? 13.447 8.444 10.356 1.00 88.25 170 VAL A CA 1
ATOM 1333 C C . VAL A 1 170 ? 13.449 9.810 9.672 1.00 88.25 170 VAL A C 1
ATOM 1335 O O . VAL A 1 170 ? 14.390 10.111 8.945 1.00 88.25 170 VAL A O 1
ATOM 1338 N N . GLU A 1 171 ? 12.449 10.654 9.921 1.00 86.44 171 GLU A N 1
ATOM 1339 C CA . GLU A 1 171 ? 12.379 11.986 9.307 1.00 86.44 171 GLU A CA 1
ATOM 1340 C C . GLU A 1 171 ? 13.506 12.914 9.796 1.00 86.44 171 GLU A C 1
ATOM 1342 O O . GLU A 1 171 ? 14.130 13.613 9.000 1.00 86.44 171 GLU A O 1
ATOM 1347 N N . GLU A 1 172 ? 13.822 12.891 11.093 1.00 86.88 172 GLU A N 1
ATOM 1348 C CA . GLU A 1 172 ? 14.842 13.756 11.698 1.00 86.88 172 GLU A CA 1
ATOM 1349 C C . GLU A 1 172 ? 16.279 13.307 11.372 1.00 86.88 172 GLU A C 1
ATOM 1351 O O . GLU A 1 172 ? 17.158 14.154 11.202 1.00 86.88 172 GLU A O 1
ATOM 1356 N N . ASN A 1 173 ? 16.533 11.996 11.248 1.00 80.50 173 ASN A N 1
ATOM 1357 C CA . ASN A 1 173 ? 17.889 11.452 11.063 1.00 80.50 173 ASN A CA 1
ATOM 1358 C C . ASN A 1 173 ? 18.173 10.925 9.644 1.00 80.50 173 ASN A C 1
ATOM 1360 O O . ASN A 1 173 ? 19.335 10.781 9.255 1.00 80.50 173 ASN A O 1
ATOM 1364 N N . GLY A 1 174 ? 17.140 10.597 8.866 1.00 67.81 174 GLY A N 1
ATOM 1365 C CA . GLY A 1 174 ? 17.271 9.779 7.658 1.00 67.81 174 GLY A CA 1
ATOM 1366 C C . GLY A 1 174 ? 17.877 10.494 6.451 1.00 67.81 174 GLY A C 1
ATOM 1367 O O . GLY A 1 174 ? 18.489 9.838 5.609 1.00 67.81 174 GLY A O 1
ATOM 1368 N N . LEU A 1 175 ? 17.809 11.830 6.386 1.00 63.62 175 LEU A N 1
ATOM 1369 C CA . LEU A 1 175 ? 18.372 12.613 5.270 1.00 63.62 175 LEU A CA 1
ATOM 1370 C C . LEU A 1 175 ? 19.896 12.441 5.109 1.00 63.62 175 LEU A C 1
ATOM 1372 O O . LEU A 1 175 ? 20.442 12.721 4.041 1.00 63.62 175 LEU A O 1
ATOM 1376 N N . GLN A 1 176 ? 20.589 11.967 6.148 1.00 59.81 176 GLN A N 1
ATOM 1377 C CA . GLN A 1 176 ? 22.030 11.706 6.114 1.00 59.81 176 GLN A CA 1
ATOM 1378 C C . GLN A 1 176 ? 22.384 10.256 5.736 1.00 59.81 176 GLN A C 1
ATOM 1380 O O . GLN A 1 176 ? 23.523 10.008 5.346 1.00 59.81 176 GLN A O 1
ATOM 1385 N N . THR A 1 177 ? 21.447 9.304 5.828 1.00 55.66 177 THR A N 1
ATOM 1386 C CA . THR A 1 177 ? 21.766 7.861 5.868 1.00 55.66 177 THR A CA 1
ATOM 1387 C C . THR A 1 177 ? 20.927 6.974 4.946 1.00 55.66 177 THR A C 1
ATOM 1389 O O . THR A 1 177 ? 21.381 5.884 4.609 1.00 55.66 177 THR A O 1
ATOM 1392 N N . LEU A 1 178 ? 19.746 7.410 4.494 1.00 59.38 178 LEU A N 1
ATOM 1393 C CA . LEU A 1 178 ? 18.826 6.586 3.702 1.00 59.38 178 LEU A CA 1
ATOM 1394 C C . LEU A 1 178 ? 18.556 7.231 2.341 1.00 59.38 178 LEU A C 1
ATOM 1396 O O . LEU A 1 178 ? 17.937 8.289 2.245 1.00 59.38 178 LEU A O 1
ATOM 1400 N N . LYS A 1 179 ? 19.038 6.595 1.267 1.00 59.41 179 LYS A N 1
ATOM 1401 C CA . LYS A 1 179 ? 18.868 7.079 -0.108 1.00 59.41 179 LYS A CA 1
ATOM 1402 C C . LYS A 1 179 ? 18.587 5.914 -1.049 1.00 59.41 179 LYS A C 1
ATOM 1404 O O . LYS A 1 179 ? 19.487 5.128 -1.319 1.00 59.41 179 LYS A O 1
ATOM 1409 N N . LEU A 1 180 ? 17.396 5.861 -1.643 1.00 60.84 180 LEU A N 1
ATOM 1410 C CA . LEU A 1 180 ? 17.194 5.046 -2.842 1.00 60.84 180 LEU A CA 1
ATOM 1411 C C . LEU A 1 180 ? 17.818 5.789 -4.034 1.00 60.84 180 LEU A C 1
ATOM 1413 O O . LEU A 1 180 ? 17.319 6.836 -4.454 1.00 60.84 180 LEU A O 1
ATOM 1417 N N . CYS A 1 181 ? 18.945 5.284 -4.535 1.00 53.91 181 CYS A N 1
ATOM 1418 C CA . CYS A 1 181 ? 19.691 5.836 -5.676 1.00 53.91 181 CYS A CA 1
ATOM 1419 C C . CYS A 1 181 ? 20.084 7.329 -5.574 1.00 53.91 181 CYS A C 1
ATOM 1421 O O . CYS A 1 181 ? 20.249 7.970 -6.600 1.00 53.91 181 CYS A O 1
ATOM 1423 N N . GLU A 1 182 ? 20.230 7.916 -4.381 1.00 55.47 182 GLU A N 1
ATOM 1424 C CA . GLU A 1 182 ? 20.572 9.347 -4.179 1.00 55.47 182 GLU A CA 1
ATOM 1425 C C . GLU A 1 182 ? 19.585 10.398 -4.717 1.00 55.47 182 GLU A C 1
ATOM 1427 O O . GLU A 1 182 ? 19.788 11.584 -4.462 1.00 55.47 182 GLU A O 1
ATOM 1432 N N . VAL A 1 183 ? 18.494 10.025 -5.391 1.00 51.72 183 VAL A N 1
ATOM 1433 C CA . VAL A 1 183 ? 17.579 11.012 -6.000 1.00 51.72 183 VAL A CA 1
ATOM 1434 C C . VAL A 1 183 ? 16.394 11.384 -5.106 1.00 51.72 183 VAL A C 1
ATOM 1436 O O . VAL A 1 183 ? 15.750 12.406 -5.320 1.00 51.72 183 VAL A O 1
ATOM 1439 N N . LEU A 1 184 ? 16.132 10.624 -4.042 1.00 52.38 184 LEU A N 1
ATOM 1440 C CA . LEU A 1 184 ? 14.896 10.745 -3.258 1.00 52.38 184 LEU A CA 1
ATOM 1441 C C . LEU A 1 184 ? 14.779 11.999 -2.360 1.00 52.38 184 LEU A C 1
ATOM 1443 O O . LEU A 1 184 ? 13.839 12.097 -1.580 1.00 52.38 184 LEU A O 1
ATOM 1447 N N . HIS A 1 185 ? 15.692 12.970 -2.474 1.00 49.50 185 HIS A N 1
ATOM 1448 C CA . HIS A 1 185 ? 15.809 14.116 -1.560 1.00 49.50 185 HIS A CA 1
ATOM 1449 C C . HIS A 1 185 ? 14.587 15.067 -1.538 1.00 49.50 185 HIS A C 1
ATOM 1451 O O . HIS A 1 185 ? 14.578 15.981 -0.718 1.00 49.50 185 HIS A O 1
ATOM 1457 N N . SER A 1 186 ? 13.573 14.896 -2.401 1.00 53.75 186 SER A N 1
ATOM 1458 C CA . SER A 1 186 ? 12.376 15.760 -2.435 1.00 53.75 186 SER A CA 1
ATOM 1459 C C . SER A 1 186 ? 11.127 15.183 -1.749 1.00 53.75 186 SER A C 1
ATOM 1461 O O . SER A 1 186 ? 10.184 15.935 -1.509 1.00 53.75 186 SER A O 1
ATOM 1463 N N . ARG A 1 187 ? 11.086 13.883 -1.413 1.00 70.31 187 ARG A N 1
ATOM 1464 C CA . ARG A 1 187 ? 9.946 13.260 -0.708 1.00 70.31 187 ARG A CA 1
ATOM 1465 C C . ARG A 1 187 ? 10.235 13.214 0.802 1.00 70.31 187 ARG A C 1
ATOM 1467 O O . ARG A 1 187 ? 11.328 12.780 1.164 1.00 70.31 187 ARG A O 1
ATOM 1474 N N . PRO A 1 188 ? 9.280 13.581 1.684 1.00 76.69 188 PRO A N 1
ATOM 1475 C CA . PRO A 1 188 ? 9.411 13.312 3.117 1.00 76.69 188 PRO A CA 1
ATOM 1476 C C . PRO A 1 188 ? 9.649 11.817 3.354 1.00 76.69 188 PRO A C 1
ATOM 1478 O O . PRO A 1 188 ? 8.934 10.986 2.785 1.00 76.69 188 PRO A O 1
ATOM 1481 N N . LEU A 1 189 ? 10.629 11.467 4.186 1.00 85.31 189 LEU A N 1
ATOM 1482 C CA . LEU A 1 189 ? 10.933 10.068 4.500 1.00 85.31 189 LEU A CA 1
ATOM 1483 C C . LEU A 1 189 ? 9.807 9.448 5.333 1.00 85.31 189 LEU A C 1
ATOM 1485 O O . LEU A 1 189 ? 9.482 8.273 5.167 1.00 85.31 189 LEU A O 1
ATOM 1489 N N . ALA A 1 190 ? 9.166 10.261 6.172 1.00 90.12 190 ALA A N 1
ATOM 1490 C CA . ALA A 1 190 ? 7.915 9.939 6.833 1.00 90.12 190 ALA A CA 1
ATOM 1491 C C . ALA A 1 190 ? 6.975 11.153 6.869 1.00 90.12 190 ALA A C 1
ATOM 1493 O O . ALA A 1 190 ? 7.384 12.308 6.947 1.00 90.12 190 ALA A O 1
ATOM 1494 N N . ASN A 1 191 ? 5.666 10.894 6.851 1.00 92.88 191 ASN A N 1
ATOM 1495 C CA . ASN A 1 191 ? 4.665 11.942 7.029 1.00 92.88 191 ASN A CA 1
ATOM 1496 C C . ASN A 1 191 ? 4.185 11.945 8.483 1.00 92.88 191 ASN A C 1
ATOM 1498 O O . ASN A 1 191 ? 3.320 11.152 8.855 1.00 92.88 191 ASN A O 1
ATOM 1502 N N . LEU A 1 192 ? 4.732 12.853 9.291 1.00 95.94 192 LEU A N 1
ATOM 1503 C CA . LEU A 1 192 ? 4.409 12.951 10.716 1.00 95.94 192 LEU A CA 1
ATOM 1504 C C . LEU A 1 192 ? 2.967 13.449 10.963 1.00 95.94 192 LEU A C 1
ATOM 1506 O O . LEU A 1 192 ? 2.362 14.079 10.082 1.00 95.94 192 LEU A O 1
ATOM 1510 N N . PRO A 1 193 ? 2.398 13.189 12.159 1.00 97.62 193 PRO A N 1
ATOM 1511 C CA . PRO A 1 193 ? 1.114 13.751 12.567 1.00 97.62 193 PRO A CA 1
ATOM 1512 C C . PRO A 1 193 ? 1.038 15.267 12.360 1.00 97.62 193 PRO A C 1
ATOM 1514 O O . PRO A 1 193 ? 1.969 16.014 12.662 1.00 97.62 193 PRO A O 1
ATOM 1517 N N . SER A 1 194 ? -0.097 15.730 11.838 1.00 95.88 194 SER A N 1
ATOM 1518 C CA . SER A 1 194 ? -0.346 17.145 11.577 1.00 95.88 194 SER A CA 1
ATOM 1519 C C . SER A 1 194 ? -1.840 17.440 11.550 1.00 95.88 194 SER A C 1
ATOM 1521 O O . SER A 1 194 ? -2.648 16.646 11.054 1.00 95.88 194 SER A O 1
ATOM 1523 N N . THR A 1 195 ? -2.195 18.639 12.015 1.00 97.31 195 THR A N 1
ATOM 1524 C CA . THR A 1 195 ? -3.558 19.177 11.939 1.00 97.31 195 THR A CA 1
ATOM 1525 C C . THR A 1 195 ? -3.957 19.559 10.509 1.00 97.31 195 THR A C 1
ATOM 1527 O O . THR A 1 195 ? -5.153 19.655 10.216 1.00 97.31 195 THR A O 1
ATOM 1530 N N . LYS A 1 196 ? -2.987 19.750 9.599 1.00 96.81 196 LYS A N 1
ATOM 1531 C CA . LYS A 1 196 ? -3.243 20.044 8.182 1.00 96.81 196 LYS A CA 1
ATOM 1532 C C . LYS A 1 196 ? -3.968 18.865 7.532 1.00 96.81 196 LYS A C 1
ATOM 1534 O O . LYS A 1 196 ? -3.567 17.716 7.704 1.00 96.81 196 LYS A O 1
ATOM 1539 N N . GLY A 1 197 ? -5.070 19.154 6.840 1.00 95.94 197 GLY A N 1
ATOM 1540 C CA . GLY A 1 197 ? -5.885 18.147 6.156 1.00 95.94 197 GLY A CA 1
ATOM 1541 C C . GLY A 1 197 ? -6.569 17.124 7.073 1.00 95.94 197 GLY A C 1
ATOM 1542 O O . GLY A 1 197 ? -7.214 16.219 6.565 1.00 95.94 197 GLY A O 1
ATOM 1543 N N . CYS A 1 198 ? -6.459 17.234 8.402 1.00 98.00 198 CYS A N 1
ATOM 1544 C CA . CYS A 1 198 ? -6.924 16.211 9.341 1.00 98.00 198 CYS A CA 1
ATOM 1545 C C . CYS A 1 198 ? -8.461 16.142 9.448 1.00 98.00 198 CYS A C 1
ATOM 1547 O O . CYS A 1 198 ? -9.142 17.168 9.564 1.00 98.00 198 CYS A O 1
ATOM 1549 N N . HIS A 1 199 ? -8.997 14.922 9.460 1.00 97.62 199 HIS A N 1
ATOM 1550 C CA . HIS A 1 199 ? -10.405 14.594 9.643 1.00 97.62 199 HIS A CA 1
ATOM 1551 C C . HIS A 1 199 ? -10.536 13.393 10.597 1.00 97.62 199 HIS A C 1
ATOM 1553 O O . HIS A 1 199 ? -9.956 12.334 10.363 1.00 97.62 199 HIS A O 1
ATOM 1559 N N . LEU A 1 200 ? -11.273 13.574 11.698 1.00 98.12 200 LEU A N 1
ATOM 1560 C CA . LEU A 1 200 ? -11.306 12.654 12.846 1.00 98.12 200 LEU A CA 1
ATOM 1561 C C . LEU A 1 200 ? -12.713 12.082 13.099 1.00 98.12 200 LEU A C 1
ATOM 1563 O O . LEU A 1 200 ? -13.110 11.874 14.248 1.00 98.12 200 LEU A O 1
ATOM 1567 N N . GLY A 1 201 ? -13.495 11.865 12.038 1.00 96.69 201 GLY A N 1
ATOM 1568 C CA . GLY A 1 201 ? -14.838 11.304 12.154 1.00 96.69 201 GLY A CA 1
ATOM 1569 C C . GLY A 1 201 ? -15.775 12.198 12.961 1.00 96.69 201 GLY A C 1
ATOM 1570 O O . GLY A 1 201 ? -15.942 13.383 12.676 1.00 96.69 201 GLY A O 1
ATOM 1571 N N . LYS A 1 202 ? -16.382 11.618 14.001 1.00 96.56 202 LYS A N 1
ATOM 1572 C CA . LYS A 1 202 ? -17.352 12.287 14.887 1.00 96.56 202 LYS A CA 1
ATOM 1573 C C . LYS A 1 202 ? -16.745 13.396 15.761 1.00 96.56 202 LYS A C 1
ATOM 1575 O O . LYS A 1 202 ? -17.496 14.147 16.379 1.00 96.56 202 LYS A O 1
ATOM 1580 N N . ILE A 1 203 ? -15.417 13.507 15.843 1.00 97.44 203 ILE A N 1
ATOM 1581 C CA . ILE A 1 203 ? -14.760 14.535 16.658 1.00 97.44 203 ILE A CA 1
ATOM 1582 C C . ILE A 1 203 ? -14.779 15.867 15.897 1.00 97.44 203 ILE A C 1
ATOM 1584 O O . ILE A 1 203 ? -14.151 16.018 14.847 1.00 97.44 203 ILE A O 1
ATOM 1588 N N . GLN A 1 204 ? -15.480 16.857 16.449 1.00 95.06 204 GLN A N 1
ATOM 1589 C CA . GLN A 1 204 ? -15.708 18.143 15.794 1.00 95.06 204 GLN A CA 1
ATOM 1590 C C . GLN A 1 204 ? -14.421 18.972 15.662 1.00 95.06 204 GLN A C 1
ATOM 1592 O O . GLN A 1 204 ? -13.792 19.334 16.662 1.00 95.06 204 GLN A O 1
ATOM 1597 N N . LYS A 1 205 ? -14.078 19.352 14.424 1.00 95.19 205 LYS A N 1
ATOM 1598 C CA . LYS A 1 205 ? -12.926 20.214 14.116 1.00 95.19 205 LYS A CA 1
ATOM 1599 C C . LYS A 1 205 ? -12.990 21.551 14.860 1.00 95.19 205 LYS A C 1
ATOM 1601 O O . LYS A 1 205 ? -14.039 22.190 14.899 1.00 95.19 205 LYS A O 1
ATOM 1606 N N . GLY A 1 206 ? -11.846 21.977 15.397 1.00 93.94 206 GLY A N 1
ATOM 1607 C CA . GLY A 1 206 ? -11.692 23.236 16.138 1.00 93.94 206 GLY A CA 1
ATOM 1608 C C . GLY A 1 206 ? -11.997 23.141 17.637 1.00 93.94 206 GLY A C 1
ATOM 1609 O O . GLY A 1 206 ? -11.882 24.137 18.341 1.00 93.94 206 GLY A O 1
ATOM 1610 N N . THR A 1 207 ? -12.372 21.964 18.144 1.00 97.75 207 THR A N 1
ATOM 1611 C CA . THR A 1 207 ? -12.481 21.729 19.591 1.00 97.75 207 THR A CA 1
ATOM 1612 C C . THR A 1 207 ? -11.107 21.427 20.211 1.00 97.75 207 THR A C 1
ATOM 1614 O O . THR A 1 207 ? -10.235 20.899 19.515 1.00 97.75 207 THR A O 1
ATOM 1617 N N . PRO A 1 208 ? -10.896 21.680 21.520 1.00 97.94 208 PRO A N 1
ATOM 1618 C CA . PRO A 1 208 ? -9.641 21.327 22.194 1.00 97.94 208 PRO A CA 1
ATOM 1619 C C . PRO A 1 208 ? -9.295 19.835 22.097 1.00 97.94 208 PRO A C 1
ATOM 1621 O O . PRO A 1 208 ? -8.129 19.467 21.957 1.00 97.94 208 PRO A O 1
ATOM 1624 N N . GLU A 1 209 ? -10.315 18.973 22.137 1.00 98.00 209 GLU A N 1
ATOM 1625 C CA . GLU A 1 209 ? -10.162 17.531 21.945 1.00 98.00 209 GLU A CA 1
ATOM 1626 C C . GLU A 1 209 ? -9.670 17.203 20.534 1.00 98.00 209 GLU A C 1
ATOM 1628 O O . GLU A 1 209 ? -8.680 16.485 20.386 1.00 98.00 209 GLU A O 1
ATOM 1633 N N . TRP A 1 210 ? -10.313 17.773 19.508 1.00 98.44 210 TRP A N 1
ATOM 1634 C CA . TRP A 1 210 ? -9.892 17.595 18.122 1.00 98.44 210 TRP A CA 1
ATOM 1635 C C . TRP A 1 210 ? -8.454 18.041 17.912 1.00 98.44 210 TRP A C 1
ATOM 1637 O O . TRP A 1 210 ? -7.683 17.320 17.292 1.00 98.44 210 TRP A O 1
ATOM 1647 N N . GLU A 1 211 ? -8.070 19.207 18.432 1.00 98.00 211 GLU A N 1
ATOM 1648 C CA . GLU A 1 211 ? -6.714 19.706 18.233 1.00 98.00 211 GLU A CA 1
ATOM 1649 C C . GLU A 1 211 ? -5.657 18.828 18.901 1.00 98.00 211 GLU A C 1
ATOM 1651 O O . GLU A 1 211 ? -4.584 18.634 18.331 1.00 98.00 211 GLU A O 1
ATOM 1656 N N . ARG A 1 212 ? -5.932 18.306 20.104 1.00 97.88 212 ARG A N 1
ATOM 1657 C CA . ARG A 1 212 ? -5.025 17.369 20.776 1.00 97.88 212 ARG A CA 1
ATOM 1658 C C . ARG A 1 212 ? -4.849 16.111 19.931 1.00 97.88 212 ARG A C 1
ATOM 1660 O O . ARG A 1 212 ? -3.722 15.785 19.579 1.00 97.88 212 ARG A O 1
ATOM 1667 N N . ILE A 1 213 ? -5.956 15.469 19.557 1.00 98.50 213 ILE A N 1
ATOM 1668 C CA . ILE A 1 213 ? -5.930 14.217 18.794 1.00 98.50 213 ILE A CA 1
ATOM 1669 C C . ILE A 1 213 ? -5.284 14.438 17.422 1.00 98.50 213 ILE A C 1
ATOM 1671 O O . ILE A 1 213 ? -4.437 13.663 17.001 1.00 98.50 213 ILE A O 1
ATOM 1675 N N . ALA A 1 214 ? -5.609 15.525 16.723 1.00 98.31 214 ALA A N 1
ATOM 1676 C CA . ALA A 1 214 ? -5.066 15.811 15.398 1.00 98.31 214 ALA A CA 1
ATOM 1677 C C . ALA A 1 214 ? -3.543 16.047 15.394 1.00 98.31 214 ALA A C 1
ATOM 1679 O O . ALA A 1 214 ? -2.914 15.877 14.350 1.00 98.31 214 ALA A O 1
ATOM 1680 N N . ARG A 1 215 ? -2.949 16.439 16.532 1.00 97.94 215 ARG A N 1
ATOM 1681 C CA . ARG A 1 215 ? -1.495 16.620 16.687 1.00 97.94 215 ARG A CA 1
ATOM 1682 C C . ARG A 1 215 ? -0.731 15.310 16.895 1.00 97.94 215 ARG A C 1
ATOM 1684 O O . ARG A 1 215 ? 0.476 15.303 16.687 1.00 97.94 215 ARG A O 1
ATOM 1691 N N . GLU A 1 216 ? -1.406 14.232 17.284 1.00 98.06 216 GLU A N 1
ATOM 1692 C CA . GLU A 1 216 ? -0.781 12.932 17.577 1.00 98.06 216 GLU A CA 1
ATOM 1693 C C . GLU A 1 216 ? -1.305 11.787 16.694 1.00 98.06 216 GLU A C 1
ATOM 1695 O O . GLU A 1 216 ? -0.676 10.738 16.604 1.00 98.06 216 GLU A O 1
ATOM 1700 N N . ALA A 1 217 ? -2.430 11.975 16.001 1.00 98.56 217 ALA A N 1
ATOM 1701 C CA . ALA A 1 217 ? -3.017 10.960 15.137 1.00 98.56 217 ALA A CA 1
ATOM 1702 C C . ALA A 1 217 ? -2.152 10.702 13.892 1.00 98.56 217 ALA A C 1
ATOM 1704 O O . ALA A 1 217 ? -1.868 11.612 13.104 1.00 98.56 217 ALA A O 1
ATOM 1705 N N . ALA A 1 218 ? -1.766 9.441 13.701 1.00 98.81 218 ALA A N 1
ATOM 1706 C CA . ALA A 1 218 ? -0.857 9.032 12.640 1.00 98.81 218 ALA A CA 1
ATOM 1707 C C . ALA A 1 218 ? -1.506 9.155 11.256 1.00 98.81 218 ALA A C 1
ATOM 1709 O O . ALA A 1 218 ? -2.713 8.952 11.077 1.00 98.81 218 ALA A O 1
ATOM 1710 N N . ARG A 1 219 ? -0.683 9.463 10.250 1.00 98.62 219 ARG A N 1
ATOM 1711 C CA . ARG A 1 219 ? -1.087 9.430 8.839 1.00 98.62 219 ARG A CA 1
ATOM 1712 C C . ARG A 1 219 ? -1.404 7.997 8.411 1.00 98.62 219 ARG A C 1
ATOM 1714 O O . ARG A 1 219 ? -0.754 7.053 8.863 1.00 98.62 219 ARG A O 1
ATOM 1721 N N . THR A 1 220 ? -2.366 7.841 7.503 1.00 98.62 220 THR A N 1
ATOM 1722 C CA . THR A 1 220 ? -2.782 6.527 6.985 1.00 98.62 220 THR A CA 1
ATOM 1723 C C . THR A 1 220 ? -1.898 6.007 5.848 1.00 98.62 220 THR A C 1
ATOM 1725 O O . THR A 1 220 ? -2.165 4.920 5.375 1.00 98.62 220 THR A O 1
ATOM 1728 N N . ILE A 1 221 ? -0.858 6.752 5.439 1.00 97.19 221 ILE A N 1
ATOM 1729 C CA . ILE A 1 221 ? -0.019 6.452 4.262 1.00 97.19 221 ILE A CA 1
ATOM 1730 C C . ILE A 1 221 ? 0.744 5.121 4.356 1.00 97.19 221 ILE A C 1
ATOM 1732 O O . ILE A 1 221 ? 0.683 4.366 3.396 1.00 97.19 221 ILE A O 1
ATOM 1736 N N . PRO A 1 222 ? 1.493 4.810 5.430 1.00 97.38 222 PRO A N 1
ATOM 1737 C CA . PRO A 1 222 ? 2.211 3.543 5.481 1.00 97.38 222 PRO A CA 1
ATOM 1738 C C . PRO A 1 222 ? 1.364 2.441 6.130 1.00 97.38 222 PRO A C 1
ATOM 1740 O O . PRO A 1 222 ? 0.662 2.676 7.124 1.00 97.38 222 PRO A O 1
ATOM 1743 N N . GLY A 1 223 ? 1.505 1.225 5.608 1.00 97.50 223 GLY A N 1
ATOM 1744 C CA . GLY A 1 223 ? 1.079 -0.009 6.259 1.00 97.50 223 GLY A CA 1
ATOM 1745 C C . GLY A 1 223 ? 1.894 -0.280 7.521 1.00 97.50 223 GLY A C 1
ATOM 1746 O O . GLY A 1 223 ? 3.077 0.059 7.609 1.00 97.50 223 GLY A O 1
ATOM 1747 N N . ARG A 1 224 ? 1.242 -0.846 8.536 1.00 98.12 224 ARG A N 1
ATOM 1748 C CA . ARG A 1 224 ? 1.806 -1.053 9.875 1.00 98.12 224 ARG A CA 1
ATOM 1749 C C . ARG A 1 224 ? 1.311 -2.366 10.485 1.00 98.12 224 ARG A C 1
ATOM 1751 O O . ARG A 1 224 ? 0.674 -3.196 9.843 1.00 98.12 224 ARG A O 1
ATOM 1758 N N . GLU A 1 225 ? 1.605 -2.555 11.763 1.00 98.56 225 GLU A N 1
ATOM 1759 C CA . GLU A 1 225 ? 1.224 -3.714 12.571 1.00 98.56 225 GLU A CA 1
ATOM 1760 C C . GLU A 1 225 ? -0.294 -3.966 12.603 1.00 98.56 225 GLU A C 1
ATOM 1762 O O . GLU A 1 225 ? -0.733 -5.095 12.791 1.00 98.56 225 GLU A O 1
ATOM 1767 N N . ASN A 1 226 ? -1.116 -2.935 12.378 1.00 98.44 226 ASN A N 1
ATOM 1768 C CA . ASN A 1 226 ? -2.576 -3.044 12.318 1.00 98.44 226 ASN A CA 1
ATOM 1769 C C . ASN A 1 226 ? -3.136 -3.384 10.927 1.00 98.44 226 ASN A C 1
ATOM 1771 O O . ASN A 1 226 ? -4.355 -3.341 10.754 1.00 98.44 226 ASN A O 1
ATOM 1775 N N . GLY A 1 227 ? -2.273 -3.663 9.947 1.00 98.06 227 GLY A N 1
ATOM 1776 C CA . GLY A 1 227 ? -2.620 -3.600 8.530 1.00 98.06 227 GLY A CA 1
ATOM 1777 C C . GLY A 1 227 ? -2.543 -2.154 8.058 1.00 98.06 227 GLY A C 1
ATOM 1778 O O . GLY A 1 227 ? -1.466 -1.559 8.035 1.00 98.06 227 GLY A O 1
ATOM 1779 N N . GLY A 1 228 ? -3.687 -1.560 7.733 1.00 97.94 228 GLY A N 1
ATOM 1780 C CA . GLY A 1 228 ? -3.727 -0.216 7.167 1.00 97.94 228 GLY A CA 1
ATOM 1781 C C . GLY A 1 228 ? -3.405 -0.264 5.679 1.00 97.94 228 GLY A C 1
ATOM 1782 O O . GLY A 1 228 ? -3.950 -1.119 4.990 1.00 97.94 228 GLY A O 1
ATOM 1783 N N . ASN A 1 229 ? -2.570 0.664 5.204 1.00 98.44 229 ASN A N 1
ATOM 1784 C CA . ASN A 1 229 ? -2.254 0.810 3.784 1.00 98.44 229 ASN A CA 1
ATOM 1785 C C . ASN A 1 229 ? -1.140 -0.135 3.344 1.00 98.44 229 ASN A C 1
ATOM 1787 O O . ASN A 1 229 ? 0.043 0.205 3.402 1.00 98.44 229 ASN A O 1
ATOM 1791 N N . CYS A 1 230 ? -1.520 -1.371 3.042 1.00 97.06 230 CYS A N 1
ATOM 1792 C CA . CYS A 1 230 ? -0.570 -2.410 2.667 1.00 97.06 230 CYS A CA 1
ATOM 1793 C C . CYS A 1 230 ? -0.475 -2.607 1.154 1.00 97.06 230 CYS A C 1
ATOM 1795 O O . CYS A 1 230 ? 0.512 -3.201 0.726 1.00 97.06 230 CYS A O 1
ATOM 1797 N N . ASP A 1 231 ? -1.482 -2.168 0.388 1.00 96.94 231 ASP A N 1
ATOM 1798 C CA . ASP A 1 231 ? -1.495 -2.220 -1.080 1.00 96.94 231 ASP A CA 1
ATOM 1799 C C . ASP A 1 231 ? -1.161 -3.619 -1.611 1.00 96.94 231 ASP A C 1
ATOM 1801 O O . ASP A 1 231 ? -0.282 -3.840 -2.447 1.00 96.94 231 ASP A O 1
ATOM 1805 N N . ILE A 1 232 ? -1.845 -4.621 -1.049 1.00 95.44 232 ILE A N 1
ATOM 1806 C CA . ILE A 1 232 ? -1.673 -6.030 -1.408 1.00 95.44 232 ILE A CA 1
ATOM 1807 C C . ILE A 1 232 ? -2.782 -6.414 -2.383 1.00 95.44 232 ILE A C 1
ATOM 1809 O O . ILE A 1 232 ? -3.888 -6.773 -1.971 1.00 95.44 232 ILE A O 1
ATOM 1813 N N . LYS A 1 233 ? -2.446 -6.451 -3.679 1.00 92.69 233 LYS A N 1
ATOM 1814 C CA . LYS A 1 233 ? -3.390 -6.775 -4.765 1.00 92.69 233 LYS A CA 1
ATOM 1815 C C . LYS A 1 233 ? -4.130 -8.115 -4.598 1.00 92.69 233 LYS A C 1
ATOM 1817 O O . LYS A 1 233 ? -5.197 -8.327 -5.168 1.00 92.69 233 LYS A O 1
ATOM 1822 N N . ASN A 1 234 ? -3.549 -9.045 -3.832 1.00 92.81 234 ASN A N 1
ATOM 1823 C CA . ASN A 1 234 ? -4.103 -10.378 -3.571 1.00 92.81 234 ASN A CA 1
ATOM 1824 C C . ASN A 1 234 ? -5.209 -10.389 -2.494 1.00 92.81 234 ASN A C 1
ATOM 1826 O O . ASN A 1 234 ? -5.813 -11.434 -2.235 1.00 92.81 234 ASN A O 1
ATOM 1830 N N . LEU A 1 235 ? -5.518 -9.255 -1.854 1.00 93.62 235 LEU A N 1
ATOM 1831 C CA . LEU A 1 235 ? -6.668 -9.121 -0.952 1.00 93.62 235 LEU A CA 1
ATOM 1832 C C . LEU A 1 235 ? -7.981 -8.971 -1.742 1.00 93.62 235 LEU A C 1
ATOM 1834 O O . LEU A 1 235 ? -8.701 -7.989 -1.607 1.00 93.62 235 LEU A O 1
ATOM 1838 N N . SER A 1 236 ? -8.290 -9.941 -2.601 1.00 90.62 236 SER A N 1
ATOM 1839 C CA . SER A 1 236 ? -9.435 -9.929 -3.512 1.00 90.62 236 SER A CA 1
ATOM 1840 C C . SER A 1 236 ? -10.680 -10.632 -2.939 1.00 90.62 236 SER A C 1
ATOM 1842 O O . SER A 1 236 ? -10.776 -10.947 -1.751 1.00 90.62 236 SER A O 1
ATOM 1844 N N . THR A 1 237 ? -11.690 -10.857 -3.787 1.00 91.69 237 THR A N 1
ATOM 1845 C CA . THR A 1 237 ? -12.916 -11.560 -3.383 1.00 91.69 237 THR A CA 1
ATOM 1846 C C . THR A 1 237 ? -12.618 -12.988 -2.921 1.00 91.69 237 THR A C 1
ATOM 1848 O O . THR A 1 237 ? -12.011 -13.793 -3.628 1.00 91.69 237 THR A O 1
ATOM 1851 N N . GLY A 1 238 ? -13.123 -13.313 -1.737 1.00 92.44 238 GLY A N 1
ATOM 1852 C CA . GLY A 1 238 ? -12.917 -14.563 -1.022 1.00 92.44 238 GLY A CA 1
ATOM 1853 C C . GLY A 1 238 ? -11.634 -14.603 -0.193 1.00 92.44 238 GLY A C 1
ATOM 1854 O O . GLY A 1 238 ? -11.413 -15.604 0.486 1.00 92.44 238 GLY A O 1
ATOM 1855 N N . SER A 1 239 ? -10.807 -13.551 -0.213 1.00 95.81 239 SER A N 1
ATOM 1856 C CA . SER A 1 239 ? -9.678 -13.438 0.709 1.00 95.81 239 SER A CA 1
ATOM 1857 C C . SER A 1 239 ? -10.173 -13.282 2.146 1.00 95.81 239 SER A C 1
ATOM 1859 O O . SER A 1 239 ? -11.223 -12.686 2.410 1.00 95.81 239 SER A O 1
ATOM 1861 N N . LYS A 1 240 ? -9.387 -13.799 3.090 1.00 97.56 240 LYS A N 1
ATOM 1862 C CA . LYS A 1 240 ? -9.641 -13.659 4.526 1.00 97.56 240 LYS A CA 1
ATOM 1863 C C . LYS A 1 240 ? -8.395 -13.134 5.214 1.00 97.56 240 LYS A C 1
ATOM 1865 O O . LYS A 1 240 ? -7.375 -13.815 5.237 1.00 97.56 240 LYS A O 1
ATOM 1870 N N . ILE A 1 241 ? -8.479 -11.929 5.768 1.00 98.25 241 ILE A N 1
ATOM 1871 C CA . ILE A 1 241 ? -7.387 -11.289 6.503 1.00 98.25 241 ILE A CA 1
ATOM 1872 C C . ILE A 1 241 ? -7.620 -11.395 8.009 1.00 98.25 241 ILE A C 1
ATOM 1874 O O . ILE A 1 241 ? -8.735 -11.218 8.490 1.00 98.25 241 ILE A O 1
ATOM 1878 N N . TYR A 1 242 ? -6.562 -11.672 8.761 1.00 98.69 242 TYR A N 1
ATOM 1879 C CA . TYR A 1 242 ? -6.576 -11.804 10.213 1.00 98.69 242 TYR A CA 1
ATOM 1880 C C . TYR A 1 242 ? -5.846 -10.612 10.827 1.00 98.69 242 TYR A C 1
ATOM 1882 O O . TYR A 1 242 ? -4.616 -10.565 10.861 1.00 98.69 242 TYR A O 1
ATOM 1890 N N . LEU A 1 243 ? -6.618 -9.633 11.291 1.00 98.81 243 LEU A N 1
ATOM 1891 C CA . LEU A 1 243 ? -6.112 -8.374 11.824 1.00 98.81 243 LEU A CA 1
ATOM 1892 C C . LEU A 1 243 ? -5.953 -8.444 13.353 1.00 98.81 243 LEU A C 1
ATOM 1894 O O . LEU A 1 243 ? -6.888 -8.864 14.041 1.00 98.81 243 LEU A O 1
ATOM 1898 N N . PRO A 1 244 ? -4.818 -8.001 13.918 1.00 98.69 244 PRO A N 1
ATOM 1899 C CA . PRO A 1 244 ? -4.668 -7.867 15.364 1.00 98.69 244 PRO A CA 1
ATOM 1900 C C . PRO A 1 244 ? -5.598 -6.788 15.930 1.00 98.69 244 PRO A C 1
ATOM 1902 O O . PRO A 1 244 ? -5.806 -5.734 15.325 1.00 98.69 244 PRO A O 1
ATOM 1905 N N . VAL A 1 245 ? -6.170 -7.043 17.107 1.00 98.88 245 VAL A N 1
ATOM 1906 C CA . VAL A 1 245 ? -7.062 -6.109 17.804 1.00 98.88 245 VAL A CA 1
ATOM 1907 C C . VAL A 1 245 ? -6.299 -5.408 18.924 1.00 98.88 245 VAL A C 1
ATOM 1909 O O . VAL A 1 245 ? -5.782 -6.055 19.833 1.00 98.88 245 VAL A O 1
ATOM 1912 N N . PHE A 1 246 ? -6.276 -4.072 18.898 1.00 98.81 246 PHE A N 1
ATOM 1913 C CA . PHE A 1 246 ? -5.555 -3.257 19.888 1.00 98.81 246 PHE A CA 1
ATOM 1914 C C . PHE A 1 246 ? -6.457 -2.395 20.778 1.00 98.81 246 PHE A C 1
ATOM 1916 O O . PHE A 1 246 ? -5.991 -1.850 21.780 1.00 98.81 246 PHE A O 1
ATOM 1923 N N . VAL A 1 247 ? -7.741 -2.270 20.435 1.00 98.81 247 VAL A N 1
ATOM 1924 C CA . VAL A 1 247 ? -8.742 -1.508 21.194 1.00 98.81 247 VAL A CA 1
ATOM 1925 C C . VAL A 1 247 ? -10.057 -2.272 21.284 1.00 98.81 247 VAL A C 1
ATOM 1927 O O . VAL A 1 247 ? -10.351 -3.142 20.462 1.00 98.81 247 VAL A O 1
ATOM 1930 N N . ASP A 1 248 ? -10.873 -1.914 22.272 1.00 98.69 248 ASP A N 1
ATOM 1931 C CA . ASP A 1 248 ? -12.234 -2.425 22.398 1.00 98.69 248 ASP A CA 1
ATOM 1932 C C . ASP A 1 248 ? -13.047 -2.159 21.122 1.00 98.69 248 ASP A C 1
ATOM 1934 O O . ASP A 1 248 ? -13.186 -1.024 20.673 1.00 98.69 248 ASP A O 1
ATOM 1938 N N . GLY A 1 249 ? -13.627 -3.218 20.567 1.00 98.62 249 GLY A N 1
ATOM 1939 C CA . GLY A 1 249 ? -14.426 -3.187 19.351 1.00 98.62 249 GLY A CA 1
ATOM 1940 C C . GLY A 1 249 ? -13.621 -3.295 18.062 1.00 98.62 249 GLY A C 1
ATOM 1941 O O . GLY A 1 249 ? -14.240 -3.266 17.003 1.00 98.62 249 GLY A O 1
ATOM 1942 N N . ALA A 1 250 ? -12.289 -3.408 18.131 1.00 98.81 250 ALA A N 1
ATOM 1943 C CA . ALA A 1 250 ? -11.346 -3.373 17.007 1.00 98.81 250 ALA A CA 1
ATOM 1944 C C . ALA A 1 250 ? -11.327 -2.064 16.199 1.00 98.81 250 ALA A C 1
ATOM 1946 O O . ALA A 1 250 ? -10.250 -1.637 15.789 1.00 98.81 250 ALA A O 1
ATOM 1947 N N . ASN A 1 251 ? -12.477 -1.404 16.027 1.00 98.69 251 ASN A N 1
ATOM 1948 C CA . ASN A 1 251 ? -12.646 -0.165 15.277 1.00 98.69 251 ASN A CA 1
ATOM 1949 C C . ASN A 1 251 ? -12.055 -0.317 13.866 1.00 98.69 251 ASN A C 1
ATOM 1951 O O . ASN A 1 251 ? -11.078 0.338 13.511 1.00 98.69 251 ASN A O 1
ATOM 1955 N N . LEU A 1 252 ? -12.646 -1.243 13.102 1.00 98.81 252 LEU A N 1
ATOM 1956 C CA . LEU A 1 252 ? -12.257 -1.595 11.736 1.00 98.81 252 LEU A CA 1
ATOM 1957 C C . LEU A 1 252 ? -12.536 -0.429 10.783 1.00 98.81 252 LEU A C 1
ATOM 1959 O O . LEU A 1 252 ? -13.657 0.076 10.749 1.00 98.81 252 LEU A O 1
ATOM 1963 N N . SER A 1 253 ? -11.554 -0.068 9.966 1.00 98.88 253 SER A N 1
ATOM 1964 C CA . SER A 1 253 ? -11.721 0.895 8.879 1.00 98.88 253 SER A CA 1
ATOM 1965 C C . SER A 1 253 ? -11.130 0.359 7.583 1.00 98.88 253 SER A C 1
ATOM 1967 O O . SER A 1 253 ? -10.179 -0.426 7.590 1.00 98.88 253 SER A O 1
ATOM 1969 N N . THR A 1 254 ? -11.696 0.806 6.468 1.00 98.56 254 THR A N 1
ATOM 1970 C CA . THR A 1 254 ? -11.251 0.446 5.120 1.00 98.56 254 THR A CA 1
ATOM 1971 C C . THR A 1 254 ? -11.500 1.603 4.155 1.00 98.56 254 THR A C 1
ATOM 1973 O O . THR A 1 254 ? -12.304 2.496 4.435 1.00 98.56 254 THR A O 1
ATOM 1976 N N . GLY A 1 255 ? -10.760 1.633 3.059 1.00 97.56 255 GLY A N 1
ATOM 1977 C CA . GLY A 1 255 ? -10.795 2.675 2.043 1.00 97.56 255 GLY A CA 1
ATOM 1978 C C . GLY A 1 255 ? -9.832 2.321 0.924 1.00 97.56 255 GLY A C 1
ATOM 1979 O O . GLY A 1 255 ? -9.295 1.213 0.917 1.00 97.56 255 GLY A O 1
ATOM 1980 N N . ASP A 1 256 ? -9.591 3.291 0.045 1.00 97.44 256 ASP A N 1
ATOM 1981 C CA . ASP A 1 256 ? -8.565 3.178 -0.995 1.00 97.44 256 ASP A CA 1
ATOM 1982 C C . ASP A 1 256 ? -8.811 1.984 -1.927 1.00 97.44 256 ASP A C 1
ATOM 1984 O O . ASP A 1 256 ? -8.100 0.984 -1.924 1.00 97.44 256 ASP A O 1
ATOM 1988 N N . MET A 1 257 ? -9.954 2.012 -2.613 1.00 95.38 257 MET A N 1
ATOM 1989 C CA . MET A 1 257 ? -10.371 0.882 -3.433 1.00 95.38 257 MET A CA 1
ATOM 1990 C C . MET A 1 257 ? -9.612 0.858 -4.746 1.00 95.38 257 MET A C 1
ATOM 1992 O O . MET A 1 257 ? -9.581 1.844 -5.482 1.00 95.38 257 MET A O 1
ATOM 1996 N N . HIS A 1 258 ? -9.116 -0.329 -5.080 1.00 95.50 258 HIS A N 1
ATOM 1997 C CA . HIS A 1 258 ? -8.369 -0.568 -6.297 1.00 95.50 258 HIS A CA 1
ATOM 1998 C C . HIS A 1 258 ? -9.161 -1.477 -7.234 1.00 95.50 258 HIS A C 1
ATOM 2000 O O . HIS A 1 258 ? -9.767 -2.479 -6.847 1.00 95.50 258 HIS A O 1
ATOM 2006 N N . PHE A 1 259 ? -9.180 -1.144 -8.519 1.00 91.81 259 PHE A N 1
ATOM 2007 C CA . PHE A 1 259 ? -9.682 -2.076 -9.527 1.00 91.81 259 PHE A CA 1
ATOM 2008 C C . PHE A 1 259 ? -8.640 -3.102 -9.935 1.00 91.81 259 PHE A C 1
ATOM 2010 O O . PHE A 1 259 ? -8.952 -4.273 -10.154 1.00 91.81 259 PHE A O 1
ATOM 2017 N N . SER A 1 260 ? -7.398 -2.668 -10.050 1.00 92.56 260 SER A N 1
ATOM 2018 C CA . SER A 1 260 ? -6.267 -3.523 -10.358 1.00 92.56 260 SER A CA 1
ATOM 2019 C C . SER A 1 260 ? -5.006 -2.805 -9.921 1.00 92.56 260 SER A C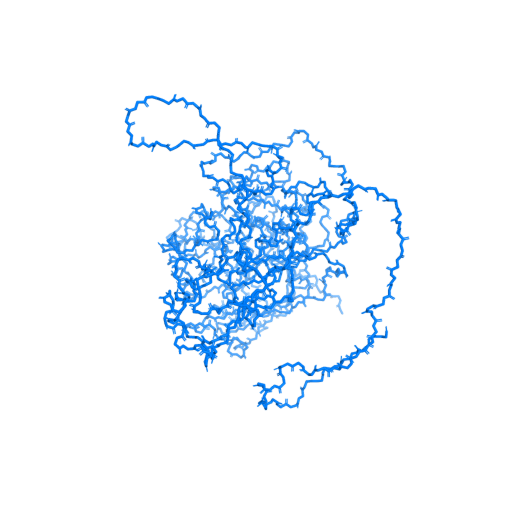 1
ATOM 2021 O O . SER A 1 260 ? -4.936 -1.582 -10.010 1.00 92.56 260 SER A O 1
ATOM 2023 N N . GLN A 1 261 ? -4.014 -3.562 -9.479 1.00 94.44 261 GLN A N 1
ATOM 2024 C CA . GLN A 1 261 ? -2.749 -3.035 -9.001 1.00 94.44 261 GLN A CA 1
ATOM 2025 C C . GLN A 1 261 ? -1.614 -3.960 -9.445 1.00 94.44 261 GLN A C 1
ATOM 2027 O O . GLN A 1 261 ? -1.779 -5.183 -9.485 1.00 94.44 261 GLN A O 1
ATOM 2032 N N . GLY A 1 262 ? -0.468 -3.374 -9.782 1.00 94.56 262 GLY A N 1
ATOM 2033 C CA . GLY A 1 262 ? 0.792 -4.096 -9.920 1.00 94.56 262 GLY A CA 1
ATOM 2034 C C . GLY A 1 262 ? 1.513 -4.227 -8.583 1.00 94.56 262 GLY A C 1
ATOM 2035 O O . GLY A 1 262 ? 1.328 -3.410 -7.679 1.00 94.56 262 GLY A O 1
ATOM 2036 N N . ASP A 1 263 ? 2.355 -5.249 -8.436 1.00 96.50 263 ASP A N 1
ATOM 2037 C CA . ASP A 1 263 ? 3.161 -5.353 -7.215 1.00 96.50 263 ASP A CA 1
ATOM 2038 C C . ASP A 1 263 ? 4.066 -4.134 -7.033 1.00 96.50 263 ASP A C 1
ATOM 2040 O O . ASP A 1 263 ? 4.642 -3.597 -7.979 1.00 96.50 263 ASP A O 1
ATOM 2044 N N . GLY A 1 264 ? 4.169 -3.696 -5.780 1.00 94.06 264 GLY A N 1
ATOM 2045 C CA . GLY A 1 264 ? 4.940 -2.523 -5.389 1.00 94.06 264 GLY A CA 1
ATOM 2046 C C . GLY A 1 264 ? 4.300 -1.185 -5.750 1.00 94.06 264 GLY A C 1
ATOM 2047 O O . GLY A 1 264 ? 4.880 -0.171 -5.373 1.00 94.06 264 GLY A O 1
ATOM 2048 N N . GLU A 1 265 ? 3.161 -1.175 -6.459 1.00 96.25 265 GLU A N 1
ATOM 2049 C CA . GLU A 1 265 ? 2.359 0.031 -6.701 1.00 96.25 265 GLU A CA 1
ATOM 2050 C C . GLU A 1 265 ? 3.232 1.199 -7.209 1.00 96.25 265 GLU A C 1
ATOM 2052 O O . GLU A 1 265 ? 3.233 2.319 -6.702 1.00 96.25 265 GLU A O 1
ATOM 2057 N N . VAL A 1 266 ? 4.106 0.885 -8.174 1.00 95.12 266 VAL A N 1
ATOM 2058 C CA . VAL A 1 266 ? 5.365 1.619 -8.390 1.00 95.12 266 VAL A CA 1
ATOM 2059 C C . VAL A 1 266 ? 5.195 3.108 -8.712 1.00 95.12 266 VAL A C 1
ATOM 2061 O O . VAL A 1 266 ? 6.132 3.881 -8.507 1.00 95.12 266 VAL A O 1
ATOM 2064 N N . SER A 1 267 ? 4.027 3.544 -9.191 1.00 93.44 267 SER A N 1
ATOM 2065 C CA . SER A 1 267 ? 3.746 4.961 -9.452 1.00 93.44 267 SER A CA 1
ATOM 2066 C C . SER A 1 267 ? 3.333 5.780 -8.222 1.00 93.44 267 SER A C 1
ATOM 2068 O O . SER A 1 267 ? 3.285 7.006 -8.336 1.00 93.44 267 SER A O 1
ATOM 2070 N N . PHE A 1 268 ? 3.095 5.142 -7.070 1.00 93.19 268 PHE A N 1
ATOM 2071 C CA . PHE A 1 268 ? 2.615 5.691 -5.790 1.00 93.19 268 PHE A CA 1
ATOM 2072 C C . PHE A 1 268 ? 1.220 6.338 -5.800 1.00 93.19 268 PHE A C 1
ATOM 2074 O O . PHE A 1 268 ? 0.532 6.309 -4.795 1.00 93.19 268 PHE A O 1
ATOM 2081 N N . CYS A 1 269 ? 0.793 6.948 -6.906 1.00 91.06 269 CYS A N 1
ATOM 2082 C CA . CYS A 1 269 ? -0.636 7.104 -7.204 1.00 91.06 269 CYS A CA 1
ATOM 2083 C C . CYS A 1 269 ? -1.043 5.930 -8.098 1.00 91.06 269 CYS A C 1
ATOM 2085 O O . CYS A 1 269 ? -1.378 6.094 -9.277 1.00 91.06 269 CYS A O 1
ATOM 2087 N N . GLY A 1 270 ? -0.736 4.740 -7.611 1.00 70.19 270 GLY A N 1
ATOM 2088 C CA . GLY A 1 270 ? -0.811 3.490 -8.319 1.00 70.19 270 GLY A CA 1
ATOM 2089 C C . GLY A 1 270 ? -1.989 2.669 -7.842 1.00 70.19 270 GLY A C 1
ATOM 2090 O O . GLY A 1 270 ? -2.830 3.126 -7.092 1.00 70.19 270 GLY A O 1
ATOM 2091 N N . ALA A 1 271 ? -2.100 1.480 -8.418 1.00 89.50 271 ALA A N 1
ATOM 2092 C CA . ALA A 1 271 ? -3.389 0.895 -8.749 1.00 89.50 271 ALA A CA 1
ATOM 2093 C C . ALA A 1 271 ? -4.224 1.726 -9.742 1.00 89.50 271 ALA A C 1
ATOM 2095 O O . ALA A 1 271 ? -3.830 2.773 -10.263 1.00 89.50 271 ALA A O 1
ATOM 2096 N N . ILE A 1 272 ? -5.376 1.168 -10.095 1.00 96.12 272 ILE A N 1
ATOM 2097 C CA . ILE A 1 272 ? -6.508 1.883 -10.673 1.00 96.12 272 ILE A CA 1
ATOM 2098 C C . ILE A 1 272 ? -7.392 2.293 -9.498 1.00 96.12 272 ILE A C 1
ATOM 2100 O O . ILE A 1 272 ? -8.182 1.487 -9.006 1.00 96.12 272 ILE A O 1
ATOM 2104 N N . GLU A 1 273 ? -7.209 3.529 -9.068 1.00 96.62 273 GLU A N 1
ATOM 2105 C CA . GLU A 1 273 ? -7.856 4.171 -7.929 1.00 96.62 273 GLU A CA 1
ATOM 2106 C C . GLU A 1 273 ? -9.310 4.494 -8.227 1.00 96.62 273 GLU A C 1
ATOM 2108 O O . GLU A 1 273 ? -9.615 4.994 -9.315 1.00 96.62 273 GLU A O 1
ATOM 2113 N N . MET A 1 274 ? -10.211 4.240 -7.276 1.00 95.12 274 MET A N 1
ATOM 2114 C CA . MET A 1 274 ? -11.639 4.481 -7.479 1.00 95.12 274 MET A CA 1
ATOM 2115 C C . MET A 1 274 ? -12.461 4.533 -6.187 1.00 95.12 274 MET A C 1
ATOM 2117 O O . MET A 1 274 ? -12.035 4.086 -5.123 1.00 95.12 274 MET A O 1
ATOM 2121 N N . SER A 1 275 ? -13.700 5.016 -6.300 1.00 95.88 275 SER A N 1
ATOM 2122 C CA . SER A 1 275 ? -14.739 4.770 -5.296 1.00 95.88 275 SER A CA 1
ATOM 2123 C C . SER A 1 275 ? -15.295 3.353 -5.445 1.00 95.88 275 SER A C 1
ATOM 2125 O O . SER A 1 275 ? -15.439 2.836 -6.551 1.00 95.88 275 SER A O 1
ATOM 2127 N N . GLY A 1 276 ? -15.692 2.714 -4.348 1.00 95.88 276 GLY A N 1
ATOM 2128 C CA . GLY A 1 276 ? -16.182 1.339 -4.413 1.00 95.88 276 GLY A CA 1
ATOM 2129 C C . GLY A 1 276 ? -16.916 0.881 -3.167 1.00 95.88 276 GLY A C 1
ATOM 2130 O O . GLY A 1 276 ? -17.230 1.660 -2.268 1.00 95.88 276 GLY A O 1
ATOM 2131 N N . PHE A 1 277 ? -17.199 -0.414 -3.107 1.00 96.69 277 PHE A N 1
ATOM 2132 C CA . PHE A 1 277 ? -17.746 -1.061 -1.923 1.00 96.69 277 PHE A CA 1
ATOM 2133 C C . PHE A 1 277 ? -17.028 -2.371 -1.614 1.00 96.69 277 PHE A C 1
ATOM 2135 O O . PHE A 1 277 ? -16.552 -3.060 -2.517 1.00 96.69 277 PHE A O 1
ATOM 2142 N N . LEU A 1 278 ? -17.048 -2.742 -0.335 1.00 96.81 278 LEU A N 1
ATOM 2143 C CA . LEU A 1 278 ? -16.747 -4.085 0.148 1.00 96.81 278 LEU A CA 1
ATOM 2144 C C . LEU A 1 278 ? -17.987 -4.662 0.824 1.00 96.81 278 LEU A C 1
ATOM 2146 O O . LEU A 1 278 ? -18.632 -3.994 1.634 1.00 96.81 278 LEU A O 1
ATOM 2150 N N . GLU A 1 279 ? -18.300 -5.916 0.526 1.00 97.19 279 GLU A N 1
ATOM 2151 C CA . GLU A 1 279 ? -19.173 -6.743 1.352 1.00 97.19 279 GLU A CA 1
ATOM 2152 C C . GLU A 1 279 ? -18.287 -7.643 2.205 1.00 97.19 279 GLU A C 1
ATOM 2154 O O . GLU A 1 279 ? -17.501 -8.437 1.688 1.00 97.19 279 GLU A O 1
ATOM 2159 N N . LEU A 1 280 ? -18.396 -7.485 3.517 1.00 98.12 280 LEU A N 1
ATOM 2160 C CA . LEU A 1 280 ? -17.504 -8.077 4.496 1.00 98.12 280 LEU A CA 1
ATOM 2161 C C . LEU A 1 280 ? -18.276 -8.982 5.447 1.00 98.12 280 LEU A C 1
ATOM 2163 O O . LEU A 1 280 ? -19.444 -8.740 5.763 1.00 98.12 280 LEU A O 1
ATOM 2167 N N . LYS A 1 281 ? -17.575 -9.983 5.971 1.00 98.06 281 LYS A N 1
ATOM 2168 C CA . LYS A 1 281 ? -18.008 -10.773 7.120 1.00 98.06 281 LYS A CA 1
ATOM 2169 C C . LYS A 1 281 ? -16.875 -10.838 8.134 1.00 98.06 281 LYS A C 1
ATOM 2171 O O . LYS A 1 281 ? -15.749 -11.184 7.793 1.00 98.06 281 LYS A O 1
ATOM 2176 N N . CYS A 1 282 ? -17.177 -10.505 9.385 1.00 98.50 282 CYS A N 1
ATOM 2177 C CA . CYS A 1 282 ? -16.194 -10.502 10.468 1.00 98.50 282 CYS A CA 1
ATOM 2178 C C . CYS A 1 282 ? -16.414 -11.665 11.440 1.00 98.50 282 CYS A C 1
ATOM 2180 O O . CYS A 1 282 ? -17.552 -11.976 11.790 1.00 98.50 282 CYS A O 1
ATOM 2182 N N . GLU A 1 283 ? -15.331 -12.245 11.945 1.00 98.44 283 GLU A N 1
ATOM 2183 C CA . GLU A 1 283 ? -15.315 -13.212 13.045 1.00 98.44 283 GLU A CA 1
ATOM 2184 C C . GLU A 1 283 ? -14.281 -12.777 14.093 1.00 98.44 283 GLU A C 1
ATOM 2186 O O . GLU A 1 283 ? -13.228 -12.235 13.756 1.00 98.44 283 GLU A O 1
ATOM 2191 N N . ILE A 1 284 ? -14.581 -12.998 15.376 1.00 98.81 284 ILE A N 1
ATOM 2192 C CA . ILE A 1 284 ? -13.662 -12.682 16.476 1.00 98.81 284 ILE A CA 1
ATOM 2193 C C . ILE A 1 284 ? -13.046 -13.983 16.984 1.00 98.81 284 ILE A C 1
ATOM 2195 O O . ILE A 1 284 ? -13.752 -14.865 17.472 1.00 98.81 284 ILE A O 1
ATOM 2199 N N . ILE A 1 285 ? -11.722 -14.068 16.936 1.00 98.62 285 ILE A N 1
ATOM 2200 C CA . ILE A 1 285 ? -10.941 -15.156 17.518 1.00 98.62 285 ILE A CA 1
ATOM 2201 C C . ILE A 1 285 ? -10.374 -14.648 18.842 1.00 98.62 285 ILE A C 1
ATOM 2203 O O . ILE A 1 285 ? -9.396 -13.893 18.883 1.00 98.62 285 ILE A O 1
ATOM 2207 N N . ARG A 1 286 ? -11.025 -15.043 19.939 1.00 98.38 286 ARG A N 1
ATOM 2208 C CA . ARG A 1 286 ? -10.684 -14.575 21.287 1.00 98.38 286 ARG A CA 1
ATOM 2209 C C . ARG A 1 286 ? -9.261 -14.978 21.670 1.00 98.38 286 ARG A C 1
ATOM 2211 O O . ARG A 1 286 ? -8.905 -16.147 21.559 1.00 98.38 286 ARG A O 1
ATOM 2218 N N . GLY A 1 287 ? -8.453 -14.010 22.105 1.00 98.19 287 GLY A N 1
ATOM 2219 C CA . GLY A 1 287 ? -7.037 -14.219 22.431 1.00 98.19 287 GLY A CA 1
ATOM 2220 C C . GLY A 1 287 ? -6.159 -14.638 21.242 1.00 98.19 287 GLY A C 1
ATOM 2221 O O . GLY A 1 287 ? -5.034 -15.092 21.449 1.00 98.19 287 GLY A O 1
ATOM 2222 N N . GLY A 1 288 ? -6.654 -14.504 20.006 1.00 98.25 288 GLY A N 1
ATOM 2223 C CA . GLY A 1 288 ? -5.997 -15.030 18.812 1.00 98.25 288 GLY A CA 1
ATOM 2224 C C . GLY A 1 288 ? -4.596 -14.472 18.555 1.00 98.25 288 GLY A C 1
ATOM 2225 O O . GLY A 1 288 ? -3.771 -15.187 17.994 1.00 98.25 288 GLY A O 1
ATOM 2226 N N . MET A 1 289 ? -4.279 -13.246 18.994 1.00 98.19 289 MET A N 1
ATOM 2227 C CA . MET A 1 289 ? -2.932 -12.694 18.794 1.00 98.19 289 MET A CA 1
ATOM 2228 C C . MET A 1 289 ? -1.886 -13.547 19.508 1.00 98.19 289 MET A C 1
ATOM 2230 O O . MET A 1 289 ? -0.852 -13.853 18.932 1.00 98.19 289 MET A O 1
ATOM 2234 N N . LYS A 1 290 ? -2.174 -13.987 20.739 1.00 96.88 290 LYS A N 1
ATOM 2235 C CA . LYS A 1 290 ? -1.254 -14.824 21.517 1.00 96.88 290 LYS A CA 1
ATOM 2236 C C . LYS A 1 290 ? -1.053 -16.201 20.880 1.00 96.88 290 LYS A C 1
ATOM 2238 O O . LYS A 1 290 ? 0.048 -16.736 20.938 1.00 96.88 290 LYS A O 1
ATOM 2243 N N . GLU A 1 291 ? -2.118 -16.774 20.330 1.00 97.62 291 GLU A N 1
ATOM 2244 C CA . GLU A 1 291 ? -2.099 -18.136 19.792 1.00 97.62 291 GLU A CA 1
ATOM 2245 C C . GLU A 1 291 ? -1.447 -18.210 18.403 1.00 97.62 291 GLU A C 1
ATOM 2247 O O . GLU A 1 291 ? -0.799 -19.208 18.092 1.00 97.62 291 GLU A O 1
ATOM 2252 N N . TYR A 1 292 ? -1.592 -17.166 17.575 1.00 97.69 292 TYR A N 1
ATOM 2253 C CA . TYR A 1 292 ? -1.206 -17.220 16.158 1.00 97.69 292 TYR A CA 1
ATOM 2254 C C . TYR A 1 292 ? -0.174 -16.175 15.719 1.00 97.69 292 TYR A C 1
ATOM 2256 O O . TYR A 1 292 ? 0.497 -16.399 14.712 1.00 97.69 292 TYR A O 1
ATOM 2264 N N . LEU A 1 293 ? -0.021 -15.050 16.427 1.00 96.69 293 LEU A N 1
ATOM 2265 C CA . LEU A 1 293 ? 0.896 -13.976 16.034 1.00 96.69 293 LEU A CA 1
ATOM 2266 C C . LEU A 1 293 ? 2.074 -13.866 17.006 1.00 96.69 293 LEU A C 1
ATOM 2268 O O . LEU A 1 293 ? 2.022 -13.142 17.999 1.00 96.69 293 LEU A O 1
ATOM 2272 N N . THR A 1 294 ? 3.172 -14.553 16.689 1.00 94.69 294 THR A N 1
ATOM 2273 C CA . THR A 1 294 ? 4.441 -14.392 17.414 1.00 94.69 294 THR A CA 1
ATOM 2274 C C . THR A 1 294 ? 4.992 -12.979 17.195 1.00 94.69 294 THR A C 1
ATOM 2276 O O . THR A 1 294 ? 5.271 -12.627 16.046 1.00 94.69 294 THR A O 1
ATOM 2279 N N . PRO A 1 295 ? 5.199 -12.172 18.253 1.00 95.31 295 PRO A N 1
ATOM 2280 C CA . PRO A 1 295 ? 5.765 -10.838 18.099 1.00 95.31 295 PRO A CA 1
ATOM 2281 C C . PRO A 1 295 ? 7.203 -10.876 17.567 1.00 95.31 295 PRO A C 1
ATOM 2283 O O . PRO A 1 295 ? 8.053 -11.583 18.108 1.00 95.31 295 PRO A O 1
ATOM 2286 N N . MET A 1 296 ? 7.477 -10.073 16.541 1.00 93.12 296 MET A N 1
ATOM 2287 C CA . MET A 1 296 ? 8.782 -9.899 15.900 1.00 93.12 296 MET A CA 1
ATOM 2288 C C . MET A 1 296 ? 9.296 -8.474 16.140 1.00 93.12 296 MET A C 1
ATOM 2290 O O . MET A 1 296 ? 9.409 -7.661 15.226 1.00 93.12 296 MET A O 1
ATOM 2294 N N . GLY A 1 297 ? 9.581 -8.146 17.400 1.00 93.06 297 GLY A N 1
ATOM 2295 C CA . GLY A 1 297 ? 10.085 -6.829 17.784 1.00 93.06 297 GLY A CA 1
ATOM 2296 C C . GLY A 1 297 ? 10.186 -6.635 19.299 1.00 93.06 297 GLY A C 1
ATOM 2297 O O . GLY A 1 297 ? 9.997 -7.583 20.061 1.00 93.06 297 GLY A O 1
ATOM 2298 N N . PRO A 1 298 ? 10.502 -5.413 19.761 1.00 94.44 298 PRO A N 1
ATOM 2299 C CA . PRO A 1 298 ? 10.801 -5.140 21.167 1.00 94.44 298 PRO A CA 1
ATOM 2300 C C . PRO A 1 298 ? 9.586 -5.205 22.103 1.00 94.44 298 PRO A C 1
ATOM 2302 O O . PRO A 1 298 ? 9.760 -5.223 23.320 1.00 94.44 298 PRO A O 1
ATOM 2305 N N . THR A 1 299 ? 8.360 -5.226 21.572 1.00 95.56 299 THR A N 1
ATOM 2306 C CA . THR A 1 299 ? 7.128 -5.293 22.375 1.00 95.56 299 THR A CA 1
ATOM 2307 C C . THR A 1 299 ? 6.150 -6.323 21.803 1.00 95.56 299 THR A C 1
ATOM 2309 O O . THR A 1 299 ? 6.204 -6.601 20.602 1.00 95.56 299 THR A O 1
ATOM 2312 N N . PRO A 1 300 ? 5.187 -6.827 22.602 1.00 95.62 300 PRO A N 1
ATOM 2313 C CA . PRO A 1 300 ? 4.130 -7.723 22.118 1.00 95.62 300 PRO A CA 1
ATOM 2314 C C . PRO A 1 300 ? 3.231 -7.141 21.015 1.00 95.62 300 PRO A C 1
ATOM 2316 O O . PRO A 1 300 ? 2.440 -7.871 20.429 1.00 95.62 300 PRO A O 1
ATOM 2319 N N . LEU A 1 301 ? 3.326 -5.834 20.746 1.00 97.06 301 LEU A N 1
ATOM 2320 C CA . LEU A 1 301 ? 2.556 -5.145 19.710 1.00 97.06 301 LEU A CA 1
ATOM 2321 C C . LEU A 1 301 ? 3.192 -5.260 18.317 1.00 97.06 301 LEU A C 1
ATOM 2323 O O . LEU A 1 301 ? 2.539 -4.917 17.338 1.00 97.06 301 LEU A O 1
ATOM 2327 N N . HIS A 1 302 ? 4.436 -5.744 18.223 1.00 97.38 302 HIS A N 1
ATOM 2328 C CA . HIS A 1 302 ? 5.155 -5.941 16.961 1.00 97.38 302 HIS A CA 1
ATOM 2329 C C . HIS A 1 302 ? 4.704 -7.230 16.277 1.00 97.38 302 HIS A C 1
ATOM 2331 O O . HIS A 1 302 ? 5.449 -8.201 16.175 1.00 97.38 302 HIS A O 1
ATOM 2337 N N . VAL A 1 303 ? 3.448 -7.244 15.861 1.00 97.44 303 VAL A N 1
ATOM 2338 C CA . VAL A 1 303 ? 2.826 -8.327 15.105 1.00 97.44 303 VAL A CA 1
ATOM 2339 C C . VAL A 1 303 ? 2.334 -7.783 13.771 1.00 97.44 303 VAL A C 1
ATOM 2341 O O . VAL A 1 303 ? 2.109 -6.584 13.637 1.00 97.44 303 VAL A O 1
ATOM 2344 N N . ASN A 1 304 ? 2.136 -8.654 12.786 1.00 96.56 304 ASN A N 1
ATOM 2345 C CA . ASN A 1 304 ? 1.602 -8.266 11.485 1.00 96.56 304 ASN A CA 1
ATOM 2346 C C . ASN A 1 304 ? 0.397 -9.138 11.121 1.00 96.56 304 ASN A C 1
ATOM 2348 O O . ASN A 1 304 ? 0.322 -10.285 11.574 1.00 96.56 304 ASN A O 1
ATOM 2352 N N . PRO A 1 305 ? -0.541 -8.619 10.308 1.00 97.31 305 PRO A N 1
ATOM 2353 C CA . PRO A 1 305 ? -1.626 -9.427 9.778 1.00 97.31 305 PRO A CA 1
ATOM 2354 C C . PRO A 1 305 ? -1.116 -10.622 8.971 1.00 97.31 305 PRO A C 1
ATOM 2356 O O . PRO A 1 305 ? -0.067 -10.565 8.331 1.00 97.31 305 PRO A O 1
ATOM 2359 N N . ILE A 1 306 ? -1.920 -11.678 8.947 1.00 97.12 306 ILE A N 1
ATOM 2360 C CA . ILE A 1 306 ? -1.789 -12.796 8.006 1.00 97.12 306 ILE A CA 1
ATOM 2361 C C . ILE A 1 306 ? -3.058 -12.862 7.157 1.00 97.12 306 ILE A C 1
ATOM 2363 O O . ILE A 1 306 ? -4.113 -12.404 7.600 1.00 97.12 306 ILE A O 1
ATOM 2367 N N . PHE A 1 307 ? -2.988 -13.410 5.947 1.00 96.94 307 PHE A N 1
ATOM 2368 C CA . PHE A 1 307 ? -4.164 -13.530 5.088 1.00 96.94 307 PHE A CA 1
ATOM 2369 C C . PHE A 1 307 ? -4.139 -14.789 4.224 1.00 96.94 307 PHE A C 1
ATOM 2371 O O . PHE A 1 307 ? -3.085 -15.305 3.859 1.00 96.94 307 PHE A O 1
ATOM 2378 N N . GLU A 1 308 ? -5.334 -15.262 3.898 1.00 95.81 308 GLU A N 1
ATOM 2379 C CA . GLU A 1 308 ? -5.592 -16.267 2.875 1.00 95.81 308 GLU A CA 1
ATOM 2380 C C . GLU A 1 308 ? -5.978 -15.560 1.575 1.00 95.81 308 GLU A C 1
ATOM 2382 O O . GLU A 1 308 ? -6.803 -14.642 1.588 1.00 95.81 308 GLU A O 1
ATOM 2387 N N . ILE A 1 309 ? -5.390 -15.997 0.461 1.00 92.50 309 ILE A N 1
ATOM 2388 C CA . ILE A 1 309 ? -5.716 -15.489 -0.875 1.00 92.50 309 ILE A CA 1
ATOM 2389 C C . ILE A 1 309 ? -7.068 -16.056 -1.316 1.00 92.50 309 ILE A C 1
ATOM 2391 O O . ILE A 1 309 ? -7.347 -17.246 -1.141 1.00 92.50 309 ILE A O 1
ATOM 2395 N N . GLY A 1 310 ? -7.899 -15.205 -1.910 1.00 85.75 310 GLY A N 1
ATOM 2396 C CA . GLY A 1 310 ? -9.196 -15.577 -2.446 1.00 85.75 310 GLY A CA 1
ATOM 2397 C C . GLY A 1 310 ? -9.098 -16.533 -3.643 1.00 85.75 310 GLY A C 1
ATOM 2398 O O . GLY A 1 310 ? -8.135 -16.514 -4.406 1.00 85.75 310 GLY A O 1
ATOM 2399 N N . PRO A 1 311 ? -10.117 -17.377 -3.877 1.00 84.31 311 PRO A N 1
ATOM 2400 C CA . PRO A 1 311 ? -10.129 -18.301 -5.009 1.00 84.31 311 PRO A CA 1
ATOM 2401 C C . PRO A 1 311 ? -10.417 -17.610 -6.356 1.00 84.31 311 PRO A C 1
ATOM 2403 O O . PRO A 1 311 ? -10.345 -18.264 -7.402 1.00 84.31 311 PRO A O 1
ATOM 2406 N N . VAL A 1 312 ? -10.779 -16.322 -6.343 1.00 78.06 312 VAL A N 1
ATOM 2407 C CA . VAL A 1 312 ? -11.179 -15.536 -7.514 1.00 78.06 312 VAL A CA 1
ATOM 2408 C C . VAL A 1 312 ? -10.073 -14.535 -7.854 1.00 78.06 312 VAL A C 1
ATOM 2410 O O . VAL A 1 312 ? -10.078 -13.403 -7.383 1.00 78.06 312 VAL A O 1
ATOM 2413 N N . GLU A 1 313 ? -9.134 -14.953 -8.701 1.00 73.12 313 GLU A N 1
ATOM 2414 C CA . GLU A 1 313 ? -8.071 -14.094 -9.238 1.00 73.12 313 GLU A CA 1
ATOM 2415 C C . GLU A 1 313 ? -7.983 -14.234 -10.767 1.00 73.12 313 GLU A C 1
ATOM 2417 O O . GLU A 1 313 ? -8.258 -15.319 -11.304 1.00 73.12 313 GLU A O 1
ATOM 2422 N N . PRO A 1 314 ? -7.583 -13.174 -11.498 1.00 71.38 314 PRO A N 1
ATOM 2423 C CA . PRO A 1 314 ? -7.204 -13.294 -12.900 1.00 71.38 314 PRO A CA 1
ATOM 2424 C C . PRO A 1 314 ? -6.045 -14.289 -13.043 1.00 71.38 314 PRO A C 1
ATOM 2426 O O . PRO A 1 314 ? -4.933 -14.044 -12.583 1.00 71.38 314 PRO A O 1
ATOM 2429 N N . ARG A 1 315 ? -6.296 -15.440 -13.676 1.00 78.12 315 ARG A N 1
ATOM 2430 C CA . ARG A 1 315 ? -5.261 -16.455 -13.905 1.00 78.12 315 ARG A CA 1
ATOM 2431 C C . ARG A 1 315 ? -4.607 -16.248 -15.262 1.00 78.12 315 ARG A C 1
ATOM 2433 O O . ARG A 1 315 ? -5.219 -16.534 -16.289 1.00 78.12 315 ARG A O 1
ATOM 2440 N N . PHE A 1 316 ? -3.353 -15.814 -15.255 1.00 85.06 316 PHE A N 1
ATOM 2441 C CA . PHE A 1 316 ? -2.521 -15.741 -16.453 1.00 85.06 316 PHE A CA 1
ATOM 2442 C C . PHE A 1 316 ? -1.616 -16.970 -16.558 1.00 85.06 316 PHE A C 1
ATOM 2444 O O . PHE A 1 316 ? -1.020 -17.412 -15.576 1.00 85.06 316 PHE A O 1
ATOM 2451 N N . SER A 1 317 ? -1.520 -17.535 -17.762 1.00 87.38 317 SER A N 1
ATOM 2452 C CA . SER A 1 317 ? -0.716 -18.731 -18.047 1.00 87.38 317 SER A CA 1
ATOM 2453 C C . SER A 1 317 ? 0.670 -18.423 -18.609 1.00 87.38 317 SER A C 1
ATOM 2455 O O . SER A 1 317 ? 1.549 -19.277 -18.564 1.00 87.38 317 SER A O 1
ATOM 2457 N N . GLU A 1 318 ? 0.858 -17.229 -19.171 1.00 93.19 318 GLU A N 1
ATOM 2458 C CA . GLU A 1 318 ? 2.087 -16.819 -19.844 1.00 93.19 318 GLU A CA 1
ATOM 2459 C C . GLU A 1 318 ? 2.563 -15.475 -19.296 1.00 93.19 318 GLU A C 1
ATOM 2461 O O . GLU A 1 318 ? 1.788 -14.523 -19.167 1.00 93.19 318 GLU A O 1
ATOM 2466 N N . TRP A 1 319 ? 3.859 -15.412 -19.001 1.00 95.62 319 TRP A N 1
ATOM 2467 C CA . TRP A 1 319 ? 4.508 -14.271 -18.373 1.00 95.62 319 TRP A CA 1
ATOM 2468 C C . TRP A 1 319 ? 5.807 -13.947 -19.102 1.00 95.62 319 TRP A C 1
ATOM 2470 O O . TRP A 1 319 ? 6.549 -14.851 -19.492 1.00 95.62 319 TRP A O 1
ATOM 2480 N N . LEU A 1 320 ? 6.102 -12.659 -19.255 1.00 96.94 320 LEU A N 1
ATOM 2481 C CA . LEU A 1 320 ? 7.425 -12.175 -19.632 1.00 96.94 320 LEU A CA 1
ATOM 2482 C C . LEU A 1 320 ? 8.084 -11.562 -18.395 1.00 96.94 320 LEU A C 1
ATOM 2484 O O . LEU A 1 320 ? 7.509 -10.671 -17.775 1.00 96.94 320 LEU A O 1
ATOM 2488 N N . VAL A 1 321 ? 9.262 -12.063 -18.021 1.00 98.38 321 VAL A N 1
ATOM 2489 C CA . VAL A 1 321 ? 9.921 -11.730 -16.750 1.00 98.38 321 VAL A CA 1
ATOM 2490 C C . VAL A 1 321 ? 11.152 -10.867 -16.994 1.00 98.38 321 VAL A C 1
ATOM 2492 O O . VAL A 1 321 ? 11.978 -11.179 -17.849 1.00 98.38 321 VAL A O 1
ATOM 2495 N N . PHE A 1 322 ? 11.266 -9.788 -16.227 1.00 98.62 322 PHE A N 1
ATOM 2496 C CA . PHE A 1 322 ? 12.375 -8.844 -16.270 1.00 98.62 322 PHE A CA 1
ATOM 2497 C C . PHE A 1 322 ? 13.144 -8.902 -14.962 1.00 98.62 322 PHE A C 1
ATOM 2499 O O . PHE A 1 322 ? 12.550 -8.808 -13.893 1.00 98.62 322 PHE A O 1
ATOM 2506 N N . GLU A 1 323 ? 14.460 -9.040 -15.050 1.00 98.50 323 GLU A N 1
ATOM 2507 C CA . GLU A 1 323 ? 15.348 -9.105 -13.893 1.00 98.50 323 GLU A CA 1
ATOM 2508 C C . GLU A 1 323 ? 15.973 -7.746 -13.589 1.00 98.50 323 GLU A C 1
ATOM 2510 O O . GLU A 1 323 ? 16.182 -6.907 -14.473 1.00 98.50 323 GLU A O 1
ATOM 2515 N N . GLY A 1 324 ? 16.314 -7.553 -12.323 1.00 98.25 324 GLY A N 1
ATOM 2516 C CA . GLY A 1 324 ? 17.136 -6.460 -11.847 1.00 98.25 324 GLY A CA 1
ATOM 2517 C C . GLY A 1 324 ? 17.979 -6.893 -10.653 1.00 98.25 324 GLY A C 1
ATOM 2518 O O . GLY A 1 324 ? 17.626 -7.822 -9.928 1.00 98.25 324 GLY A O 1
ATOM 2519 N N . ILE A 1 325 ? 19.110 -6.213 -10.475 1.00 98.31 325 ILE A N 1
ATOM 2520 C CA . ILE A 1 325 ? 20.102 -6.488 -9.429 1.00 98.31 325 ILE A CA 1
ATOM 2521 C C . ILE A 1 325 ? 20.436 -5.213 -8.653 1.00 98.31 325 ILE A C 1
ATOM 2523 O O . ILE A 1 325 ? 20.119 -4.119 -9.122 1.00 98.31 325 ILE A O 1
ATOM 2527 N N . SER A 1 326 ? 21.108 -5.334 -7.506 1.00 96.06 326 SER A N 1
ATOM 2528 C CA . SER A 1 326 ? 21.544 -4.215 -6.647 1.00 96.06 326 SER A CA 1
ATOM 2529 C C . SER A 1 326 ? 22.665 -3.344 -7.248 1.00 96.06 326 SER A C 1
ATOM 2531 O O . SER A 1 326 ? 23.592 -2.935 -6.556 1.00 96.06 326 SER A O 1
ATOM 2533 N N . VAL A 1 327 ? 22.584 -3.030 -8.541 1.00 93.88 327 VAL A N 1
ATOM 2534 C CA . VAL A 1 327 ? 23.467 -2.101 -9.253 1.00 93.88 327 VAL A CA 1
ATOM 2535 C C . VAL A 1 327 ? 22.599 -1.012 -9.866 1.00 93.88 327 VAL A C 1
ATOM 2537 O O . VAL A 1 327 ? 21.716 -1.303 -10.675 1.00 93.88 327 VAL A O 1
ATOM 2540 N N . ASP A 1 328 ? 22.823 0.239 -9.466 1.00 90.56 328 ASP A N 1
ATOM 2541 C CA . ASP A 1 328 ? 21.979 1.354 -9.898 1.00 90.56 328 ASP A CA 1
ATOM 2542 C C . ASP A 1 328 ? 22.277 1.817 -11.339 1.00 90.56 328 ASP A C 1
ATOM 2544 O O . ASP A 1 328 ? 23.148 1.300 -12.041 1.00 90.56 328 ASP A O 1
ATOM 2548 N N . GLU A 1 329 ? 21.517 2.802 -11.817 1.00 86.69 329 GLU A N 1
ATOM 2549 C CA . GLU A 1 329 ? 21.630 3.372 -13.161 1.00 86.69 329 GLU A CA 1
ATOM 2550 C C . GLU A 1 329 ? 23.002 3.972 -13.489 1.00 86.69 329 GLU A C 1
ATOM 2552 O O . GLU A 1 329 ? 23.332 4.089 -14.671 1.00 86.69 329 GLU A O 1
ATOM 2557 N N . SER A 1 330 ? 23.785 4.356 -12.476 1.00 84.75 330 SER A N 1
ATOM 2558 C CA . SER A 1 330 ? 25.143 4.884 -12.647 1.00 84.75 330 SER A CA 1
ATOM 2559 C C . SER A 1 330 ? 26.203 3.781 -12.737 1.00 84.75 330 SER A C 1
ATOM 2561 O O . SER A 1 330 ? 27.364 4.069 -13.017 1.00 84.75 330 SER A O 1
ATOM 2563 N N . GLY A 1 331 ? 25.809 2.521 -12.521 1.00 88.44 331 GLY A N 1
ATOM 2564 C CA . GLY A 1 331 ? 26.723 1.388 -12.405 1.00 88.44 331 GLY A CA 1
ATOM 2565 C C . GLY A 1 331 ? 27.306 1.218 -11.001 1.00 88.44 331 GLY A C 1
ATOM 2566 O O . GLY A 1 331 ? 28.197 0.391 -10.814 1.00 88.44 331 GLY A O 1
ATOM 2567 N N . ARG A 1 332 ? 26.827 1.974 -10.005 1.00 89.56 332 ARG A N 1
ATOM 2568 C CA . ARG A 1 332 ? 27.289 1.833 -8.625 1.00 89.56 332 ARG A CA 1
ATOM 2569 C C . ARG A 1 332 ? 26.697 0.576 -7.992 1.00 89.56 332 ARG A C 1
ATOM 2571 O O . ARG A 1 332 ? 25.489 0.345 -8.047 1.00 89.56 332 ARG A O 1
ATOM 2578 N N . GLN A 1 333 ? 27.568 -0.190 -7.342 1.00 93.38 333 GLN A N 1
ATOM 2579 C CA . GLN A 1 333 ? 27.214 -1.362 -6.550 1.00 93.38 333 GLN A CA 1
ATOM 2580 C C . GLN A 1 333 ? 26.563 -0.955 -5.220 1.00 93.38 333 GLN A C 1
ATOM 2582 O O . GLN A 1 333 ? 27.122 -0.155 -4.471 1.00 93.38 333 GLN A O 1
ATOM 2587 N N . HIS A 1 334 ? 25.421 -1.566 -4.907 1.00 91.81 334 HIS A N 1
ATOM 2588 C CA . HIS A 1 334 ? 24.761 -1.534 -3.597 1.00 91.81 334 HIS A CA 1
ATOM 2589 C C . HIS A 1 334 ? 24.821 -2.918 -2.953 1.00 91.81 334 HIS A C 1
ATOM 2591 O O . HIS A 1 334 ? 24.921 -3.923 -3.651 1.00 91.81 334 HIS A O 1
ATOM 2597 N N . TYR A 1 335 ? 24.764 -2.995 -1.627 1.00 94.00 335 TYR A N 1
ATOM 2598 C CA . TYR A 1 335 ? 24.863 -4.267 -0.911 1.00 94.00 335 TYR A CA 1
ATOM 2599 C C . TYR A 1 335 ? 23.475 -4.817 -0.563 1.00 94.00 335 TYR A C 1
ATOM 2601 O O . TYR A 1 335 ? 22.782 -4.239 0.269 1.00 94.00 335 TYR A O 1
ATOM 2609 N N . LEU A 1 336 ? 23.086 -5.927 -1.202 1.00 95.56 336 LEU A N 1
ATOM 2610 C CA . LEU A 1 336 ? 21.824 -6.658 -0.998 1.00 95.56 336 LEU A CA 1
ATOM 2611 C C . LEU A 1 336 ? 20.569 -5.762 -1.004 1.00 95.56 336 LEU A C 1
ATOM 2613 O O . LEU A 1 336 ? 19.594 -6.010 -0.295 1.00 95.56 336 LEU A O 1
ATOM 2617 N N . ASP A 1 337 ? 20.579 -4.722 -1.837 1.00 93.94 337 ASP A N 1
ATOM 2618 C CA . ASP A 1 337 ? 19.477 -3.771 -1.944 1.00 93.94 337 ASP A CA 1
ATOM 2619 C C . ASP A 1 337 ? 18.412 -4.277 -2.929 1.00 93.94 337 ASP A C 1
ATOM 2621 O O . ASP A 1 337 ? 18.562 -4.176 -4.156 1.00 93.94 337 ASP A O 1
ATOM 2625 N N . ALA A 1 338 ? 17.331 -4.840 -2.382 1.00 95.38 338 ALA A N 1
ATOM 2626 C CA . ALA A 1 338 ? 16.176 -5.306 -3.147 1.00 95.38 338 ALA A CA 1
ATOM 2627 C C . ALA A 1 338 ? 15.379 -4.162 -3.790 1.00 95.38 338 ALA A C 1
ATOM 2629 O O . ALA A 1 338 ? 14.741 -4.372 -4.820 1.00 95.38 338 ALA A O 1
ATOM 2630 N N . SER A 1 339 ? 15.424 -2.956 -3.220 1.00 93.69 339 SER A N 1
ATOM 2631 C CA . SER A 1 339 ? 14.715 -1.795 -3.761 1.00 93.69 339 SER A CA 1
ATOM 2632 C C . SER A 1 339 ? 15.385 -1.330 -5.049 1.00 93.69 339 SER A C 1
ATOM 2634 O O . SER A 1 339 ? 14.711 -1.135 -6.059 1.00 93.69 339 SER A O 1
ATOM 2636 N N . VAL A 1 340 ? 16.720 -1.237 -5.055 1.00 93.56 340 VAL A N 1
ATOM 2637 C CA . VAL A 1 340 ? 17.497 -0.980 -6.278 1.00 93.56 340 VAL A CA 1
ATOM 2638 C C . VAL A 1 340 ? 17.266 -2.101 -7.287 1.00 93.56 340 VAL A C 1
ATOM 2640 O O . VAL A 1 340 ? 16.931 -1.816 -8.436 1.00 93.56 340 VAL A O 1
ATOM 2643 N N . ALA A 1 341 ? 17.348 -3.367 -6.868 1.00 96.75 341 ALA A N 1
ATOM 2644 C CA . ALA A 1 341 ? 17.098 -4.502 -7.755 1.00 96.75 341 ALA A CA 1
ATOM 2645 C C . ALA A 1 341 ? 15.712 -4.436 -8.418 1.00 96.75 341 ALA A C 1
ATOM 2647 O O . ALA A 1 341 ? 15.598 -4.588 -9.636 1.00 96.75 341 ALA A O 1
ATOM 2648 N N . TYR A 1 342 ? 14.659 -4.127 -7.658 1.00 97.81 342 TYR A N 1
ATOM 2649 C CA . TYR A 1 342 ? 13.311 -4.009 -8.207 1.00 97.81 342 TYR A CA 1
ATOM 2650 C C . TYR A 1 342 ? 13.170 -2.794 -9.130 1.00 97.81 342 TYR A C 1
ATOM 2652 O O . TYR A 1 342 ? 12.592 -2.906 -10.211 1.00 97.81 342 TYR A O 1
ATOM 2660 N N . LYS A 1 343 ? 13.810 -1.665 -8.794 1.00 95.56 343 LYS A N 1
ATOM 2661 C CA . LYS A 1 343 ? 13.903 -0.484 -9.669 1.00 95.56 343 LYS A CA 1
ATOM 2662 C C . LYS A 1 343 ? 14.488 -0.844 -11.030 1.00 95.56 343 LYS A C 1
ATOM 2664 O O . LYS A 1 343 ? 13.953 -0.447 -12.066 1.00 95.56 343 LYS A O 1
ATOM 2669 N N . ARG A 1 344 ? 15.560 -1.642 -11.042 1.00 96.00 344 ARG A N 1
ATOM 2670 C CA . ARG A 1 344 ? 16.203 -2.127 -12.271 1.00 96.00 344 ARG A CA 1
ATOM 2671 C C . ARG A 1 344 ? 15.279 -3.030 -13.086 1.00 96.00 344 ARG A C 1
ATOM 2673 O O . ARG A 1 344 ? 15.193 -2.835 -14.297 1.00 96.00 344 ARG A O 1
ATOM 2680 N N . ALA A 1 345 ? 14.549 -3.945 -12.448 1.00 98.44 345 ALA A N 1
ATOM 2681 C CA . ALA A 1 345 ? 13.580 -4.807 -13.128 1.00 98.44 345 ALA A CA 1
ATOM 2682 C C . ALA A 1 345 ? 12.464 -3.990 -13.811 1.00 98.44 345 ALA A C 1
ATOM 2684 O O . ALA A 1 345 ? 12.177 -4.198 -14.992 1.00 98.44 345 ALA A O 1
ATOM 2685 N N . VAL A 1 346 ? 11.897 -3.002 -13.107 1.00 97.88 346 VAL A N 1
ATOM 2686 C CA . VAL A 1 346 ? 10.861 -2.101 -13.644 1.00 97.88 346 VAL A CA 1
ATOM 2687 C C . VAL A 1 346 ? 11.401 -1.265 -14.811 1.00 97.88 346 VAL A C 1
ATOM 2689 O O . VAL A 1 346 ? 10.769 -1.194 -15.864 1.00 97.88 346 VAL A O 1
ATOM 2692 N N . LEU A 1 347 ? 12.591 -0.669 -14.681 1.00 96.56 347 LEU A N 1
ATOM 2693 C CA . LEU A 1 347 ? 13.208 0.114 -15.760 1.00 96.56 347 LEU A CA 1
ATOM 2694 C C . LEU A 1 347 ? 13.505 -0.736 -17.005 1.00 96.56 347 LEU A C 1
ATOM 2696 O O . LEU A 1 347 ? 13.279 -0.274 -18.126 1.00 96.56 347 LEU A O 1
ATOM 2700 N N . ASN A 1 348 ? 13.969 -1.974 -16.817 1.00 97.62 348 ASN A N 1
ATOM 2701 C CA . ASN A 1 348 ? 14.200 -2.921 -17.907 1.00 97.62 348 ASN A CA 1
ATOM 2702 C C . ASN A 1 348 ? 12.894 -3.259 -18.643 1.00 97.62 348 ASN A C 1
ATOM 2704 O O . ASN A 1 348 ? 12.873 -3.261 -19.876 1.00 97.62 348 ASN A O 1
ATOM 2708 N N . ALA A 1 349 ? 11.798 -3.475 -17.908 1.00 97.69 349 ALA A N 1
ATOM 2709 C CA . ALA A 1 349 ? 10.476 -3.697 -18.487 1.00 97.69 349 ALA A CA 1
ATOM 2710 C C . ALA A 1 349 ? 9.971 -2.486 -19.285 1.00 97.69 349 ALA A C 1
ATOM 2712 O O . ALA A 1 349 ? 9.548 -2.639 -20.432 1.00 97.69 349 ALA A O 1
ATOM 2713 N N . ILE A 1 350 ? 10.061 -1.276 -18.719 1.00 95.94 350 ILE A N 1
ATOM 2714 C CA . ILE A 1 350 ? 9.648 -0.033 -19.391 1.00 95.94 350 ILE A CA 1
ATOM 2715 C C . ILE A 1 350 ? 10.425 0.158 -20.695 1.00 95.94 350 ILE A C 1
ATOM 2717 O O . ILE A 1 350 ? 9.827 0.428 -21.739 1.00 95.94 350 ILE A O 1
ATOM 2721 N N . ASP A 1 351 ? 11.754 0.024 -20.658 1.00 93.38 351 ASP A N 1
ATOM 2722 C CA . ASP A 1 351 ? 12.575 0.216 -21.853 1.00 93.38 351 ASP A CA 1
ATOM 2723 C C . ASP A 1 351 ? 12.257 -0.831 -22.925 1.00 93.38 351 ASP A C 1
ATOM 2725 O O . ASP A 1 351 ? 12.074 -0.482 -24.093 1.00 93.38 351 ASP A O 1
ATOM 2729 N N . TYR A 1 352 ? 12.106 -2.097 -22.530 1.00 93.44 352 TYR A N 1
ATOM 2730 C CA . TYR A 1 352 ? 11.741 -3.174 -23.442 1.00 93.44 352 TYR A CA 1
ATOM 2731 C C . TYR A 1 352 ? 10.382 -2.934 -24.104 1.00 93.44 352 TYR A C 1
ATOM 2733 O O . TYR A 1 352 ? 10.294 -2.927 -25.332 1.00 93.44 352 TYR A O 1
ATOM 2741 N N . LEU A 1 353 ? 9.336 -2.692 -23.311 1.00 90.50 353 LEU A N 1
ATOM 2742 C CA . LEU A 1 353 ? 7.973 -2.527 -23.815 1.00 90.50 353 LEU A CA 1
ATOM 2743 C C . LEU A 1 353 ? 7.815 -1.248 -24.647 1.00 90.50 353 LEU A C 1
ATOM 2745 O O . LEU A 1 353 ? 7.063 -1.241 -25.620 1.00 90.50 353 LEU A O 1
ATOM 2749 N N . SER A 1 354 ? 8.583 -0.191 -24.363 1.00 87.62 354 SER A N 1
ATOM 2750 C CA . SER A 1 354 ? 8.565 1.030 -25.184 1.00 87.62 354 SER A CA 1
ATOM 2751 C C . SER A 1 354 ? 9.002 0.800 -26.643 1.00 87.62 354 SER A C 1
ATOM 2753 O O . SER A 1 354 ? 8.581 1.526 -27.546 1.00 87.62 354 SER A O 1
ATOM 2755 N N . LYS A 1 355 ? 9.770 -0.266 -26.925 1.00 86.19 355 LYS A N 1
ATOM 2756 C CA . LYS A 1 355 ? 10.157 -0.660 -28.297 1.00 86.19 355 LYS A CA 1
ATOM 2757 C C . LYS A 1 355 ? 8.966 -1.133 -29.132 1.00 86.19 355 LYS A C 1
ATOM 2759 O O . LYS A 1 355 ? 9.037 -1.105 -30.357 1.00 86.19 355 LYS A O 1
ATOM 2764 N N . PHE A 1 356 ? 7.867 -1.500 -28.478 1.00 84.88 356 PHE A N 1
ATOM 2765 C CA . PHE A 1 356 ? 6.608 -1.902 -29.096 1.00 84.88 356 PHE A CA 1
ATOM 2766 C C . PHE A 1 356 ? 5.649 -0.725 -29.277 1.00 84.88 356 PHE A C 1
ATOM 2768 O O . PHE A 1 356 ? 4.446 -0.933 -29.349 1.00 84.88 356 PHE A O 1
ATOM 2775 N N . GLY A 1 357 ? 6.155 0.510 -29.351 1.00 79.81 357 GLY A N 1
ATOM 2776 C CA . GLY A 1 357 ? 5.385 1.694 -29.738 1.00 79.81 357 GLY A CA 1
ATOM 2777 C C . GLY A 1 357 ? 4.705 2.449 -28.598 1.00 79.81 357 GLY A C 1
ATOM 2778 O O . GLY A 1 357 ? 4.132 3.498 -28.868 1.00 79.81 357 GLY A O 1
ATOM 2779 N N . TYR A 1 358 ? 4.790 1.980 -27.353 1.00 84.19 358 TYR A N 1
ATOM 2780 C CA . TYR A 1 358 ? 4.285 2.704 -26.184 1.00 84.19 358 TYR A CA 1
ATOM 2781 C C . TYR A 1 358 ? 5.252 3.801 -25.723 1.00 84.19 358 TYR A C 1
ATOM 2783 O O . TYR A 1 358 ? 6.471 3.678 -25.859 1.00 84.19 358 TYR A O 1
ATOM 2791 N N . SER A 1 359 ? 4.723 4.873 -25.129 1.00 85.88 359 SER A N 1
ATOM 2792 C CA . SER A 1 359 ? 5.560 5.820 -24.387 1.00 85.88 359 SER A CA 1
ATOM 2793 C C . SER A 1 359 ? 6.051 5.189 -23.079 1.00 85.88 359 SER A C 1
ATOM 2795 O O . SER A 1 359 ? 5.437 4.264 -22.542 1.00 85.88 359 SER A O 1
ATOM 2797 N N . LYS A 1 360 ? 7.166 5.695 -22.547 1.00 89.56 360 LYS A N 1
ATOM 2798 C CA . LYS A 1 360 ? 7.716 5.198 -21.281 1.00 89.56 360 LYS A CA 1
ATOM 2799 C C . LYS A 1 360 ? 6.784 5.506 -20.105 1.00 89.56 360 LYS A C 1
ATOM 2801 O O . LYS A 1 360 ? 6.628 4.667 -19.229 1.00 89.56 360 LYS A O 1
ATOM 2806 N N . GLU A 1 361 ? 6.110 6.653 -20.137 1.00 88.94 361 GLU A N 1
ATOM 2807 C CA . GLU A 1 361 ? 5.090 7.059 -19.163 1.00 88.94 361 GLU A CA 1
ATOM 2808 C C . GLU A 1 361 ? 3.877 6.122 -19.199 1.00 88.94 361 GLU A C 1
ATOM 2810 O O . GLU A 1 361 ? 3.410 5.693 -18.149 1.00 88.94 361 GLU A O 1
ATOM 2815 N N . GLN A 1 362 ? 3.405 5.741 -20.395 1.00 88.69 362 GLN A N 1
ATOM 2816 C CA . GLN A 1 362 ? 2.318 4.766 -20.535 1.00 88.69 362 GLN A CA 1
ATOM 2817 C C . GLN A 1 362 ? 2.690 3.426 -19.901 1.00 88.69 362 GLN A C 1
ATOM 2819 O O . GLN A 1 362 ? 1.872 2.832 -19.209 1.00 88.69 362 GLN A O 1
ATOM 2824 N N . MET A 1 363 ? 3.922 2.958 -20.121 1.00 93.38 363 MET A N 1
ATOM 2825 C CA . MET A 1 363 ? 4.390 1.712 -19.516 1.00 93.38 363 MET A CA 1
ATOM 2826 C C . MET A 1 363 ? 4.575 1.840 -18.011 1.00 93.38 363 MET A C 1
ATOM 2828 O O . MET A 1 363 ? 4.216 0.918 -17.294 1.00 93.38 363 MET A O 1
ATOM 2832 N N . TYR A 1 364 ? 5.065 2.970 -17.509 1.00 95.19 364 TYR A N 1
ATOM 2833 C CA . TYR A 1 364 ? 5.197 3.164 -16.070 1.00 95.19 364 TYR A CA 1
ATOM 2834 C C . TYR A 1 364 ? 3.837 3.145 -15.355 1.00 95.19 364 TYR A C 1
ATOM 2836 O O . TYR A 1 364 ? 3.678 2.405 -14.388 1.00 95.19 364 TYR A O 1
ATOM 2844 N N . LEU A 1 365 ? 2.843 3.875 -15.877 1.00 94.25 365 LEU A N 1
ATOM 2845 C CA . LEU A 1 365 ? 1.471 3.839 -15.359 1.00 94.25 365 LEU A CA 1
ATOM 2846 C C . LEU A 1 365 ? 0.876 2.428 -15.467 1.00 94.25 365 LEU A C 1
ATOM 2848 O O . LEU A 1 365 ? 0.331 1.925 -14.490 1.00 94.25 365 LEU A O 1
ATOM 2852 N N . LEU A 1 366 ? 1.045 1.756 -16.614 1.00 93.88 366 LEU A N 1
ATOM 2853 C CA . LEU A 1 366 ? 0.564 0.386 -16.813 1.00 93.88 366 LEU A CA 1
ATOM 2854 C C . LEU A 1 366 ? 1.163 -0.588 -15.795 1.00 93.88 366 LEU A C 1
ATOM 2856 O O . LEU A 1 366 ? 0.436 -1.410 -15.260 1.00 93.88 366 LEU A O 1
ATOM 2860 N N . LEU A 1 367 ? 2.467 -0.521 -15.521 1.00 95.88 367 LEU A N 1
ATOM 2861 C CA . LEU A 1 367 ? 3.123 -1.423 -14.569 1.00 95.88 367 LEU A CA 1
ATOM 2862 C C . LEU A 1 367 ? 2.654 -1.213 -13.128 1.00 95.88 367 LEU A C 1
ATOM 2864 O O . LEU A 1 367 ? 2.743 -2.137 -12.328 1.00 95.88 367 LEU A O 1
ATOM 2868 N N . SER A 1 368 ? 2.144 -0.025 -12.809 1.00 95.06 368 SER A N 1
ATOM 2869 C CA . SER A 1 368 ? 1.585 0.277 -11.492 1.00 95.06 368 SER A CA 1
ATOM 2870 C C . SER A 1 368 ? 0.189 -0.314 -11.284 1.00 95.06 368 SER A C 1
ATOM 2872 O O . SER A 1 368 ? -0.253 -0.499 -10.151 1.00 95.06 368 SER A O 1
ATOM 2874 N N . CYS A 1 369 ? -0.523 -0.626 -12.369 1.00 93.25 369 CYS A N 1
ATOM 2875 C CA . CYS A 1 369 ? -1.940 -0.959 -12.306 1.00 93.25 369 CYS A CA 1
ATOM 2876 C C . CYS A 1 369 ? -2.305 -2.299 -12.962 1.00 93.25 369 CYS A C 1
ATOM 2878 O O . CYS A 1 369 ? -3.327 -2.894 -12.628 1.00 93.25 369 CYS A O 1
ATOM 2880 N N . CYS A 1 370 ? -1.481 -2.823 -13.870 1.00 91.75 370 CYS A N 1
ATOM 2881 C CA . CYS A 1 370 ? -1.658 -4.163 -14.409 1.00 91.75 370 CYS A CA 1
ATOM 2882 C C . CYS A 1 370 ? -1.259 -5.200 -13.352 1.00 91.75 370 CYS A C 1
ATOM 2884 O O . CYS A 1 370 ? -0.373 -4.923 -12.547 1.00 91.75 370 CYS A O 1
ATOM 2886 N N . PRO A 1 371 ? -1.855 -6.404 -13.356 1.00 90.88 371 PRO A N 1
ATOM 2887 C CA . PRO A 1 371 ? -1.582 -7.447 -12.365 1.00 90.88 371 PRO A CA 1
ATOM 2888 C C . PRO A 1 371 ? -0.225 -8.133 -12.616 1.00 90.88 371 PRO A C 1
ATOM 2890 O O . PRO A 1 371 ? -0.140 -9.347 -12.798 1.00 90.88 371 PRO A O 1
ATOM 2893 N N . CYS A 1 372 ? 0.847 -7.344 -12.680 1.00 94.25 372 CYS A N 1
ATOM 2894 C CA . CYS A 1 372 ? 2.216 -7.822 -12.737 1.00 94.25 372 CYS A CA 1
ATOM 2895 C C . CYS A 1 372 ? 2.651 -8.394 -11.378 1.00 94.25 372 CYS A C 1
ATOM 2897 O O . CYS A 1 372 ? 2.100 -8.061 -10.322 1.00 94.25 372 CYS A O 1
ATOM 2899 N N . GLU A 1 373 ? 3.644 -9.280 -11.410 1.00 96.00 373 GLU A N 1
ATOM 2900 C CA . GLU A 1 373 ? 4.165 -9.954 -10.223 1.00 96.00 373 GLU A CA 1
ATOM 2901 C C . GLU A 1 373 ? 5.606 -9.532 -9.946 1.00 96.00 373 GLU A C 1
ATOM 2903 O O . GLU A 1 373 ? 6.527 -9.823 -10.715 1.00 96.00 373 GLU A O 1
ATOM 2908 N N . GLY A 1 374 ? 5.798 -8.859 -8.820 1.00 97.31 374 GLY A N 1
ATOM 2909 C CA . GLY A 1 374 ? 7.085 -8.489 -8.269 1.00 97.31 374 GLY A CA 1
ATOM 2910 C C . GLY A 1 374 ? 7.562 -9.559 -7.304 1.00 97.31 374 GLY A C 1
ATOM 2911 O O . GLY A 1 374 ? 6.839 -9.960 -6.397 1.00 97.31 374 GLY A O 1
ATOM 2912 N N . ARG A 1 375 ? 8.792 -10.038 -7.479 1.00 98.00 375 ARG A N 1
ATOM 2913 C CA . ARG A 1 375 ? 9.386 -11.018 -6.563 1.00 98.00 375 ARG A CA 1
ATOM 2914 C C . ARG A 1 375 ? 10.763 -10.569 -6.130 1.00 98.00 375 ARG A C 1
ATOM 2916 O O . ARG A 1 375 ? 11.593 -10.235 -6.975 1.00 98.00 375 ARG A O 1
ATOM 2923 N N . ILE A 1 376 ? 11.028 -10.663 -4.831 1.00 98.19 376 ILE A N 1
ATOM 2924 C CA . ILE A 1 376 ? 12.393 -10.778 -4.321 1.00 98.19 376 ILE A CA 1
ATOM 2925 C C . ILE A 1 376 ? 12.823 -12.215 -4.621 1.00 98.19 376 ILE A C 1
ATOM 2927 O O . ILE A 1 376 ? 12.431 -13.145 -3.921 1.00 98.19 376 ILE A O 1
ATOM 2931 N N . SER A 1 377 ? 13.550 -12.400 -5.721 1.00 97.75 377 SER A N 1
ATOM 2932 C CA . SER A 1 377 ? 13.956 -13.726 -6.197 1.00 97.75 377 SER A CA 1
ATOM 2933 C C . SER A 1 377 ? 15.121 -14.282 -5.383 1.00 97.75 377 SER A C 1
ATOM 2935 O O . SER A 1 377 ? 15.113 -15.453 -5.017 1.00 97.75 377 SER A O 1
ATOM 2937 N N . GLY A 1 378 ? 16.096 -13.432 -5.057 1.00 97.12 378 GLY A N 1
ATOM 2938 C CA . GLY A 1 378 ? 17.227 -13.764 -4.194 1.00 97.12 378 GLY A CA 1
ATOM 2939 C C . GLY A 1 378 ? 17.623 -12.557 -3.350 1.00 97.12 378 GLY A C 1
ATOM 2940 O O . GLY A 1 378 ? 17.667 -11.440 -3.855 1.00 97.12 378 GLY A O 1
ATOM 2941 N N . ILE A 1 379 ? 17.889 -12.764 -2.060 1.00 97.19 379 ILE A N 1
ATOM 2942 C CA . ILE A 1 379 ? 18.237 -11.685 -1.110 1.00 97.19 379 ILE A CA 1
ATOM 2943 C C . ILE A 1 379 ? 19.483 -12.001 -0.274 1.00 97.19 379 ILE A C 1
ATOM 2945 O O . ILE A 1 379 ? 19.775 -11.327 0.706 1.00 97.19 379 ILE A O 1
ATOM 2949 N N . VAL A 1 380 ? 20.206 -13.059 -0.642 1.00 96.62 380 VAL A N 1
ATOM 2950 C CA . VAL A 1 380 ? 21.309 -13.615 0.157 1.00 96.62 380 VAL A CA 1
ATOM 2951 C C . VAL A 1 380 ? 22.639 -13.661 -0.594 1.00 96.62 380 VAL A C 1
ATOM 2953 O O . VAL A 1 380 ? 23.691 -13.714 0.040 1.00 96.62 380 VAL A O 1
ATOM 2956 N N . ASP A 1 381 ? 22.609 -13.612 -1.928 1.00 95.56 381 ASP A N 1
ATOM 2957 C CA . ASP A 1 381 ? 23.788 -13.791 -2.775 1.00 95.56 381 ASP A CA 1
ATOM 2958 C C . ASP A 1 381 ? 24.582 -12.487 -2.890 1.00 95.56 381 ASP A C 1
ATOM 2960 O O . ASP A 1 381 ? 24.387 -11.667 -3.786 1.00 95.56 381 ASP A O 1
ATOM 2964 N N . SER A 1 382 ? 25.494 -12.276 -1.944 1.00 95.06 382 SER A N 1
ATOM 2965 C CA . SER A 1 382 ? 26.336 -11.080 -1.914 1.00 95.06 382 SER A CA 1
ATOM 2966 C C . SER A 1 382 ? 27.130 -10.889 -3.224 1.00 95.06 382 SER A C 1
ATOM 2968 O O . SER A 1 382 ? 27.730 -11.849 -3.716 1.00 95.06 382 SER A O 1
ATOM 2970 N N . PRO A 1 383 ? 27.187 -9.660 -3.782 1.00 95.75 383 PRO A N 1
ATOM 2971 C CA . PRO A 1 383 ? 26.639 -8.420 -3.219 1.00 95.75 383 PRO A CA 1
ATOM 2972 C C . PRO A 1 383 ? 25.206 -8.095 -3.671 1.00 95.75 383 PRO A C 1
ATOM 2974 O O . PRO A 1 383 ? 24.653 -7.095 -3.222 1.00 95.75 383 PRO A O 1
ATOM 2977 N N . ASN A 1 384 ? 24.600 -8.878 -4.566 1.00 98.06 384 ASN A N 1
ATOM 2978 C CA . ASN A 1 384 ? 23.389 -8.488 -5.283 1.00 98.06 384 ASN A CA 1
ATOM 2979 C C . ASN A 1 384 ? 22.140 -9.199 -4.761 1.00 98.06 384 ASN A C 1
ATOM 2981 O O . ASN A 1 384 ? 21.995 -10.411 -4.891 1.00 98.06 384 ASN A O 1
ATOM 2985 N N . ALA A 1 385 ? 21.163 -8.418 -4.303 1.00 98.06 385 ALA A N 1
ATOM 2986 C CA . ALA A 1 385 ? 19.790 -8.892 -4.346 1.00 98.06 385 ALA A CA 1
ATOM 2987 C C . ALA A 1 385 ? 19.352 -9.009 -5.812 1.00 98.06 385 ALA A C 1
ATOM 2989 O O . ALA A 1 385 ? 19.774 -8.220 -6.662 1.00 98.06 385 ALA A O 1
ATOM 2990 N N . VAL A 1 386 ? 18.477 -9.968 -6.092 1.00 98.62 386 VAL A N 1
ATOM 2991 C CA . VAL A 1 386 ? 17.839 -10.168 -7.392 1.00 98.62 386 VAL A CA 1
ATOM 2992 C C . VAL A 1 386 ? 16.342 -10.004 -7.208 1.00 98.62 386 VAL A C 1
ATOM 2994 O O . VAL A 1 386 ? 15.718 -10.719 -6.419 1.00 98.62 386 VAL A O 1
ATOM 2997 N N . ALA A 1 387 ? 15.755 -9.084 -7.964 1.00 98.62 387 ALA A N 1
ATOM 2998 C CA . ALA A 1 387 ? 14.316 -8.907 -8.028 1.00 98.62 387 ALA A CA 1
ATOM 2999 C C . ALA A 1 387 ? 13.828 -9.105 -9.462 1.00 98.62 387 ALA A C 1
ATOM 3001 O O . ALA A 1 387 ? 14.530 -8.788 -10.423 1.00 98.62 387 ALA A O 1
ATOM 3002 N N . THR A 1 388 ? 12.615 -9.624 -9.606 1.00 98.69 388 THR A N 1
ATOM 3003 C CA . THR A 1 388 ? 11.987 -9.838 -10.912 1.00 98.69 388 THR A CA 1
ATOM 3004 C C . THR A 1 388 ? 10.638 -9.159 -10.990 1.00 98.69 388 THR A C 1
ATOM 3006 O O . THR A 1 388 ? 9.894 -9.164 -10.011 1.00 98.69 388 THR A O 1
ATOM 3009 N N . LEU A 1 389 ? 10.297 -8.673 -12.178 1.00 98.62 389 LEU A N 1
ATOM 3010 C CA . LEU A 1 389 ? 8.969 -8.204 -12.541 1.00 98.62 389 LEU A CA 1
ATOM 3011 C C . LEU A 1 389 ? 8.421 -9.081 -13.669 1.00 98.62 389 LEU A C 1
ATOM 3013 O O . LEU A 1 389 ? 8.919 -9.029 -14.792 1.00 98.62 389 LEU A O 1
ATOM 3017 N N . ALA A 1 390 ? 7.416 -9.899 -13.376 1.00 97.88 390 ALA A N 1
ATOM 3018 C CA . ALA A 1 390 ? 6.725 -10.718 -14.362 1.00 97.88 390 ALA A CA 1
ATOM 3019 C C . ALA A 1 390 ? 5.463 -10.006 -14.853 1.00 97.88 390 ALA A C 1
ATOM 3021 O O . ALA A 1 390 ? 4.632 -9.573 -14.060 1.00 97.88 390 ALA A O 1
ATOM 3022 N N . ILE A 1 391 ? 5.306 -9.902 -16.169 1.00 96.25 391 ILE A N 1
ATOM 3023 C CA . ILE A 1 391 ? 4.188 -9.210 -16.811 1.00 96.25 391 ILE A CA 1
ATOM 3024 C C . ILE A 1 391 ? 3.372 -10.232 -17.600 1.00 96.25 391 ILE A C 1
ATOM 3026 O O . ILE A 1 391 ? 3.955 -10.958 -18.413 1.00 96.25 391 ILE A O 1
ATOM 3030 N N . PRO A 1 392 ? 2.046 -10.300 -17.408 1.00 94.38 392 PRO A N 1
ATOM 3031 C CA . PRO A 1 392 ? 1.221 -11.247 -18.139 1.00 94.38 392 PRO A CA 1
ATOM 3032 C C . PRO A 1 392 ? 1.152 -10.839 -19.611 1.00 94.38 392 PRO A C 1
ATOM 3034 O O . PRO A 1 392 ? 0.719 -9.738 -19.939 1.00 94.38 392 PRO A O 1
ATOM 3037 N N . THR A 1 393 ? 1.558 -11.714 -20.530 1.00 92.50 393 THR A N 1
ATOM 3038 C CA . THR A 1 393 ? 1.607 -11.364 -21.965 1.00 92.50 393 THR A CA 1
ATOM 3039 C C . THR A 1 393 ? 0.216 -11.181 -22.573 1.00 92.50 393 THR A C 1
ATOM 3041 O O . THR A 1 393 ? 0.066 -10.468 -23.560 1.00 92.50 393 THR A O 1
ATOM 3044 N N . ALA A 1 394 ? -0.807 -11.789 -21.966 1.00 90.19 394 ALA A N 1
ATOM 3045 C CA . ALA A 1 394 ? -2.187 -11.779 -22.445 1.00 90.19 394 ALA A CA 1
ATOM 3046 C C . ALA A 1 394 ? -2.896 -10.415 -22.337 1.00 90.19 394 ALA A C 1
ATOM 3048 O O . ALA A 1 394 ? -3.975 -10.260 -22.902 1.00 90.19 394 ALA A O 1
ATOM 3049 N N . ILE A 1 395 ? -2.323 -9.436 -21.625 1.00 89.38 395 ILE A N 1
ATOM 3050 C CA . ILE A 1 395 ? -2.910 -8.085 -21.525 1.00 89.38 395 ILE A CA 1
ATOM 3051 C C . ILE A 1 395 ? -2.603 -7.217 -22.754 1.00 89.38 395 ILE A C 1
ATOM 3053 O O . ILE A 1 395 ? -3.144 -6.121 -22.878 1.00 89.38 395 ILE A O 1
ATOM 3057 N N . PHE A 1 396 ? -1.724 -7.684 -23.645 1.00 86.69 396 PHE A N 1
ATOM 3058 C CA . PHE A 1 396 ? -1.344 -6.986 -24.867 1.00 86.69 396 PHE A CA 1
ATOM 3059 C C . PHE A 1 396 ? -2.078 -7.576 -26.075 1.00 86.69 396 PHE A C 1
ATOM 3061 O O . PHE A 1 396 ? -2.234 -8.788 -26.206 1.00 86.69 396 PHE A O 1
ATOM 3068 N N . ASP A 1 397 ? -2.480 -6.710 -27.001 1.00 81.81 397 ASP A N 1
ATOM 3069 C CA . ASP A 1 397 ? -3.083 -7.065 -28.294 1.00 81.81 397 ASP A CA 1
ATOM 3070 C C . ASP A 1 397 ? -2.051 -7.536 -29.338 1.00 81.81 397 ASP A C 1
ATOM 3072 O O . ASP A 1 397 ? -2.400 -7.985 -30.432 1.00 81.81 397 ASP A O 1
ATOM 3076 N N . GLN A 1 398 ? -0.769 -7.459 -28.988 1.00 84.12 398 GLN A N 1
ATOM 3077 C CA . GLN A 1 398 ? 0.369 -7.883 -29.791 1.00 84.12 398 GLN A CA 1
ATOM 3078 C C . GLN A 1 398 ? 1.284 -8.817 -28.994 1.00 84.12 398 GLN A C 1
ATOM 3080 O O . GLN A 1 398 ? 1.394 -8.737 -27.773 1.00 84.12 398 GLN A O 1
ATOM 3085 N N . ASP A 1 399 ? 1.997 -9.689 -29.706 1.00 86.81 399 ASP A N 1
ATOM 3086 C CA . ASP A 1 399 ? 2.974 -10.587 -29.093 1.00 86.81 399 ASP A CA 1
ATOM 3087 C C . ASP A 1 399 ? 4.248 -9.823 -28.716 1.00 86.81 399 ASP A C 1
ATOM 3089 O O . ASP A 1 399 ? 5.062 -9.485 -29.581 1.00 86.81 399 ASP A O 1
ATOM 3093 N N . ILE A 1 400 ? 4.412 -9.588 -27.415 1.00 88.44 400 ILE A N 1
ATOM 3094 C CA . ILE A 1 400 ? 5.545 -8.864 -26.836 1.00 88.44 400 ILE A CA 1
ATOM 3095 C C . ILE A 1 400 ? 6.790 -9.734 -26.611 1.00 88.44 400 ILE A C 1
ATOM 3097 O O . ILE A 1 400 ? 7.747 -9.267 -26.007 1.00 88.44 400 ILE A O 1
ATOM 3101 N N . ARG A 1 401 ? 6.818 -11.002 -27.046 1.00 91.19 401 ARG A N 1
ATOM 3102 C CA . ARG A 1 401 ? 7.988 -11.874 -26.838 1.00 91.19 401 ARG A CA 1
ATOM 3103 C C . ARG A 1 401 ? 9.151 -11.511 -27.774 1.00 91.19 401 ARG A C 1
ATOM 3105 O O . ARG A 1 401 ? 8.916 -11.079 -28.907 1.00 91.19 401 ARG A O 1
ATOM 3112 N N . PRO A 1 402 ? 10.415 -11.752 -27.366 1.00 89.75 402 PRO A N 1
ATOM 3113 C CA . PRO A 1 402 ? 11.572 -11.527 -28.228 1.00 89.75 402 PRO A CA 1
ATOM 3114 C C . PRO A 1 402 ? 11.477 -12.313 -29.546 1.00 89.75 402 PRO A C 1
ATOM 3116 O O . PRO A 1 402 ? 11.296 -13.530 -29.552 1.00 89.75 402 PRO A O 1
ATOM 3119 N N . LYS A 1 403 ? 11.626 -11.613 -30.675 1.00 85.19 403 LYS A N 1
ATOM 3120 C CA . LYS A 1 403 ? 11.653 -12.176 -32.037 1.00 85.19 403 LYS A CA 1
ATOM 3121 C C . LYS A 1 403 ? 12.835 -11.604 -32.820 1.00 85.19 403 LYS A C 1
ATOM 3123 O O . LYS A 1 403 ? 13.449 -10.627 -32.403 1.00 85.19 403 LYS A O 1
ATOM 3128 N N . THR A 1 404 ? 13.134 -12.174 -33.991 1.00 78.75 404 THR A N 1
ATOM 3129 C CA . THR A 1 404 ? 14.228 -11.706 -34.871 1.00 78.75 404 THR A CA 1
ATOM 3130 C C . THR A 1 404 ? 14.047 -10.271 -35.379 1.00 78.75 404 THR A C 1
ATOM 3132 O O . THR A 1 404 ? 15.016 -9.646 -35.804 1.00 78.75 404 THR A O 1
ATOM 3135 N N . LYS A 1 405 ? 12.821 -9.733 -35.339 1.00 74.56 405 LYS A N 1
ATOM 3136 C CA . LYS A 1 405 ? 12.501 -8.328 -35.615 1.00 74.56 405 LYS A CA 1
ATOM 3137 C C . LYS A 1 405 ? 11.548 -7.802 -34.548 1.00 74.56 405 LYS A C 1
ATOM 3139 O O . LYS A 1 405 ? 10.605 -8.501 -34.181 1.00 74.56 405 LYS A O 1
ATOM 3144 N N . VAL A 1 406 ? 11.773 -6.567 -34.106 1.00 67.19 406 VAL A N 1
ATOM 3145 C CA . VAL A 1 406 ? 10.834 -5.842 -33.239 1.00 67.19 406 VAL A CA 1
ATOM 3146 C C . VAL A 1 406 ? 9.607 -5.464 -34.084 1.00 67.19 406 VAL A C 1
ATOM 3148 O O . VAL A 1 406 ? 9.789 -4.854 -35.143 1.00 67.19 406 VAL A O 1
ATOM 3151 N N . PRO A 1 407 ? 8.379 -5.854 -33.695 1.00 64.44 407 PRO A N 1
ATOM 3152 C CA . PRO A 1 407 ? 7.163 -5.460 -34.401 1.00 64.44 407 PRO A CA 1
ATOM 3153 C C . PRO A 1 407 ? 6.999 -3.938 -34.459 1.00 64.44 407 PRO A C 1
ATOM 3155 O O . PRO A 1 407 ? 7.435 -3.217 -33.564 1.00 64.44 407 PRO A O 1
ATOM 3158 N N . VAL A 1 408 ? 6.334 -3.443 -35.506 1.00 63.78 408 VAL A N 1
ATOM 3159 C CA . VAL A 1 408 ? 5.854 -2.057 -35.515 1.00 63.78 408 VAL A CA 1
ATOM 3160 C C . VAL A 1 408 ? 4.708 -2.001 -34.512 1.00 63.78 408 VAL A C 1
ATOM 3162 O O . VAL A 1 408 ? 3.693 -2.658 -34.723 1.00 63.78 408 VAL A O 1
ATOM 3165 N N . GLY A 1 409 ? 4.919 -1.281 -33.410 1.00 61.25 409 GLY A N 1
ATOM 3166 C CA . GLY A 1 409 ? 3.950 -1.131 -32.327 1.00 61.25 409 GLY A CA 1
ATOM 3167 C C . GLY A 1 409 ? 2.572 -0.619 -32.765 1.00 61.25 409 GLY A C 1
ATOM 3168 O O . GLY A 1 409 ? 2.394 -0.207 -33.918 1.00 61.25 409 GLY A O 1
ATOM 3169 N N . PRO A 1 410 ? 1.587 -0.580 -31.852 1.00 59.12 410 PRO A N 1
ATOM 3170 C CA . PRO A 1 410 ? 0.253 -0.126 -32.164 1.00 59.12 410 PRO A CA 1
ATOM 3171 C C . PRO A 1 410 ? 0.318 1.349 -32.554 1.00 59.12 410 PRO A C 1
ATOM 3173 O O . PRO A 1 410 ? 1.153 2.128 -32.079 1.00 59.12 410 PRO A O 1
ATOM 3176 N N . ARG A 1 411 ? -0.578 1.754 -33.454 1.00 55.16 411 ARG A N 1
ATOM 3177 C CA . ARG A 1 411 ? -0.682 3.153 -33.861 1.00 55.16 411 ARG A CA 1
ATOM 3178 C C . ARG A 1 411 ? -1.204 3.964 -32.676 1.00 55.16 411 ARG A C 1
ATOM 3180 O O . ARG A 1 411 ? -2.410 4.027 -32.463 1.00 55.16 411 ARG A O 1
ATOM 3187 N N . LEU A 1 412 ? -0.302 4.601 -31.928 1.00 61.47 412 LEU A N 1
ATOM 3188 C CA . LEU A 1 412 ? -0.681 5.514 -30.851 1.00 61.47 412 LEU A CA 1
ATOM 3189 C C . LEU A 1 412 ? -1.586 6.623 -31.397 1.00 61.47 412 LEU A C 1
ATOM 3191 O O . LEU A 1 412 ? -1.177 7.415 -32.253 1.00 61.47 412 LEU A O 1
ATOM 3195 N N . VAL A 1 413 ? -2.803 6.712 -30.864 1.00 56.91 413 VAL A N 1
ATOM 3196 C CA . VAL A 1 413 ? -3.677 7.863 -31.087 1.00 56.91 413 VAL A CA 1
ATOM 3197 C C . VAL A 1 413 ? -3.211 8.968 -30.150 1.00 56.91 413 VAL A C 1
ATOM 3199 O O . VAL A 1 413 ? -3.437 8.923 -28.945 1.00 56.91 413 VAL A O 1
ATOM 3202 N N . ARG A 1 414 ? -2.513 9.962 -30.699 1.00 59.16 414 ARG A N 1
ATOM 3203 C CA . ARG A 1 414 ? -2.156 11.172 -29.956 1.00 59.16 414 ARG A CA 1
ATOM 3204 C C . ARG A 1 414 ? -3.269 12.192 -30.135 1.00 59.16 414 ARG A C 1
ATOM 3206 O O . ARG A 1 414 ? -3.515 12.627 -31.258 1.00 59.16 414 ARG A O 1
ATOM 3213 N N . LYS A 1 415 ? -3.914 12.584 -29.039 1.00 58.12 415 LYS A N 1
ATOM 3214 C CA . LYS A 1 415 ? -4.778 13.765 -29.014 1.00 58.12 415 LYS A CA 1
ATOM 3215 C C . LYS A 1 415 ? -3.876 15.010 -28.883 1.00 58.12 415 LYS A C 1
ATOM 3217 O O . LYS A 1 415 ? -3.098 15.066 -27.931 1.00 58.12 415 LYS A O 1
ATOM 3222 N N . PRO A 1 416 ? -3.913 15.968 -29.828 1.00 51.66 416 PRO A N 1
ATOM 3223 C CA . PRO A 1 416 ? -3.025 17.135 -29.815 1.00 51.66 416 PRO A CA 1
ATOM 3224 C C . PRO A 1 416 ? -3.212 18.053 -28.597 1.00 51.66 416 PRO A C 1
ATOM 3226 O O . PRO A 1 416 ? -2.277 18.760 -28.235 1.00 51.66 416 PRO A O 1
ATOM 3229 N N . ASP A 1 417 ? -4.382 18.007 -27.956 1.00 52.88 417 ASP A N 1
ATOM 3230 C CA . ASP A 1 417 ? -4.791 18.960 -26.915 1.00 52.88 417 ASP A CA 1
ATOM 3231 C C . ASP A 1 417 ? -4.542 18.471 -25.475 1.00 52.88 417 ASP A C 1
ATOM 3233 O O . ASP A 1 417 ? -4.945 19.128 -24.517 1.00 52.88 417 ASP A O 1
ATOM 3237 N N . VAL A 1 418 ? -3.870 17.327 -25.291 1.00 58.56 418 VAL A N 1
ATOM 3238 C CA . VAL A 1 418 ? -3.529 16.818 -23.951 1.00 58.56 418 VAL A CA 1
ATOM 3239 C C . VAL A 1 418 ? -2.341 17.611 -23.410 1.00 58.56 418 VAL A C 1
ATOM 3241 O O . VAL A 1 418 ? -1.193 17.417 -23.824 1.00 58.56 418 VAL A O 1
ATOM 3244 N N . LEU A 1 419 ? -2.626 18.530 -22.486 1.00 56.50 419 LEU A N 1
ATOM 3245 C CA . LEU A 1 419 ? -1.624 19.337 -21.793 1.00 56.50 419 LEU A CA 1
ATOM 3246 C C . LEU A 1 419 ? -0.663 18.432 -21.017 1.00 56.50 419 LEU A C 1
ATOM 3248 O O . LEU A 1 419 ? -1.055 17.730 -20.087 1.00 56.50 419 LEU A O 1
ATOM 3252 N N . ARG A 1 420 ? 0.622 18.485 -21.372 1.00 65.19 420 ARG A N 1
ATOM 3253 C CA . ARG A 1 420 ? 1.678 17.841 -20.587 1.00 65.19 420 ARG A CA 1
ATOM 3254 C C . ARG A 1 420 ? 2.037 18.728 -19.406 1.00 65.19 420 ARG A C 1
ATOM 3256 O O . ARG A 1 420 ? 2.380 19.893 -19.602 1.00 65.19 420 ARG A O 1
ATOM 3263 N N . CYS A 1 421 ? 2.015 18.171 -18.200 1.00 74.06 421 CYS A N 1
ATOM 3264 C CA . CYS A 1 421 ? 2.613 18.836 -17.052 1.00 74.06 421 CYS A CA 1
ATOM 3265 C C . CYS A 1 421 ? 4.115 19.022 -17.297 1.00 74.06 421 CYS A C 1
ATOM 3267 O O . CYS A 1 421 ? 4.824 18.080 -17.661 1.00 74.06 421 CYS A O 1
ATOM 3269 N N . THR A 1 422 ? 4.595 20.247 -17.107 1.00 70.19 422 THR A N 1
ATOM 3270 C CA . THR A 1 422 ? 6.024 20.546 -17.077 1.00 70.19 422 THR A CA 1
ATOM 3271 C C . THR A 1 422 ? 6.558 20.314 -15.675 1.00 70.19 422 THR A C 1
ATOM 3273 O O . THR A 1 422 ? 5.889 20.609 -14.679 1.00 70.19 422 THR A O 1
ATOM 3276 N N . TYR A 1 423 ? 7.766 19.767 -15.615 1.00 72.44 423 TYR A N 1
ATOM 3277 C CA . TYR A 1 423 ? 8.552 19.739 -14.399 1.00 72.44 423 TYR A CA 1
ATOM 3278 C C . TYR A 1 423 ? 9.262 21.093 -14.282 1.00 72.44 423 TYR A C 1
ATOM 3280 O O . TYR A 1 423 ? 10.095 21.430 -15.123 1.00 72.44 423 TYR A O 1
ATOM 3288 N N . ASP A 1 424 ? 8.880 21.876 -13.272 1.00 69.06 424 ASP A N 1
ATOM 3289 C CA . ASP A 1 424 ? 9.317 23.272 -13.107 1.00 69.06 424 ASP A CA 1
ATOM 3290 C C . ASP A 1 424 ? 10.450 23.419 -12.073 1.00 69.06 424 ASP A C 1
ATOM 3292 O O . ASP A 1 424 ? 10.875 24.531 -11.757 1.00 69.06 424 ASP A O 1
ATOM 3296 N N . GLY A 1 425 ? 10.908 22.307 -11.490 1.00 66.50 425 GLY A N 1
ATOM 3297 C CA . GLY A 1 425 ? 11.916 22.326 -10.437 1.00 66.50 425 GLY A CA 1
ATOM 3298 C C . GLY A 1 425 ? 13.358 22.345 -10.963 1.00 66.50 425 GLY A C 1
ATOM 3299 O O . GLY A 1 425 ? 13.641 22.097 -12.133 1.00 66.50 425 GLY A O 1
ATOM 3300 N N . ASN A 1 426 ? 14.293 22.643 -10.057 1.00 63.88 426 ASN A N 1
ATOM 3301 C CA . ASN A 1 426 ? 15.691 22.928 -10.398 1.00 63.88 426 ASN A CA 1
ATOM 3302 C C . ASN A 1 426 ? 16.669 21.763 -10.152 1.00 63.88 426 ASN A C 1
ATOM 3304 O O . ASN A 1 426 ? 17.854 21.930 -10.445 1.00 63.88 426 ASN A O 1
ATOM 3308 N N . LEU A 1 427 ? 16.247 20.617 -9.584 1.00 64.00 427 LEU A N 1
ATOM 3309 C CA . LEU A 1 427 ? 17.211 19.523 -9.325 1.00 64.00 427 LEU A CA 1
ATOM 3310 C C . LEU A 1 427 ? 17.348 18.603 -10.548 1.00 64.00 427 LEU A C 1
ATOM 3312 O O . LEU A 1 427 ? 16.356 18.391 -11.251 1.00 64.00 427 LEU A O 1
ATOM 3316 N N . PRO A 1 428 ? 18.530 18.001 -10.771 1.00 59.19 428 PRO A N 1
ATOM 3317 C CA . PRO A 1 428 ? 18.775 17.128 -11.913 1.00 59.19 428 PRO A CA 1
ATOM 3318 C C . PRO A 1 428 ? 17.812 15.937 -11.965 1.00 59.19 428 PRO A C 1
ATOM 3320 O O . PRO A 1 428 ? 17.474 15.348 -10.942 1.00 59.19 428 PRO A O 1
ATOM 3323 N N . THR A 1 429 ? 17.404 15.561 -13.172 1.00 63.03 429 THR A N 1
ATOM 3324 C CA . THR A 1 429 ? 16.735 14.285 -13.457 1.00 63.03 429 THR A CA 1
ATOM 3325 C C . THR A 1 429 ? 17.780 13.250 -13.855 1.00 63.03 429 THR A C 1
ATOM 3327 O O . THR A 1 429 ? 18.718 13.591 -14.589 1.00 63.03 429 THR A O 1
ATOM 3330 N N . THR A 1 430 ? 17.607 11.989 -13.460 1.00 63.16 430 THR A N 1
ATOM 3331 C CA . THR A 1 430 ? 18.463 10.906 -13.953 1.00 63.16 430 THR A CA 1
ATOM 3332 C C . THR A 1 430 ? 18.212 10.752 -15.448 1.00 63.16 430 THR A C 1
ATOM 3334 O O . THR A 1 430 ? 17.122 10.392 -15.887 1.00 63.16 430 THR A O 1
ATOM 3337 N N . LYS A 1 431 ? 19.221 11.040 -16.273 1.00 52.72 431 LYS A N 1
ATOM 3338 C CA . LYS A 1 431 ? 19.152 10.700 -17.694 1.00 52.72 431 LYS A CA 1
ATOM 3339 C C . LYS A 1 431 ? 19.537 9.241 -17.834 1.00 52.72 431 LYS A C 1
ATOM 3341 O O . LYS A 1 431 ? 20.660 8.879 -17.505 1.00 52.72 431 LYS A O 1
ATOM 3346 N N . ASN A 1 432 ? 18.629 8.418 -18.352 1.00 47.59 432 ASN A N 1
ATOM 3347 C CA . ASN A 1 432 ? 18.972 7.058 -18.748 1.00 47.59 432 ASN A CA 1
ATOM 3348 C C . ASN A 1 432 ? 20.104 7.119 -19.803 1.00 47.59 432 ASN A C 1
ATOM 3350 O O . ASN A 1 432 ? 19.863 7.623 -20.907 1.00 47.59 432 ASN A O 1
ATOM 3354 N N . PRO A 1 433 ? 21.318 6.609 -19.517 1.00 42.88 433 PRO A N 1
ATOM 3355 C CA . PRO A 1 433 ? 22.434 6.663 -20.461 1.00 42.88 433 PRO A CA 1
ATOM 3356 C C . PRO A 1 433 ? 22.104 5.968 -21.790 1.00 42.88 433 PRO A C 1
ATOM 3358 O O . PRO A 1 433 ? 22.496 6.443 -22.856 1.00 42.88 433 PRO A O 1
ATOM 3361 N N . ALA A 1 434 ? 21.289 4.907 -21.749 1.00 40.03 434 ALA A N 1
ATOM 3362 C CA . ALA A 1 434 ? 20.846 4.167 -22.928 1.00 40.03 434 ALA A CA 1
ATOM 3363 C C . ALA A 1 434 ? 19.835 4.941 -23.796 1.00 40.03 434 ALA A C 1
ATOM 3365 O O . ALA A 1 434 ? 19.709 4.654 -24.983 1.00 40.03 434 ALA A O 1
ATOM 3366 N N . ALA A 1 435 ? 19.148 5.953 -23.248 1.00 41.66 435 ALA A N 1
ATOM 3367 C CA . ALA A 1 435 ? 18.214 6.792 -24.005 1.00 41.66 435 ALA A CA 1
ATOM 3368 C C . ALA A 1 435 ? 18.919 7.858 -24.867 1.00 41.66 435 ALA A C 1
ATOM 3370 O O . ALA A 1 435 ? 18.289 8.442 -25.746 1.00 41.66 435 ALA A O 1
ATOM 3371 N N . THR A 1 436 ? 20.215 8.105 -24.634 1.00 33.78 436 THR A N 1
ATOM 3372 C CA . THR A 1 436 ? 20.978 9.175 -25.305 1.00 33.78 436 THR A CA 1
ATOM 3373 C C . THR A 1 436 ? 21.891 8.662 -26.419 1.00 33.78 436 THR A C 1
ATOM 3375 O O . THR A 1 436 ? 22.589 9.456 -27.043 1.00 33.78 436 THR A O 1
ATOM 3378 N N . ILE A 1 437 ? 21.874 7.363 -26.745 1.00 33.97 437 ILE A N 1
ATOM 3379 C CA . ILE A 1 437 ? 22.623 6.841 -27.899 1.00 33.97 437 ILE A CA 1
ATOM 3380 C C . ILE A 1 437 ? 21.834 7.112 -29.193 1.00 33.97 437 ILE A C 1
ATOM 3382 O O . ILE A 1 437 ? 21.422 6.214 -29.918 1.00 33.97 437 ILE A O 1
ATOM 3386 N N . GLN A 1 438 ? 21.648 8.392 -29.511 1.00 29.14 438 GLN A N 1
ATOM 3387 C CA . GLN A 1 438 ? 21.950 8.848 -30.858 1.00 29.14 438 GLN A CA 1
ATOM 3388 C C . GLN A 1 438 ? 23.399 9.325 -30.806 1.00 29.14 438 GLN A C 1
ATOM 3390 O O . GLN A 1 438 ? 23.686 10.420 -30.339 1.00 29.14 438 GLN A O 1
ATOM 3395 N N . CYS A 1 439 ? 24.321 8.467 -31.249 1.00 32.56 439 CYS A N 1
ATOM 3396 C CA . CYS A 1 439 ? 25.667 8.888 -31.639 1.00 32.56 439 CYS A CA 1
ATOM 3397 C C . CYS A 1 439 ? 25.518 10.161 -32.498 1.00 32.56 439 CYS A C 1
ATOM 3399 O O . CYS A 1 439 ? 24.763 10.096 -33.475 1.00 32.56 439 CYS A O 1
ATOM 3401 N N . PRO A 1 440 ? 26.128 11.314 -32.153 1.00 36.59 440 PRO A N 1
ATOM 3402 C CA . PRO A 1 440 ? 27.571 11.452 -31.933 1.00 36.59 440 PRO A CA 1
ATOM 3403 C C . PRO A 1 440 ? 27.950 12.496 -30.843 1.00 36.59 440 PRO A C 1
ATOM 3405 O O . PRO A 1 440 ? 27.090 12.993 -30.128 1.00 36.59 440 PRO A O 1
ATOM 3408 N N . MET A 1 441 ? 29.236 12.878 -30.806 1.00 22.73 441 MET A N 1
ATOM 3409 C CA . MET A 1 441 ? 29.891 14.001 -30.088 1.00 22.73 441 MET A CA 1
ATOM 3410 C C . MET A 1 441 ? 30.725 13.542 -28.881 1.00 22.73 441 MET A C 1
ATOM 3412 O O . MET A 1 441 ? 30.193 13.042 -27.901 1.00 22.73 441 MET A O 1
ATOM 3416 N N . VAL A 1 442 ? 32.064 13.516 -28.945 1.00 33.34 442 VAL A N 1
ATOM 3417 C CA . VAL A 1 442 ? 33.030 14.632 -29.101 1.00 33.34 442 VAL A CA 1
ATOM 3418 C C . VAL A 1 442 ? 32.776 15.739 -28.078 1.00 33.34 442 VAL A C 1
ATOM 3420 O O . VAL A 1 442 ? 31.914 16.586 -28.283 1.00 33.34 442 VAL A O 1
ATOM 3423 N N . LEU A 1 443 ? 33.567 15.745 -27.003 1.00 23.14 443 LEU A N 1
ATOM 3424 C CA . LEU A 1 443 ? 33.715 16.869 -26.079 1.00 23.14 443 LEU A CA 1
ATOM 3425 C C . LEU A 1 443 ? 35.173 16.919 -25.598 1.00 23.14 443 LEU A C 1
ATOM 3427 O O . LEU A 1 443 ? 35.652 16.010 -24.925 1.00 23.14 443 LEU A O 1
ATOM 3431 N N . GLU A 1 444 ? 35.879 17.967 -26.028 1.00 23.92 444 GLU A N 1
ATOM 3432 C CA . GLU A 1 444 ? 37.246 18.324 -25.634 1.00 23.92 444 GLU A CA 1
ATOM 3433 C C . GLU A 1 444 ? 37.252 19.031 -24.265 1.00 23.92 444 GLU A C 1
ATOM 3435 O O . GLU A 1 444 ? 36.384 19.859 -23.986 1.00 23.92 444 GLU A O 1
ATOM 3440 N N . GLY A 1 445 ? 38.273 18.767 -23.443 1.00 23.91 445 GLY A N 1
ATOM 3441 C CA . GLY A 1 445 ? 38.565 19.493 -22.203 1.00 23.91 445 GLY A CA 1
ATOM 3442 C C . GLY A 1 445 ? 40.078 19.601 -21.975 1.00 23.91 445 GLY A C 1
ATOM 3443 O O . GLY A 1 445 ? 40.799 18.619 -22.125 1.00 23.91 445 GLY A O 1
ATOM 3444 N N . TRP A 1 446 ? 40.552 20.811 -21.667 1.00 23.67 446 TRP A N 1
ATOM 3445 C CA . TRP A 1 446 ? 41.962 21.220 -21.598 1.00 23.67 446 TRP A CA 1
ATOM 3446 C C . TRP A 1 446 ? 42.556 21.087 -20.185 1.00 23.67 446 TRP A C 1
ATOM 3448 O O . TRP A 1 446 ? 41.875 21.394 -19.209 1.00 23.67 446 TRP A O 1
ATOM 3458 N N . ILE A 1 447 ? 43.850 20.750 -20.081 1.00 24.89 447 ILE A N 1
ATOM 3459 C CA . ILE A 1 447 ? 44.667 20.919 -18.862 1.00 24.89 447 ILE A CA 1
ATOM 3460 C C . ILE A 1 447 ? 45.949 21.694 -19.218 1.00 24.89 447 ILE A C 1
ATOM 3462 O O . ILE A 1 447 ? 46.589 21.422 -20.232 1.00 24.89 447 ILE A O 1
ATOM 3466 N N . LEU A 1 448 ? 46.285 22.685 -18.387 1.00 24.55 448 LEU A N 1
ATOM 3467 C CA . LEU A 1 448 ? 47.485 23.528 -18.453 1.00 24.55 448 LEU A CA 1
ATOM 3468 C C . LEU A 1 448 ? 48.725 22.796 -17.902 1.00 24.55 448 LEU A C 1
ATOM 3470 O O . LEU A 1 448 ? 48.652 22.196 -16.833 1.00 24.55 448 LEU A O 1
ATOM 3474 N N . ASP A 1 449 ? 49.870 22.941 -18.578 1.00 27.27 449 ASP A N 1
ATOM 3475 C CA . ASP A 1 449 ? 51.213 22.629 -18.060 1.00 27.27 449 ASP A CA 1
ATOM 3476 C C . ASP A 1 449 ? 51.963 23.935 -17.723 1.00 27.27 449 ASP A C 1
ATOM 3478 O O . ASP A 1 449 ? 51.917 24.936 -18.445 1.00 27.27 449 ASP A O 1
ATOM 3482 N N . ALA A 1 450 ? 52.647 23.905 -16.584 1.00 31.53 450 ALA A N 1
ATOM 3483 C CA . ALA A 1 450 ? 53.553 24.905 -16.068 1.00 31.53 450 ALA A CA 1
ATOM 3484 C C . ALA A 1 450 ? 54.874 24.990 -16.864 1.00 31.53 450 ALA A C 1
ATOM 3486 O O . ALA A 1 450 ? 55.884 24.397 -16.490 1.00 31.53 450 ALA A O 1
ATOM 3487 N N . LYS A 1 451 ? 54.899 25.866 -17.876 1.00 33.28 451 LYS A N 1
ATOM 3488 C CA . LYS A 1 451 ? 55.995 26.822 -18.164 1.00 33.28 451 LYS A CA 1
ATOM 3489 C C . LYS A 1 451 ? 55.517 27.789 -19.247 1.00 33.28 451 LYS A C 1
ATOM 3491 O O . LYS A 1 451 ? 55.376 27.424 -20.406 1.00 33.28 451 LYS A O 1
ATOM 3496 N N . GLY A 1 452 ? 55.209 29.020 -18.839 1.00 40.19 452 GLY A N 1
ATOM 3497 C CA . GLY A 1 452 ? 54.515 30.004 -19.667 1.00 40.19 452 GLY A CA 1
ATOM 3498 C C . GLY A 1 452 ? 55.196 30.302 -21.005 1.00 40.19 452 GLY A C 1
ATOM 3499 O O . GLY A 1 452 ? 56.311 30.813 -21.041 1.00 40.19 452 GLY A O 1
ATOM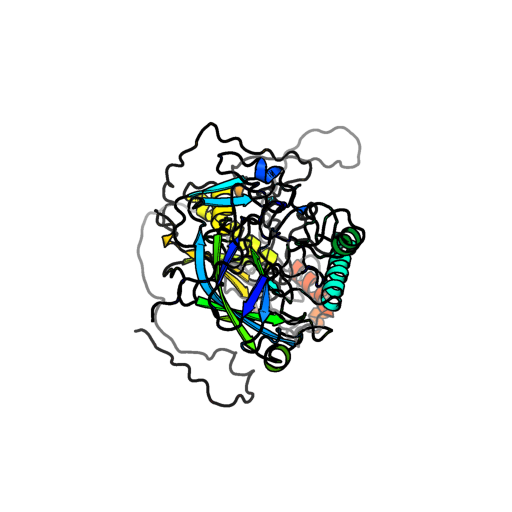 3500 N N . THR A 1 453 ? 54.494 30.012 -22.099 1.00 33.09 453 THR A N 1
ATOM 3501 C CA . THR A 1 453 ? 54.210 30.903 -23.243 1.00 33.09 453 THR A CA 1
ATOM 3502 C C . THR A 1 453 ? 53.205 30.200 -24.184 1.00 33.09 453 THR A C 1
ATOM 3504 O O . THR A 1 453 ? 53.149 28.978 -24.229 1.00 33.09 453 THR A O 1
ATOM 3507 N N . GLU A 1 454 ? 52.339 30.989 -24.829 1.00 30.22 454 GLU A N 1
ATOM 3508 C CA . GLU A 1 454 ? 51.031 30.672 -25.458 1.00 30.22 454 GLU A CA 1
ATOM 3509 C C . GLU A 1 454 ? 50.896 29.421 -26.380 1.00 30.22 454 GLU A C 1
ATOM 3511 O O . GLU A 1 454 ? 51.859 29.009 -27.029 1.00 30.22 454 GLU A O 1
ATOM 3516 N N . PRO A 1 455 ? 49.675 28.840 -26.520 1.00 26.12 455 PRO A N 1
ATOM 3517 C CA . PRO A 1 455 ? 49.449 27.508 -27.095 1.00 26.12 455 PRO A CA 1
ATOM 3518 C C . PRO A 1 455 ? 49.342 27.481 -28.634 1.00 26.12 455 PRO A C 1
ATOM 3520 O O . PRO A 1 455 ? 48.644 28.293 -29.243 1.00 26.12 455 PRO A O 1
ATOM 3523 N N . LYS A 1 456 ? 49.942 26.462 -29.275 1.00 23.59 456 LYS A N 1
ATOM 3524 C CA . LYS A 1 456 ? 49.683 26.068 -30.678 1.00 23.59 456 LYS A CA 1
ATOM 3525 C C . LYS A 1 456 ? 49.588 24.538 -30.821 1.00 23.59 456 LYS A C 1
ATOM 3527 O O . LYS A 1 456 ? 50.407 23.807 -30.278 1.00 23.59 456 LYS A O 1
ATOM 3532 N N . LYS A 1 457 ? 48.554 24.089 -31.550 1.00 24.23 457 LYS A N 1
ATOM 3533 C CA . LYS A 1 457 ? 48.098 22.696 -31.762 1.00 24.23 457 LYS A CA 1
ATOM 3534 C C . LYS A 1 457 ? 49.178 21.752 -32.318 1.00 24.23 457 LYS A C 1
ATOM 3536 O O . LYS A 1 457 ? 49.768 22.051 -33.353 1.00 24.23 457 LYS A O 1
ATOM 3541 N N . ALA A 1 458 ? 49.291 20.559 -31.728 1.00 22.20 458 ALA A N 1
ATOM 3542 C CA . ALA A 1 458 ? 49.924 19.385 -32.331 1.00 22.20 458 ALA A CA 1
ATOM 3543 C C . ALA A 1 458 ? 49.043 18.138 -32.109 1.00 22.20 458 ALA A C 1
ATOM 3545 O O . ALA A 1 458 ? 48.582 17.887 -30.999 1.00 22.20 458 ALA A O 1
ATOM 3546 N N . HIS A 1 459 ? 48.768 17.392 -33.183 1.00 23.69 459 HIS A N 1
ATOM 3547 C CA . HIS A 1 459 ? 48.019 16.134 -33.168 1.00 23.69 459 HIS A CA 1
ATOM 3548 C C . HIS A 1 459 ? 48.853 15.003 -32.556 1.00 23.69 459 HIS A C 1
ATOM 3550 O O . HIS A 1 459 ? 49.931 14.704 -33.065 1.00 23.69 459 HIS A O 1
ATOM 3556 N N . ILE A 1 460 ? 48.316 14.330 -31.535 1.00 21.80 460 ILE A N 1
ATOM 3557 C CA . ILE A 1 460 ? 48.804 13.030 -31.059 1.00 21.80 460 ILE A CA 1
ATOM 3558 C C . ILE A 1 460 ? 47.595 12.101 -30.907 1.00 21.80 460 ILE A C 1
ATOM 3560 O O . ILE A 1 460 ? 46.661 12.384 -30.162 1.00 21.80 460 ILE A O 1
ATOM 3564 N N . SER A 1 461 ? 47.608 11.006 -31.663 1.00 22.23 461 SER A N 1
ATOM 3565 C CA . SER A 1 461 ? 46.700 9.867 -31.551 1.00 22.23 461 SER A CA 1
ATOM 3566 C C . SER A 1 461 ? 47.275 8.833 -30.576 1.00 22.23 461 SER A C 1
ATOM 3568 O O . SER A 1 461 ? 48.404 8.396 -30.782 1.00 22.23 461 SER A O 1
ATOM 3570 N N . HIS A 1 462 ? 46.495 8.372 -29.599 1.00 23.53 462 HIS A N 1
ATOM 3571 C CA . HIS A 1 462 ? 46.725 7.107 -28.880 1.00 23.53 462 HIS A CA 1
ATOM 3572 C C . HIS A 1 462 ? 45.432 6.285 -29.030 1.00 23.53 462 HIS A C 1
ATOM 3574 O O . HIS A 1 462 ? 44.389 6.696 -28.537 1.00 23.53 462 HIS A O 1
ATOM 3580 N N . GLN A 1 463 ? 45.328 5.353 -29.985 1.00 23.09 463 GLN A N 1
ATOM 3581 C CA . GLN A 1 463 ? 45.721 3.936 -29.900 1.00 23.09 463 GLN A CA 1
ATOM 3582 C C . GLN A 1 463 ? 45.332 3.266 -28.572 1.00 23.09 463 GLN A C 1
ATOM 3584 O O . GLN A 1 463 ? 45.896 3.570 -27.526 1.00 23.09 463 GLN A O 1
ATOM 3589 N N . PHE A 1 464 ? 44.373 2.335 -28.663 1.00 23.95 464 PHE A N 1
ATOM 3590 C CA . PHE A 1 464 ? 44.102 1.292 -27.673 1.00 23.95 464 PHE A CA 1
ATOM 3591 C C . PHE A 1 464 ? 45.427 0.681 -27.198 1.00 23.95 464 PHE A C 1
ATOM 3593 O O . PHE A 1 464 ? 46.234 0.277 -28.035 1.00 23.95 464 PHE A O 1
ATOM 3600 N N . SER A 1 465 ? 45.657 0.605 -25.885 1.00 25.36 465 SER A N 1
ATOM 3601 C CA . SER A 1 465 ? 46.802 -0.139 -25.362 1.00 25.36 465 SER A CA 1
ATOM 3602 C C . SER A 1 465 ? 46.597 -1.624 -25.650 1.00 25.36 465 SER A C 1
ATOM 3604 O O . SER A 1 465 ? 45.588 -2.211 -25.250 1.00 25.36 465 SER A O 1
ATOM 3606 N N . GLU A 1 466 ? 47.548 -2.214 -26.363 1.00 31.83 466 GLU A N 1
ATOM 3607 C CA . GLU A 1 466 ? 47.652 -3.650 -26.587 1.00 31.83 466 GLU A CA 1
ATOM 3608 C C . GLU A 1 466 ? 47.631 -4.416 -25.252 1.00 31.83 466 GLU A C 1
ATOM 3610 O O . GLU A 1 466 ? 48.215 -3.982 -24.259 1.00 31.83 466 GLU A O 1
ATOM 3615 N N . GLN A 1 467 ? 46.970 -5.579 -25.228 1.00 41.28 467 GLN A N 1
ATOM 3616 C CA . GLN A 1 467 ? 47.186 -6.572 -24.175 1.00 41.28 467 GLN A CA 1
ATOM 3617 C C . GLN A 1 467 ? 48.657 -6.999 -24.228 1.00 41.28 467 GLN A C 1
ATOM 3619 O O . GLN A 1 467 ? 49.069 -7.658 -25.184 1.00 41.28 467 GLN A O 1
ATOM 3624 N N . GLU A 1 468 ? 49.448 -6.653 -23.214 1.00 46.84 468 GLU A N 1
ATOM 3625 C CA . GLU A 1 468 ? 50.793 -7.210 -23.074 1.00 46.84 468 GLU A CA 1
ATOM 3626 C C . GLU A 1 468 ? 50.679 -8.707 -22.752 1.00 46.84 468 GLU A C 1
ATOM 3628 O O . GLU A 1 468 ? 50.295 -9.109 -21.650 1.00 46.84 468 GLU A O 1
ATOM 3633 N N . GLY A 1 469 ? 50.968 -9.543 -23.749 1.00 54.69 469 GLY A N 1
ATOM 3634 C CA . GLY A 1 469 ? 51.042 -10.989 -23.588 1.00 54.69 469 GLY A CA 1
ATOM 3635 C C . GLY A 1 469 ? 52.361 -11.403 -22.938 1.00 54.69 469 GLY A C 1
ATOM 3636 O O . GLY A 1 469 ? 53.426 -10.941 -23.338 1.00 54.69 469 GLY A O 1
ATOM 3637 N N . VAL A 1 470 ? 52.309 -12.334 -21.985 1.00 61.56 470 VAL A N 1
ATOM 3638 C CA . VAL A 1 470 ? 53.486 -12.869 -21.259 1.00 61.56 470 VAL A CA 1
ATOM 3639 C C . VAL A 1 470 ? 54.249 -13.924 -22.096 1.00 61.56 470 VAL A C 1
ATOM 3641 O O . VAL A 1 470 ? 55.086 -14.674 -21.595 1.00 61.56 470 VAL A O 1
ATOM 3644 N N . GLY A 1 471 ? 53.961 -14.002 -23.400 1.00 65.31 471 GLY A N 1
ATOM 3645 C CA . GLY A 1 471 ? 54.402 -15.078 -24.289 1.00 65.31 471 GLY A CA 1
ATOM 3646 C C . GLY A 1 471 ? 53.707 -16.408 -23.982 1.00 65.31 471 GLY A C 1
ATOM 3647 O O . GLY A 1 471 ? 52.580 -16.426 -23.486 1.00 65.31 471 GLY A O 1
ATOM 3648 N N . ASP A 1 472 ? 54.395 -17.521 -24.257 1.00 67.94 472 ASP A N 1
ATOM 3649 C CA . ASP A 1 472 ? 53.891 -18.880 -24.010 1.00 67.94 472 ASP A CA 1
ATOM 3650 C C . ASP A 1 472 ? 53.855 -19.262 -22.525 1.00 67.94 472 ASP A C 1
ATOM 3652 O O . ASP A 1 472 ? 53.410 -20.356 -22.212 1.00 67.94 472 ASP A O 1
ATOM 3656 N N . GLY A 1 473 ? 54.363 -18.408 -21.622 1.00 72.62 473 GLY A N 1
ATOM 3657 C CA . GLY A 1 473 ? 54.382 -18.595 -20.169 1.00 72.62 473 GLY A CA 1
ATOM 3658 C C . GLY A 1 473 ? 55.128 -19.841 -19.658 1.00 72.62 473 GLY A C 1
ATOM 3659 O O . GLY A 1 473 ? 55.013 -20.162 -18.473 1.00 72.62 473 GLY A O 1
ATOM 3660 N N . LYS A 1 474 ? 55.892 -20.556 -20.502 1.00 79.12 474 LYS A N 1
ATOM 3661 C CA . LYS A 1 474 ? 56.606 -21.804 -20.137 1.00 79.12 474 LYS A CA 1
ATOM 3662 C C . LYS A 1 474 ? 58.005 -21.572 -19.569 1.00 79.12 474 LYS A C 1
ATOM 3664 O O . LYS A 1 474 ? 58.619 -22.496 -19.044 1.00 79.12 474 LYS A O 1
ATOM 3669 N N . ARG A 1 475 ? 58.538 -20.355 -19.713 1.00 78.44 475 ARG A N 1
ATOM 3670 C CA . ARG A 1 475 ? 59.898 -19.978 -19.276 1.00 78.44 475 ARG A CA 1
ATOM 3671 C C . ARG A 1 475 ? 59.935 -18.815 -18.289 1.00 78.44 475 ARG A C 1
ATOM 3673 O O . ARG A 1 475 ? 61.020 -18.361 -17.948 1.00 78.44 475 ARG A O 1
ATOM 3680 N N . VAL A 1 476 ? 58.770 -18.349 -17.849 1.00 85.06 476 VAL A N 1
ATOM 3681 C CA . VAL A 1 476 ? 58.622 -17.228 -16.916 1.00 85.06 476 VAL A CA 1
ATOM 3682 C C . VAL A 1 476 ? 58.065 -17.766 -15.603 1.00 85.06 476 VAL A C 1
ATOM 3684 O O . VAL A 1 476 ? 56.997 -18.382 -15.584 1.00 85.06 476 VAL A O 1
ATOM 3687 N N . LYS A 1 477 ? 58.792 -17.571 -14.505 1.00 87.19 477 LYS A N 1
ATOM 3688 C CA . LYS A 1 477 ? 58.351 -17.905 -13.149 1.00 87.19 477 LYS A CA 1
ATOM 3689 C C . LYS A 1 477 ? 57.339 -16.872 -12.672 1.00 87.19 477 LYS A C 1
ATOM 3691 O O . LYS A 1 477 ? 57.670 -15.694 -12.546 1.00 87.19 477 LYS A O 1
ATOM 3696 N N . PHE A 1 478 ? 56.138 -17.332 -12.324 1.00 89.25 478 PHE A N 1
ATOM 3697 C CA . PHE A 1 478 ? 55.009 -16.481 -11.944 1.00 89.25 478 PHE A CA 1
ATOM 3698 C C . PHE A 1 478 ? 55.374 -15.513 -10.808 1.00 89.25 478 PHE A C 1
ATOM 3700 O O . PHE A 1 478 ? 55.147 -14.315 -10.920 1.00 89.25 478 PHE A O 1
ATOM 3707 N N . TRP A 1 479 ? 56.025 -15.994 -9.745 1.00 89.00 479 TRP A N 1
ATOM 3708 C CA . TRP A 1 479 ? 56.357 -15.154 -8.586 1.00 89.00 479 TRP A CA 1
ATOM 3709 C C . TRP A 1 479 ? 57.698 -14.422 -8.682 1.00 89.00 479 TRP A C 1
ATOM 3711 O O . TRP A 1 479 ? 57.864 -13.370 -8.064 1.00 89.00 479 TRP A O 1
ATOM 3721 N N . LYS A 1 480 ? 58.674 -14.994 -9.395 1.00 87.62 480 LYS A N 1
ATOM 3722 C CA . LYS A 1 480 ? 60.092 -14.618 -9.274 1.00 87.62 480 LYS A CA 1
ATOM 3723 C C . LYS A 1 480 ? 60.656 -13.844 -10.458 1.00 87.62 480 LYS A C 1
ATOM 3725 O O . LYS A 1 480 ? 61.684 -13.197 -10.282 1.00 87.62 480 LYS A O 1
ATOM 3730 N N . ASP A 1 481 ? 59.984 -13.860 -11.603 1.00 86.81 481 ASP A N 1
ATOM 3731 C CA . ASP A 1 481 ? 60.417 -13.110 -12.779 1.00 86.81 481 ASP A CA 1
ATOM 3732 C C . ASP A 1 481 ? 59.631 -11.804 -12.931 1.00 86.81 481 ASP A C 1
ATOM 3734 O O . ASP A 1 481 ? 58.518 -11.645 -12.424 1.00 86.81 481 ASP A O 1
ATOM 3738 N N . LYS A 1 482 ? 60.228 -10.838 -13.633 1.00 86.38 482 LYS A N 1
ATOM 3739 C CA . LYS A 1 482 ? 59.610 -9.540 -13.922 1.00 86.38 482 LYS A CA 1
ATOM 3740 C C . LYS A 1 482 ? 58.803 -9.628 -15.212 1.00 86.38 482 LYS A C 1
ATOM 3742 O O . LYS A 1 482 ? 59.350 -9.476 -16.299 1.00 86.38 482 LYS A O 1
ATOM 3747 N N . TRP A 1 483 ? 57.512 -9.900 -15.083 1.00 82.50 483 TRP A N 1
ATOM 3748 C CA . TRP A 1 483 ? 56.569 -9.935 -16.211 1.00 82.50 483 TRP A CA 1
ATOM 3749 C C . TRP A 1 483 ? 55.314 -9.083 -15.967 1.00 82.50 483 TRP A C 1
ATOM 3751 O O . TRP A 1 483 ? 54.461 -8.944 -16.839 1.00 82.50 483 TRP A O 1
ATOM 3761 N N . CYS A 1 484 ? 55.222 -8.485 -14.779 1.00 75.81 484 CYS A N 1
ATOM 3762 C CA . CYS A 1 484 ? 54.062 -7.771 -14.271 1.00 75.81 484 CYS A CA 1
ATOM 3763 C C . CYS A 1 484 ? 54.481 -6.400 -13.697 1.00 75.81 484 CYS A C 1
ATOM 3765 O O . CYS A 1 484 ? 54.187 -6.065 -12.550 1.00 75.81 484 CYS A O 1
ATOM 3767 N N . GLY A 1 485 ? 55.243 -5.638 -14.491 1.00 74.69 485 GLY A N 1
ATOM 3768 C CA . GLY A 1 485 ? 55.887 -4.380 -14.092 1.00 74.69 485 GLY A CA 1
ATOM 3769 C C . GLY A 1 485 ? 57.379 -4.532 -13.757 1.00 74.69 485 GLY A C 1
ATOM 3770 O O . GLY A 1 485 ? 58.004 -5.544 -14.073 1.00 74.69 485 GLY A O 1
ATOM 3771 N N . ASP A 1 486 ? 57.956 -3.518 -13.104 1.00 81.75 486 ASP A N 1
ATOM 3772 C CA . ASP A 1 486 ? 59.414 -3.398 -12.892 1.00 81.75 486 ASP A CA 1
ATOM 3773 C C . ASP A 1 486 ? 59.967 -4.201 -11.698 1.00 81.75 486 ASP A C 1
ATOM 3775 O O . ASP A 1 486 ? 61.188 -4.296 -11.498 1.00 81.75 486 ASP A O 1
ATOM 3779 N N . VAL A 1 487 ? 59.082 -4.804 -10.901 1.00 85.75 487 VAL A N 1
ATOM 3780 C CA . VAL A 1 487 ? 59.395 -5.645 -9.735 1.00 85.75 487 VAL A CA 1
ATOM 3781 C C . VAL A 1 487 ? 58.749 -7.025 -9.881 1.00 85.75 487 VAL A C 1
ATOM 3783 O O . VAL A 1 487 ? 57.831 -7.216 -10.673 1.00 85.75 487 VAL A O 1
ATOM 3786 N N . THR A 1 488 ? 59.242 -8.010 -9.133 1.00 89.69 488 THR A N 1
ATOM 3787 C CA . THR A 1 488 ? 58.661 -9.360 -9.114 1.00 89.69 488 THR A CA 1
ATOM 3788 C C . THR A 1 488 ? 57.408 -9.376 -8.235 1.00 89.69 488 THR A C 1
ATOM 3790 O O . THR A 1 488 ? 57.325 -8.617 -7.265 1.00 89.69 488 THR A O 1
ATOM 3793 N N . LEU A 1 489 ? 56.447 -10.264 -8.515 1.00 85.69 489 LEU A N 1
ATOM 3794 C CA . LEU A 1 489 ? 55.249 -10.401 -7.672 1.00 85.69 489 LEU A CA 1
ATOM 3795 C C . LEU A 1 489 ? 55.608 -10.817 -6.235 1.00 85.69 489 LEU A C 1
ATOM 3797 O O . LEU A 1 489 ? 54.986 -10.347 -5.289 1.00 85.69 489 LEU A O 1
ATOM 3801 N N . ALA A 1 490 ? 56.671 -11.609 -6.049 1.00 89.00 490 ALA A N 1
ATOM 3802 C CA . ALA A 1 490 ? 57.185 -11.966 -4.725 1.00 89.00 490 ALA A CA 1
ATOM 3803 C C . ALA A 1 490 ? 57.666 -10.757 -3.902 1.00 89.00 490 ALA A C 1
ATOM 3805 O O . ALA A 1 490 ? 57.566 -10.774 -2.677 1.00 89.00 490 ALA A O 1
ATOM 3806 N N . SER A 1 491 ? 58.203 -9.723 -4.556 1.00 87.69 491 SER A N 1
ATOM 3807 C CA . SER A 1 491 ? 58.627 -8.486 -3.894 1.00 87.69 491 SER A CA 1
ATOM 3808 C C . SER A 1 491 ? 57.495 -7.472 -3.752 1.00 87.69 491 SER A C 1
ATOM 3810 O O . SER A 1 491 ? 57.507 -6.703 -2.797 1.00 87.69 491 SER A O 1
ATOM 3812 N N . ALA A 1 492 ? 56.535 -7.468 -4.680 1.00 83.25 492 ALA A N 1
ATOM 3813 C CA . ALA A 1 492 ? 55.387 -6.568 -4.652 1.00 83.25 492 ALA A CA 1
ATOM 3814 C C . ALA A 1 492 ? 54.370 -6.952 -3.566 1.00 83.25 492 ALA A C 1
ATOM 3816 O O . ALA A 1 492 ? 53.895 -6.083 -2.847 1.00 83.25 492 ALA A O 1
ATOM 3817 N N . VAL A 1 493 ? 54.089 -8.251 -3.408 1.00 86.50 493 VAL A N 1
ATOM 3818 C CA . VAL A 1 493 ? 53.128 -8.779 -2.425 1.00 86.50 493 VAL A CA 1
ATOM 3819 C C . VAL A 1 493 ? 53.756 -9.895 -1.568 1.00 86.50 493 VAL A C 1
ATOM 3821 O O . VAL A 1 493 ? 53.396 -11.073 -1.679 1.00 86.50 493 VAL A O 1
ATOM 3824 N N . PRO A 1 494 ? 54.723 -9.563 -0.687 1.00 87.75 494 PRO A N 1
ATOM 3825 C CA . PRO A 1 494 ? 55.498 -10.554 0.066 1.00 87.75 494 PRO A CA 1
ATOM 3826 C C . PRO A 1 494 ? 54.646 -11.389 1.035 1.00 87.75 494 PRO A C 1
ATOM 3828 O O . PRO A 1 494 ? 54.986 -12.543 1.304 1.00 87.75 494 PRO A O 1
ATOM 3831 N N . SER A 1 495 ? 53.531 -10.838 1.526 1.00 81.50 495 SER A N 1
ATOM 3832 C CA . SER A 1 495 ? 52.562 -11.537 2.378 1.00 81.50 495 SER A CA 1
ATOM 3833 C C . SER A 1 495 ? 51.886 -12.687 1.630 1.00 81.50 495 SER A C 1
ATOM 3835 O O . SER A 1 495 ? 51.942 -13.826 2.088 1.00 81.50 495 SER A O 1
ATOM 3837 N N . LEU A 1 496 ? 51.337 -12.430 0.439 1.00 79.62 496 LEU A N 1
ATOM 3838 C CA . LEU A 1 496 ? 50.731 -13.468 -0.397 1.00 79.62 496 LEU A CA 1
ATOM 3839 C C . LEU A 1 496 ? 51.767 -14.495 -0.841 1.00 79.62 496 LEU A C 1
ATOM 3841 O O . LEU A 1 496 ? 51.528 -15.693 -0.706 1.00 79.62 496 LEU A O 1
ATOM 3845 N N . PHE A 1 497 ? 52.954 -14.052 -1.263 1.00 86.62 497 PHE A N 1
ATOM 3846 C CA . PHE A 1 497 ? 54.036 -14.959 -1.645 1.00 86.62 497 PHE A CA 1
ATOM 3847 C C . PHE A 1 497 ? 54.439 -15.917 -0.513 1.00 86.62 497 PHE A C 1
ATOM 3849 O O . PHE A 1 497 ? 54.711 -17.093 -0.774 1.00 86.62 497 PHE A O 1
ATOM 3856 N N . ALA A 1 498 ? 54.435 -15.467 0.748 1.00 82.50 498 ALA A N 1
ATOM 3857 C CA . ALA A 1 498 ? 54.742 -16.316 1.899 1.00 82.50 498 ALA A CA 1
ATOM 3858 C C . ALA A 1 498 ? 53.780 -17.508 2.033 1.00 82.50 498 ALA A C 1
ATOM 3860 O O . ALA A 1 498 ? 54.226 -18.592 2.421 1.00 82.50 498 ALA A O 1
ATOM 3861 N N . PHE A 1 499 ? 52.513 -17.322 1.649 1.00 77.38 499 PHE A N 1
ATOM 3862 C CA . PHE A 1 499 ? 51.447 -18.322 1.730 1.00 77.38 499 PHE A CA 1
ATOM 3863 C C . PHE A 1 499 ? 51.208 -19.091 0.428 1.00 77.38 499 PHE A C 1
ATOM 3865 O O . PHE A 1 499 ? 50.291 -19.904 0.375 1.00 77.38 499 PHE A O 1
ATOM 3872 N N . THR A 1 500 ? 52.003 -18.878 -0.620 1.00 80.38 500 THR A N 1
ATOM 3873 C CA . THR A 1 500 ? 51.858 -19.634 -1.875 1.00 80.38 500 THR A CA 1
ATOM 3874 C C .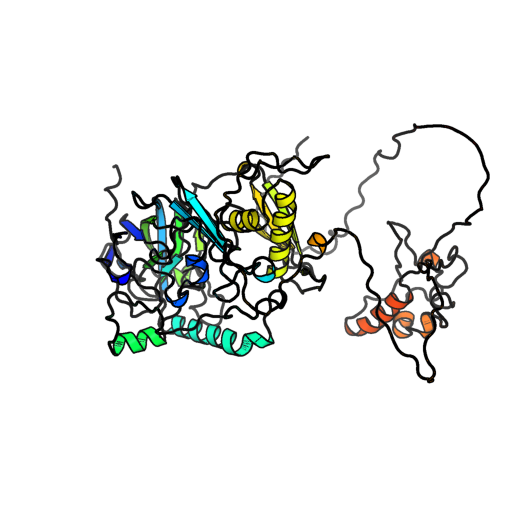 T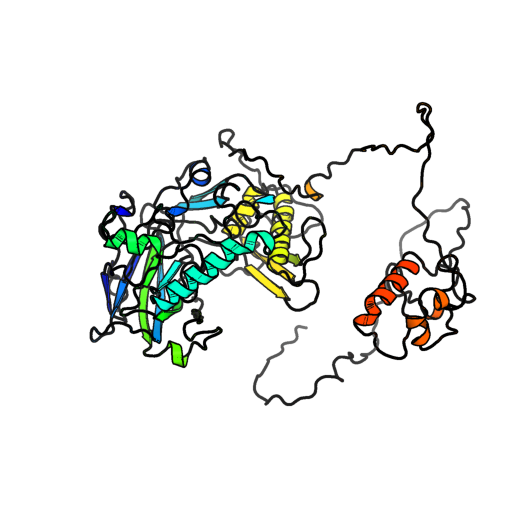HR A 1 500 ? 52.332 -21.072 -1.722 1.00 80.38 500 THR A C 1
ATOM 3876 O O . THR A 1 500 ? 53.378 -21.338 -1.124 1.00 80.38 500 THR A O 1
ATOM 3879 N N . LEU A 1 501 ? 51.571 -22.006 -2.297 1.00 75.19 501 LEU A N 1
ATOM 3880 C CA . LEU A 1 501 ? 51.899 -23.431 -2.272 1.00 75.19 501 LEU A CA 1
ATOM 3881 C C . LEU A 1 501 ? 53.138 -23.735 -3.134 1.00 75.19 501 LEU A C 1
ATOM 3883 O O . LEU A 1 501 ? 53.995 -24.523 -2.740 1.00 75.19 501 LEU A O 1
ATOM 3887 N N . SER A 1 502 ? 53.264 -23.049 -4.276 1.00 79.44 502 SER A N 1
ATOM 3888 C CA . SER A 1 502 ? 54.314 -23.282 -5.275 1.00 79.44 502 SER A CA 1
ATOM 3889 C C . SER A 1 502 ? 55.055 -21.989 -5.626 1.00 79.44 502 SER A C 1
ATOM 3891 O O . SER A 1 502 ? 54.700 -21.268 -6.556 1.00 79.44 502 SER A O 1
ATOM 3893 N N . LYS A 1 503 ? 56.144 -21.707 -4.902 1.00 86.69 503 LYS A N 1
ATOM 3894 C CA . LYS A 1 503 ? 56.975 -20.495 -5.082 1.00 86.69 503 LYS A CA 1
ATOM 3895 C C . LYS A 1 503 ? 57.785 -20.464 -6.384 1.00 86.69 503 LYS A C 1
ATOM 3897 O O . LYS A 1 503 ? 58.306 -19.417 -6.756 1.00 86.69 503 LYS A O 1
ATOM 3902 N N . GLU A 1 504 ? 57.895 -21.610 -7.053 1.00 88.62 504 GLU A N 1
ATOM 3903 C CA . GLU A 1 504 ? 58.637 -21.820 -8.303 1.00 88.62 504 GLU A CA 1
ATOM 3904 C C . GLU A 1 504 ? 57.709 -22.152 -9.482 1.00 88.62 504 GLU A C 1
ATOM 3906 O O . GLU A 1 504 ? 58.143 -22.787 -10.439 1.00 88.62 504 GLU A O 1
ATOM 3911 N N . VAL A 1 505 ? 56.430 -21.783 -9.417 1.00 87.44 505 VAL A N 1
ATOM 3912 C CA . VAL A 1 505 ? 55.448 -22.106 -10.465 1.00 87.44 505 VAL A CA 1
ATOM 3913 C C . VAL A 1 505 ? 55.668 -21.274 -11.737 1.00 87.44 505 VAL A C 1
ATOM 3915 O O . VAL A 1 505 ? 56.071 -20.107 -11.662 1.00 87.44 505 VAL A O 1
ATOM 3918 N N . TRP A 1 506 ? 55.444 -21.870 -12.909 1.00 87.69 506 TRP A N 1
ATOM 3919 C CA . TRP A 1 506 ? 55.501 -21.175 -14.198 1.00 87.69 506 TRP A CA 1
ATOM 3920 C C . TRP A 1 506 ? 54.187 -20.439 -14.482 1.00 87.69 506 TRP A C 1
ATOM 3922 O O . TRP A 1 506 ? 53.125 -20.863 -14.037 1.00 87.69 506 TRP A O 1
ATOM 3932 N N . VAL A 1 507 ? 54.236 -19.343 -15.245 1.00 83.06 507 VAL A N 1
ATOM 3933 C CA . VAL A 1 507 ? 53.047 -18.534 -15.585 1.00 83.06 507 VAL A CA 1
ATOM 3934 C C . VAL A 1 507 ? 51.936 -19.375 -16.235 1.00 83.06 507 VAL A C 1
ATOM 3936 O O . VAL A 1 507 ? 50.767 -19.186 -15.920 1.00 83.06 507 VAL A O 1
ATOM 3939 N N . THR A 1 508 ? 52.292 -20.349 -17.075 1.00 82.88 508 THR A N 1
ATOM 3940 C CA . THR A 1 508 ? 51.335 -21.286 -17.703 1.00 82.88 508 THR A CA 1
ATOM 3941 C C . THR A 1 508 ? 50.587 -22.187 -16.738 1.00 82.88 508 THR A C 1
ATOM 3943 O O . THR A 1 508 ? 49.463 -22.565 -17.023 1.00 82.88 508 THR A O 1
ATOM 3946 N N . GLU A 1 509 ? 51.194 -22.553 -15.615 1.00 80.50 509 GLU A N 1
ATOM 3947 C CA . GLU A 1 509 ? 50.576 -23.466 -14.646 1.00 80.50 509 GLU A CA 1
ATOM 3948 C C . GLU A 1 509 ? 49.587 -22.743 -13.721 1.00 80.50 509 GLU A C 1
ATOM 3950 O O . GLU A 1 509 ? 48.846 -23.385 -12.982 1.00 80.50 509 GLU A O 1
ATOM 3955 N N . VAL A 1 510 ? 49.599 -21.407 -13.743 1.00 79.62 510 VAL A N 1
ATOM 3956 C CA . VAL A 1 510 ? 48.712 -20.531 -12.963 1.00 79.62 510 VAL A CA 1
ATOM 3957 C C . VAL A 1 510 ? 47.644 -19.894 -13.858 1.00 79.62 510 VAL A C 1
ATOM 3959 O O . VAL A 1 510 ? 46.781 -19.176 -13.368 1.00 79.62 510 VAL A O 1
ATOM 3962 N N . TRP A 1 511 ? 47.694 -20.128 -15.169 1.00 78.94 511 TRP A N 1
ATOM 3963 C CA . TRP A 1 511 ? 46.742 -19.597 -16.137 1.00 78.94 511 TRP A CA 1
ATOM 3964 C C . TRP A 1 511 ? 45.793 -20.698 -16.604 1.00 78.94 511 TRP A C 1
ATOM 3966 O O . TRP A 1 511 ? 46.243 -21.723 -17.112 1.00 78.94 511 TRP A O 1
ATOM 3976 N N . ASP A 1 512 ? 44.493 -20.464 -16.461 1.00 72.81 512 ASP A N 1
ATOM 3977 C CA . ASP A 1 512 ? 43.436 -21.338 -16.965 1.00 72.81 512 ASP A CA 1
ATOM 3978 C C . ASP A 1 512 ? 42.813 -20.715 -18.224 1.00 72.81 512 ASP A C 1
ATOM 3980 O O . ASP A 1 512 ? 42.355 -19.567 -18.216 1.00 72.81 512 ASP A O 1
ATOM 3984 N N . ASP A 1 513 ? 42.837 -21.462 -19.329 1.00 64.19 513 ASP A N 1
ATOM 3985 C CA . ASP A 1 513 ? 42.349 -21.038 -20.641 1.00 64.19 513 ASP A CA 1
ATOM 3986 C C . ASP A 1 513 ? 40.866 -21.371 -20.887 1.00 64.19 513 ASP A C 1
ATOM 3988 O O . ASP A 1 513 ? 40.335 -21.061 -21.959 1.00 64.19 513 ASP A O 1
ATOM 3992 N N . MET A 1 514 ? 40.163 -21.931 -19.897 1.00 51.84 514 MET A N 1
ATOM 3993 C CA . MET A 1 514 ? 38.733 -22.208 -19.988 1.00 51.84 514 MET A CA 1
ATOM 3994 C C . MET A 1 514 ? 37.899 -20.918 -19.864 1.00 51.84 514 MET A C 1
ATOM 3996 O O . MET A 1 514 ? 37.575 -20.458 -18.771 1.00 51.84 514 MET A O 1
ATOM 4000 N N . GLY A 1 515 ? 37.534 -20.325 -21.010 1.00 52.72 515 GLY A N 1
ATOM 4001 C CA . GLY A 1 515 ? 36.592 -19.197 -21.122 1.00 52.72 515 GLY A CA 1
ATOM 4002 C C . GLY A 1 515 ? 37.027 -18.093 -22.100 1.00 52.72 515 GLY A C 1
ATOM 4003 O O . GLY A 1 515 ? 38.149 -18.090 -22.605 1.00 52.72 515 GLY A O 1
ATOM 4004 N N . GLU A 1 516 ? 36.149 -17.119 -22.376 1.00 44.16 516 GLU A N 1
ATOM 4005 C CA . GLU A 1 516 ? 36.512 -15.926 -23.161 1.00 44.16 516 GLU A CA 1
ATOM 4006 C C . GLU A 1 516 ? 37.423 -15.000 -22.335 1.00 44.16 516 GLU A C 1
ATOM 4008 O O . GLU A 1 516 ? 36.957 -14.157 -21.577 1.00 44.16 516 GLU A O 1
ATOM 4013 N N . GLY A 1 517 ? 38.743 -15.166 -22.478 1.00 55.22 517 GLY A N 1
ATOM 4014 C CA . GLY A 1 517 ? 39.751 -14.259 -21.907 1.00 55.22 517 GLY A CA 1
ATOM 4015 C C . GLY A 1 517 ? 40.771 -14.900 -20.963 1.00 55.22 517 GLY A C 1
ATOM 4016 O O . GLY A 1 517 ? 41.806 -14.275 -20.739 1.00 55.22 517 GLY A O 1
ATOM 4017 N N . GLY A 1 518 ? 40.523 -16.133 -20.500 1.00 61.97 518 GLY A N 1
ATOM 4018 C CA . GLY A 1 518 ? 41.335 -16.869 -19.517 1.00 61.97 518 GLY A CA 1
ATOM 4019 C C . GLY A 1 518 ? 41.394 -16.206 -18.131 1.00 61.97 518 GLY A C 1
ATOM 4020 O O . GLY A 1 518 ? 41.031 -15.040 -17.971 1.00 61.97 518 GLY A O 1
ATOM 4021 N N . HIS A 1 519 ? 41.802 -16.949 -17.101 1.00 69.00 519 HIS A N 1
ATOM 4022 C CA . HIS A 1 519 ? 41.872 -16.430 -15.730 1.00 69.00 519 HIS A CA 1
ATOM 4023 C C . HIS A 1 519 ? 43.077 -16.962 -14.938 1.00 69.00 519 HIS A C 1
ATOM 4025 O O . HIS A 1 519 ? 43.623 -18.024 -15.228 1.00 69.00 519 HIS A O 1
ATOM 4031 N N . TRP A 1 520 ? 43.511 -16.196 -13.931 1.00 77.56 520 TRP A N 1
ATOM 4032 C CA . TRP A 1 520 ? 44.644 -16.534 -13.063 1.00 77.56 520 TRP A CA 1
ATOM 4033 C C . TRP A 1 520 ? 44.183 -17.317 -11.826 1.00 77.56 520 TRP A C 1
ATOM 4035 O O . TRP A 1 520 ? 43.295 -16.857 -11.110 1.00 77.56 520 TRP A O 1
ATOM 4045 N N . ASN A 1 521 ? 44.826 -18.448 -11.527 1.00 77.00 521 ASN A N 1
ATOM 4046 C CA . ASN A 1 521 ? 44.497 -19.322 -10.397 1.00 77.00 521 ASN A CA 1
ATOM 4047 C C . ASN A 1 521 ? 45.739 -19.724 -9.559 1.00 77.00 521 ASN A C 1
ATOM 4049 O O . ASN A 1 521 ? 46.236 -20.850 -9.655 1.00 77.00 521 ASN A O 1
ATOM 4053 N N . PRO A 1 522 ? 46.306 -18.807 -8.750 1.00 75.69 522 PRO A N 1
ATOM 4054 C CA . PRO A 1 522 ? 47.413 -19.123 -7.849 1.00 75.69 522 PRO A CA 1
ATOM 4055 C C . PRO A 1 522 ? 46.940 -19.901 -6.614 1.00 75.69 522 PRO A C 1
ATOM 4057 O O . PRO A 1 522 ? 46.045 -19.476 -5.890 1.00 75.69 522 PRO A O 1
ATOM 4060 N N . HIS A 1 523 ? 47.604 -21.019 -6.316 1.00 74.25 523 HIS A N 1
ATOM 4061 C CA . HIS A 1 523 ? 47.292 -21.834 -5.141 1.00 74.25 523 HIS A CA 1
ATOM 4062 C C . HIS A 1 523 ? 48.021 -21.356 -3.875 1.00 74.25 523 HIS A C 1
ATOM 4064 O O . HIS A 1 523 ? 49.248 -21.185 -3.863 1.00 74.25 523 HIS A O 1
ATOM 4070 N N . PHE A 1 524 ? 47.271 -21.230 -2.779 1.00 76.75 524 PHE A N 1
ATOM 4071 C CA . PHE A 1 524 ? 47.770 -20.856 -1.454 1.00 76.75 524 PHE A CA 1
ATOM 4072 C C . PHE A 1 524 ? 47.656 -22.021 -0.458 1.00 76.75 524 PHE A C 1
ATOM 4074 O O . PHE A 1 524 ? 46.826 -22.912 -0.607 1.00 76.75 524 PHE A O 1
ATOM 4081 N N . ILE A 1 525 ? 48.505 -22.016 0.572 1.00 61.22 525 ILE A N 1
ATOM 4082 C CA . ILE A 1 525 ? 48.601 -23.051 1.619 1.00 61.22 525 ILE A CA 1
ATOM 4083 C C . ILE A 1 525 ? 47.336 -23.087 2.501 1.00 61.22 525 ILE A C 1
ATOM 4085 O O . ILE A 1 525 ? 47.049 -24.098 3.138 1.00 61.22 525 ILE A O 1
ATOM 4089 N N . ARG A 1 526 ? 46.574 -21.987 2.544 1.00 72.06 526 ARG A N 1
ATOM 4090 C CA . ARG A 1 526 ? 45.302 -21.851 3.266 1.00 72.06 526 ARG A CA 1
ATOM 4091 C C . ARG A 1 526 ? 44.389 -20.841 2.573 1.00 72.06 526 ARG A C 1
ATOM 4093 O O . ARG A 1 526 ? 44.855 -20.056 1.749 1.00 72.06 526 ARG A O 1
ATOM 4100 N N . HIS A 1 527 ? 43.123 -20.814 2.980 1.00 56.94 527 HIS A N 1
ATOM 4101 C CA . HIS A 1 527 ? 42.210 -19.724 2.641 1.00 56.94 527 HIS A CA 1
ATOM 4102 C C . HIS A 1 527 ? 42.737 -18.374 3.158 1.00 56.94 527 HIS A C 1
ATOM 4104 O O . HIS A 1 527 ? 43.385 -18.307 4.212 1.00 56.94 527 HIS A O 1
ATOM 4110 N N . LEU A 1 528 ? 42.479 -17.318 2.386 1.00 59.03 528 LEU A N 1
ATOM 4111 C CA . LEU A 1 528 ? 42.815 -15.933 2.720 1.00 59.03 528 LEU A CA 1
ATOM 4112 C C . LEU A 1 528 ? 41.797 -15.387 3.729 1.00 59.03 528 LEU A C 1
ATOM 4114 O O . LEU A 1 528 ? 40.621 -15.734 3.653 1.00 59.03 528 LEU A O 1
ATOM 4118 N N . ASN A 1 529 ? 42.256 -14.573 4.679 1.00 51.53 529 ASN A N 1
ATOM 4119 C CA . ASN A 1 529 ? 41.388 -13.925 5.666 1.00 51.53 529 ASN A CA 1
ATOM 4120 C C . ASN A 1 529 ? 41.072 -12.476 5.265 1.00 51.53 529 ASN A C 1
ATOM 4122 O O . ASN A 1 529 ? 41.823 -11.864 4.507 1.00 51.53 529 ASN A O 1
ATOM 4126 N N . ASP A 1 530 ? 40.023 -11.900 5.853 1.00 45.84 530 ASP A N 1
ATOM 4127 C CA . ASP A 1 530 ? 39.522 -10.556 5.526 1.00 45.84 530 ASP A CA 1
ATOM 4128 C C . ASP A 1 530 ? 40.577 -9.444 5.679 1.00 45.84 530 ASP A C 1
ATOM 4130 O O . ASP A 1 530 ? 40.607 -8.496 4.900 1.00 45.84 530 ASP A O 1
ATOM 4134 N N . TRP A 1 531 ? 41.509 -9.570 6.629 1.00 63.56 531 TRP A N 1
ATOM 4135 C CA . TRP A 1 531 ? 42.597 -8.596 6.821 1.00 63.56 531 TRP A CA 1
ATOM 4136 C C . TRP A 1 531 ? 43.722 -8.691 5.771 1.00 63.56 531 TRP A C 1
ATOM 4138 O O . TRP A 1 531 ? 44.693 -7.940 5.839 1.00 63.56 531 TRP A O 1
ATOM 4148 N N . GLU A 1 532 ? 43.640 -9.630 4.823 1.00 54.88 532 GLU A N 1
ATOM 4149 C CA . GLU A 1 532 ? 44.598 -9.801 3.722 1.00 54.88 532 GLU A CA 1
ATOM 4150 C C . GLU A 1 532 ? 44.067 -9.233 2.392 1.00 54.88 532 GLU A C 1
ATOM 4152 O O . GLU A 1 532 ? 44.811 -9.234 1.409 1.00 54.88 532 GLU A O 1
ATOM 4157 N N . LEU A 1 533 ? 42.826 -8.718 2.365 1.00 57.00 533 LEU A N 1
ATOM 4158 C CA . LEU A 1 533 ? 42.127 -8.255 1.158 1.00 57.00 533 LEU A CA 1
ATOM 4159 C C . LEU A 1 533 ? 42.853 -7.124 0.418 1.00 57.00 533 LEU A C 1
ATOM 4161 O O . LEU A 1 533 ? 42.984 -7.211 -0.799 1.00 57.00 533 LEU A O 1
ATOM 4165 N N . ASP A 1 534 ? 43.429 -6.147 1.122 1.00 58.56 534 ASP A N 1
ATOM 4166 C CA . ASP A 1 534 ? 44.177 -5.049 0.485 1.00 58.56 534 ASP A CA 1
ATOM 4167 C C . ASP A 1 534 ? 45.393 -5.565 -0.317 1.00 58.56 534 ASP A C 1
ATOM 4169 O O . ASP A 1 534 ? 45.711 -5.070 -1.398 1.00 58.56 534 ASP A O 1
ATOM 4173 N N . ASN A 1 535 ? 46.060 -6.620 0.175 1.00 62.00 535 ASN A N 1
ATOM 4174 C CA . ASN A 1 535 ? 47.180 -7.250 -0.537 1.00 62.00 535 ASN A CA 1
ATOM 4175 C C . ASN A 1 535 ? 46.704 -8.059 -1.754 1.00 62.00 535 ASN A C 1
ATOM 4177 O O . ASN A 1 535 ? 47.445 -8.208 -2.725 1.00 62.00 535 ASN A O 1
ATOM 4181 N N . VAL A 1 536 ? 45.493 -8.617 -1.684 1.00 61.22 536 VAL A N 1
ATOM 4182 C CA . VAL A 1 536 ? 44.857 -9.376 -2.771 1.00 61.22 536 VAL A CA 1
ATOM 4183 C C . VAL A 1 536 ? 44.399 -8.436 -3.880 1.00 61.22 536 VAL A C 1
ATOM 4185 O O . VAL A 1 536 ? 44.599 -8.743 -5.053 1.00 61.22 536 VAL A O 1
ATOM 4188 N N . GLU A 1 537 ? 43.861 -7.272 -3.527 1.00 62.94 537 GLU A N 1
ATOM 4189 C CA . GLU A 1 537 ? 43.479 -6.236 -4.482 1.00 62.94 537 GLU A CA 1
ATOM 4190 C C . GLU A 1 537 ? 44.703 -5.677 -5.223 1.00 62.94 537 GLU A C 1
ATOM 4192 O O . GLU A 1 537 ? 44.719 -5.687 -6.455 1.00 62.94 537 GLU A O 1
ATOM 4197 N N . ASP A 1 538 ? 45.777 -5.304 -4.511 1.00 68.94 538 ASP A N 1
ATOM 4198 C CA . ASP A 1 538 ? 47.031 -4.856 -5.145 1.00 68.94 538 ASP A CA 1
ATOM 4199 C C . ASP A 1 538 ? 47.643 -5.950 -6.040 1.00 68.94 538 ASP A C 1
ATOM 4201 O O . ASP A 1 538 ? 48.157 -5.672 -7.124 1.00 68.94 538 ASP A O 1
ATOM 4205 N N . PHE A 1 539 ? 47.537 -7.221 -5.637 1.00 75.88 539 PHE A N 1
ATOM 4206 C CA . PHE A 1 539 ? 47.953 -8.354 -6.462 1.00 75.88 539 PHE A CA 1
ATOM 4207 C C . PHE A 1 539 ? 47.140 -8.469 -7.761 1.00 75.88 539 PHE A C 1
ATOM 4209 O O . PHE A 1 539 ? 47.734 -8.604 -8.834 1.00 75.88 539 PHE A O 1
ATOM 4216 N N . PHE A 1 540 ? 45.806 -8.389 -7.693 1.00 70.19 540 PHE A N 1
ATOM 4217 C CA . PHE A 1 540 ? 44.946 -8.505 -8.873 1.00 70.19 540 PHE A CA 1
ATOM 4218 C C . PHE A 1 540 ? 45.071 -7.311 -9.817 1.00 70.19 540 PHE A C 1
ATOM 4220 O O . PHE A 1 540 ? 45.130 -7.516 -11.029 1.00 70.19 540 PHE A O 1
ATOM 4227 N N . LEU A 1 541 ? 45.198 -6.091 -9.288 1.00 70.38 541 LEU A N 1
ATOM 4228 C CA . LEU A 1 541 ? 45.436 -4.883 -10.083 1.00 70.38 541 LEU A CA 1
ATOM 4229 C C . LEU A 1 541 ? 46.723 -4.983 -10.907 1.00 70.38 541 LEU A C 1
ATOM 4231 O O . LEU A 1 541 ? 46.772 -4.520 -12.045 1.00 70.38 541 LEU A O 1
ATOM 4235 N N . ARG A 1 542 ? 47.764 -5.626 -10.366 1.00 73.88 542 ARG A N 1
ATOM 4236 C CA . ARG A 1 542 ? 49.028 -5.826 -11.085 1.00 73.88 542 ARG A CA 1
ATOM 4237 C C . ARG A 1 542 ? 48.864 -6.783 -12.264 1.00 73.88 542 ARG A C 1
ATOM 4239 O O . ARG A 1 542 ? 49.329 -6.470 -13.359 1.00 73.88 542 ARG A O 1
ATOM 4246 N N . ILE A 1 543 ? 48.206 -7.926 -12.060 1.00 71.12 543 ILE A N 1
ATOM 4247 C CA . ILE A 1 543 ? 48.052 -8.965 -13.097 1.00 71.12 543 ILE A CA 1
ATOM 4248 C C . ILE A 1 543 ? 46.884 -8.698 -14.063 1.00 71.12 543 ILE A C 1
ATOM 4250 O O . ILE A 1 543 ? 46.732 -9.404 -15.065 1.00 71.12 543 ILE A O 1
ATOM 4254 N N . GLN A 1 544 ? 46.070 -7.674 -13.794 1.00 64.94 544 GLN A N 1
ATOM 4255 C CA . GLN A 1 544 ? 44.953 -7.262 -14.636 1.00 64.94 544 GLN A CA 1
ATOM 4256 C C . GLN A 1 544 ? 45.430 -6.885 -16.049 1.00 64.94 544 GLN A C 1
ATOM 4258 O O . GLN A 1 544 ? 46.407 -6.164 -16.241 1.00 64.94 544 GLN A O 1
ATOM 4263 N N . GLY A 1 545 ? 44.737 -7.396 -17.070 1.00 63.28 545 GLY A N 1
ATOM 4264 C CA . GLY A 1 545 ? 45.060 -7.130 -18.477 1.00 63.28 545 GLY A CA 1
ATOM 4265 C C . GLY A 1 545 ? 46.246 -7.927 -19.040 1.00 63.28 545 GLY A C 1
ATOM 4266 O O . GLY A 1 545 ? 46.511 -7.827 -20.240 1.00 63.28 545 GLY A O 1
ATOM 4267 N N . LYS A 1 546 ? 46.928 -8.747 -18.225 1.00 71.94 546 LYS A N 1
ATOM 4268 C CA . LYS A 1 546 ? 47.945 -9.708 -18.683 1.00 71.94 546 LYS A CA 1
ATOM 4269 C C . LYS A 1 546 ? 47.286 -11.018 -19.113 1.00 71.94 546 LYS A C 1
ATOM 4271 O O . LYS A 1 546 ? 46.353 -11.484 -18.465 1.00 71.94 546 LYS A O 1
ATOM 4276 N N . SER A 1 547 ? 47.789 -11.627 -20.187 1.00 72.88 547 SER A N 1
ATOM 4277 C CA . SER A 1 547 ? 47.312 -12.931 -20.674 1.00 72.88 547 SER A CA 1
ATOM 4278 C C . SER A 1 547 ? 48.455 -13.791 -21.210 1.00 72.88 547 SER A C 1
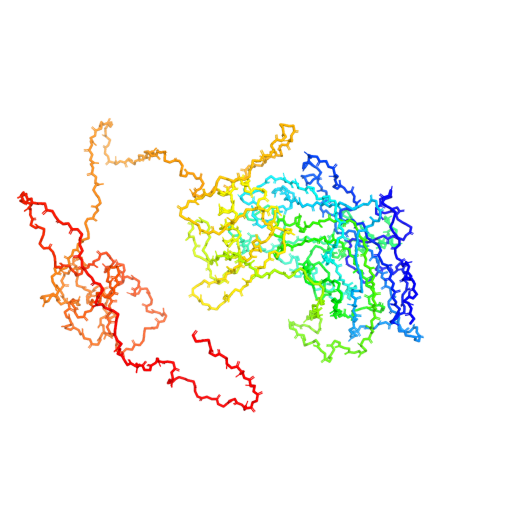ATOM 4280 O O . SER A 1 547 ? 49.500 -13.275 -21.621 1.00 72.88 547 SER A O 1
ATOM 4282 N N . VAL A 1 548 ? 48.251 -15.108 -21.228 1.00 70.50 548 VAL A N 1
ATOM 4283 C CA . VAL A 1 548 ? 49.138 -16.062 -21.907 1.00 70.50 548 VAL A CA 1
ATOM 4284 C C . VAL A 1 548 ? 48.598 -16.270 -23.325 1.00 70.50 548 VAL A C 1
ATOM 4286 O O . VAL A 1 548 ? 47.499 -16.794 -23.498 1.00 70.50 548 VAL A O 1
ATOM 4289 N N . LYS A 1 549 ? 49.323 -15.814 -24.356 1.00 62.38 549 LYS A N 1
ATOM 4290 C CA . LYS A 1 549 ? 48.910 -15.944 -25.769 1.00 62.38 549 LYS A CA 1
ATOM 4291 C C . LYS A 1 549 ? 50.077 -16.363 -26.661 1.00 62.38 549 LYS A C 1
ATOM 4293 O O . LYS A 1 549 ? 51.045 -15.624 -26.809 1.00 62.38 549 LYS A O 1
ATOM 4298 N N . ASP A 1 550 ? 49.900 -17.485 -27.358 1.00 47.34 550 ASP A N 1
ATOM 4299 C CA . ASP A 1 550 ? 50.717 -17.922 -28.497 1.00 47.34 550 ASP A CA 1
ATOM 4300 C C . ASP A 1 550 ? 50.035 -17.493 -29.808 1.00 47.34 550 ASP A C 1
ATOM 4302 O O . ASP A 1 550 ? 49.250 -18.247 -30.382 1.00 47.34 550 ASP A O 1
ATOM 4306 N N . ARG A 1 551 ? 50.294 -16.279 -30.315 1.00 36.53 551 ARG A N 1
ATOM 4307 C CA . ARG A 1 551 ? 50.033 -15.966 -31.736 1.00 36.53 551 ARG A CA 1
ATOM 4308 C C . ARG A 1 551 ? 51.084 -15.029 -32.315 1.00 36.53 551 ARG A C 1
ATOM 4310 O O . ARG A 1 551 ? 51.029 -13.815 -32.153 1.00 36.53 551 ARG A O 1
ATOM 4317 N N . VAL A 1 552 ? 51.990 -15.624 -33.087 1.00 28.77 552 VAL A N 1
ATOM 4318 C CA . VAL A 1 552 ? 52.748 -14.947 -34.142 1.00 28.77 552 VAL A CA 1
ATOM 4319 C C . VAL A 1 552 ? 51.743 -14.363 -35.142 1.00 28.77 552 VAL A C 1
ATOM 4321 O O . VAL A 1 552 ? 51.084 -15.102 -35.872 1.00 28.77 552 VAL A O 1
ATOM 4324 N N . LEU A 1 553 ? 51.614 -13.037 -35.191 1.00 27.31 553 LEU A N 1
ATOM 4325 C CA . LEU A 1 553 ? 50.985 -12.351 -36.319 1.00 27.31 553 LEU A CA 1
ATOM 4326 C C . LEU A 1 553 ? 51.925 -12.466 -37.527 1.00 27.31 553 LEU A C 1
ATOM 4328 O O . LEU A 1 553 ? 52.849 -11.670 -37.684 1.00 27.31 553 LEU A O 1
ATOM 4332 N N . GLN A 1 554 ? 51.713 -13.468 -38.383 1.00 25.50 554 GLN A N 1
ATOM 4333 C CA . GLN A 1 554 ? 52.350 -13.488 -39.697 1.00 25.50 554 GLN A CA 1
ATOM 4334 C C . GLN A 1 554 ? 51.564 -12.588 -40.657 1.00 25.50 554 GLN A C 1
ATOM 4336 O O . GLN A 1 554 ? 50.382 -12.806 -40.925 1.00 25.50 554 GLN A O 1
ATOM 4341 N N . MET A 1 555 ? 52.250 -11.553 -41.149 1.00 24.11 555 MET A N 1
ATOM 4342 C CA . MET A 1 555 ? 51.802 -10.660 -42.215 1.00 24.11 555 MET A CA 1
ATOM 4343 C C . MET A 1 555 ? 51.334 -11.437 -43.450 1.00 24.11 555 MET A C 1
ATOM 4345 O O . MET A 1 555 ? 51.910 -12.454 -43.830 1.00 24.11 555 MET A O 1
ATOM 4349 N N . GLY A 1 556 ? 50.277 -10.913 -44.070 1.00 25.77 556 GLY A N 1
ATOM 4350 C CA . GLY A 1 556 ? 49.495 -11.579 -45.098 1.00 25.77 556 GLY A CA 1
ATOM 4351 C C . GLY A 1 556 ? 50.221 -12.003 -46.375 1.00 25.77 556 GLY A C 1
ATOM 4352 O O . GLY A 1 556 ? 51.246 -11.467 -46.790 1.00 25.77 556 GLY A O 1
ATOM 4353 N N . SER A 1 557 ? 49.571 -12.938 -47.062 1.00 24.73 557 SER A N 1
ATOM 4354 C CA . SER A 1 557 ? 49.802 -13.265 -48.462 1.00 24.73 557 SER A CA 1
ATOM 4355 C C . SER A 1 557 ? 48.482 -13.707 -49.103 1.00 24.73 557 SER A C 1
ATOM 4357 O O . SER A 1 557 ? 47.591 -14.244 -48.454 1.00 24.73 557 SER A O 1
ATOM 4359 N N . ARG A 1 558 ? 48.360 -13.376 -50.388 1.00 29.41 558 ARG A N 1
ATOM 4360 C CA . ARG A 1 558 ? 47.159 -13.300 -51.226 1.00 29.41 558 ARG A CA 1
ATOM 4361 C C . ARG A 1 558 ? 46.672 -14.667 -51.746 1.00 29.41 558 ARG A C 1
ATOM 4363 O O . ARG A 1 558 ? 47.493 -15.518 -52.067 1.00 29.41 558 ARG A O 1
ATOM 4370 N N . LYS A 1 559 ? 45.368 -14.695 -52.077 1.00 25.72 559 LYS A N 1
ATOM 4371 C CA . LYS A 1 559 ? 44.620 -15.561 -53.031 1.00 25.72 559 LYS A CA 1
ATOM 4372 C C . LYS A 1 559 ? 43.936 -16.822 -52.476 1.00 25.72 559 LYS A C 1
ATOM 4374 O O . LYS A 1 559 ? 44.591 -17.691 -51.923 1.00 25.72 559 LYS A O 1
ATOM 4379 N N . GLY A 1 560 ? 42.655 -16.980 -52.839 1.00 23.23 560 GLY A N 1
ATOM 4380 C CA . GLY A 1 560 ? 41.984 -18.282 -52.996 1.00 23.23 560 GLY A CA 1
ATOM 4381 C C . GLY A 1 560 ? 40.567 -18.347 -52.413 1.00 23.23 560 GLY A C 1
ATOM 4382 O O . GLY A 1 560 ? 40.323 -17.812 -51.347 1.00 23.23 560 GLY A O 1
ATOM 4383 N N . VAL A 1 561 ? 39.638 -18.967 -53.141 1.00 25.72 561 VAL A N 1
ATOM 4384 C CA . VAL A 1 561 ? 38.172 -19.055 -52.929 1.00 25.72 561 VAL A CA 1
ATOM 4385 C C . VAL A 1 561 ? 37.774 -20.309 -52.095 1.00 25.72 561 VAL A C 1
ATOM 4387 O O . VAL A 1 561 ? 38.603 -21.204 -51.986 1.00 25.72 561 VAL A O 1
ATOM 4390 N N . PHE A 1 562 ? 36.491 -20.394 -51.657 1.00 22.78 562 PHE A N 1
ATOM 4391 C CA . PHE A 1 562 ? 35.660 -21.541 -51.154 1.00 22.78 562 PHE A CA 1
ATOM 4392 C C . PHE A 1 562 ? 35.574 -21.750 -49.624 1.00 22.78 562 PHE A C 1
ATOM 4394 O O . PHE A 1 562 ? 36.553 -21.514 -48.936 1.00 22.78 562 PHE A O 1
ATOM 4401 N N . CYS A 1 563 ? 34.517 -22.305 -48.997 1.00 23.62 563 CYS A N 1
ATOM 4402 C CA . CYS A 1 563 ? 33.041 -22.414 -49.135 1.00 23.62 563 CYS A CA 1
ATOM 4403 C C . CYS A 1 563 ? 32.539 -23.185 -47.877 1.00 23.62 563 CYS A C 1
ATOM 4405 O O . CYS A 1 563 ? 33.334 -23.822 -47.190 1.00 23.62 563 CYS A O 1
ATOM 4407 N N . VAL A 1 564 ? 31.239 -23.133 -47.574 1.00 28.02 564 VAL A N 1
ATOM 4408 C CA . VAL A 1 564 ? 30.551 -23.758 -46.425 1.00 28.02 564 VAL A CA 1
ATOM 4409 C C . VAL A 1 564 ? 30.491 -25.290 -46.550 1.00 28.02 564 VAL A C 1
ATOM 4411 O O . VAL A 1 564 ? 29.997 -25.762 -47.563 1.00 28.02 564 VAL A O 1
ATOM 4414 N N . THR A 1 565 ? 30.947 -26.028 -45.522 1.00 21.81 565 THR A N 1
ATOM 4415 C CA . THR A 1 565 ? 30.289 -27.170 -44.822 1.00 21.81 565 THR A CA 1
ATOM 4416 C C . THR A 1 565 ? 31.324 -28.089 -44.166 1.00 21.81 565 THR A C 1
ATOM 4418 O O . THR A 1 565 ? 32.151 -28.680 -44.855 1.00 21.81 565 THR A O 1
ATOM 4421 N N . SER A 1 566 ? 31.222 -28.261 -42.849 1.00 23.17 566 SER A N 1
ATOM 4422 C CA . SER A 1 566 ? 31.269 -29.541 -42.112 1.00 23.17 566 SER A CA 1
ATOM 4423 C C . SER A 1 566 ? 31.474 -29.247 -40.621 1.00 23.17 566 SER A C 1
ATOM 4425 O O . SER A 1 566 ? 32.190 -28.312 -40.285 1.00 23.17 566 SER A O 1
ATOM 4427 N N . PHE A 1 567 ? 30.943 -29.984 -39.655 1.00 21.41 567 PHE A N 1
ATOM 4428 C CA . PHE A 1 567 ? 29.782 -30.863 -39.519 1.00 21.41 567 PHE A CA 1
ATOM 4429 C C . PHE A 1 567 ? 29.782 -31.231 -38.027 1.00 21.41 567 PHE A C 1
ATOM 4431 O O . PHE A 1 567 ? 30.842 -31.350 -37.413 1.00 21.41 567 PHE A O 1
ATOM 4438 N N . ASP A 1 568 ? 28.594 -31.398 -37.474 1.00 28.91 568 ASP A N 1
ATOM 4439 C CA . ASP A 1 568 ? 28.283 -32.036 -36.200 1.00 28.91 568 ASP A CA 1
ATOM 4440 C C . ASP A 1 568 ? 29.216 -33.191 -35.786 1.00 28.91 568 ASP A C 1
ATOM 4442 O O . ASP A 1 568 ? 29.069 -34.323 -36.249 1.00 28.91 568 ASP A O 1
ATOM 4446 N N . SER A 1 569 ? 30.129 -32.938 -34.842 1.00 25.30 569 SER A N 1
ATOM 4447 C CA . SER A 1 569 ? 30.837 -34.013 -34.131 1.00 25.30 569 SER A CA 1
ATOM 4448 C C . SER A 1 569 ? 31.422 -33.595 -32.775 1.00 25.30 569 SER A C 1
ATOM 4450 O O . SER A 1 569 ? 32.584 -33.880 -32.503 1.00 25.30 569 SER A O 1
ATOM 4452 N N . LEU A 1 570 ? 30.648 -32.932 -31.908 1.00 25.28 570 LEU A N 1
ATOM 4453 C CA . LEU A 1 570 ? 31.014 -32.773 -30.483 1.00 25.28 570 LEU A CA 1
ATOM 4454 C C . LEU A 1 570 ? 29.836 -32.947 -29.503 1.00 25.28 570 LEU A C 1
ATOM 4456 O O . LEU A 1 570 ? 29.958 -32.635 -28.323 1.00 25.28 570 LEU A O 1
ATOM 4460 N N . LEU A 1 571 ? 28.715 -33.518 -29.959 1.00 27.39 571 LEU A N 1
ATOM 4461 C CA . LEU A 1 571 ? 27.655 -34.026 -29.085 1.00 27.39 571 LEU A CA 1
ATOM 4462 C C . LEU A 1 571 ? 27.631 -35.559 -29.153 1.00 27.39 571 LEU A C 1
ATOM 4464 O O . LEU A 1 571 ? 27.129 -36.146 -30.107 1.00 27.39 571 LEU A O 1
ATOM 4468 N N . GLY A 1 572 ? 28.195 -36.203 -28.129 1.00 24.56 572 GLY A N 1
ATOM 4469 C CA . GLY A 1 572 ? 28.116 -37.645 -27.884 1.00 24.56 572 GLY A CA 1
ATOM 4470 C C . GLY A 1 572 ? 28.751 -38.023 -26.533 1.00 24.56 572 GLY A C 1
ATOM 4471 O O . GLY A 1 572 ? 29.700 -37.364 -26.122 1.00 24.56 572 GLY A O 1
ATOM 4472 N N . PRO A 1 573 ? 28.215 -39.019 -25.801 1.00 37.03 573 PRO A N 1
ATOM 4473 C CA . PRO A 1 573 ? 28.027 -38.953 -24.347 1.00 37.03 573 PRO A CA 1
ATOM 4474 C C . PRO A 1 573 ? 29.157 -39.600 -23.525 1.00 37.03 573 PRO A C 1
ATOM 4476 O O . PRO A 1 573 ? 29.691 -40.638 -23.908 1.00 37.03 573 PRO A O 1
ATOM 4479 N N . GLY A 1 574 ? 29.457 -39.052 -22.339 1.00 25.64 574 GLY A N 1
ATOM 4480 C CA . GLY A 1 574 ? 30.438 -39.629 -21.409 1.00 25.64 574 GLY A CA 1
ATOM 4481 C C . GLY A 1 574 ? 30.236 -39.217 -19.945 1.00 25.64 574 GLY A C 1
ATOM 4482 O O . GLY A 1 574 ? 30.589 -38.111 -19.573 1.00 25.64 574 GLY A O 1
ATOM 4483 N N . HIS A 1 575 ? 29.657 -40.146 -19.173 1.00 27.33 575 HIS A N 1
ATOM 4484 C CA . HIS A 1 575 ? 29.641 -40.399 -17.715 1.00 27.33 575 HIS A CA 1
ATOM 4485 C C . HIS A 1 575 ? 29.643 -39.273 -16.641 1.00 27.33 575 HIS A C 1
ATOM 4487 O O . HIS A 1 575 ? 30.401 -38.314 -16.719 1.00 27.33 575 HIS A O 1
ATOM 4493 N N . PRO A 1 576 ? 28.856 -39.446 -15.549 1.00 30.64 576 PRO A N 1
ATOM 4494 C CA . PRO A 1 576 ? 28.685 -38.444 -14.500 1.00 30.64 576 PRO A CA 1
ATOM 4495 C C . PRO A 1 576 ? 29.848 -38.454 -13.499 1.00 30.64 576 PRO A C 1
ATOM 4497 O O . PRO A 1 576 ? 30.124 -39.470 -12.860 1.00 30.64 576 PRO A O 1
ATOM 4500 N N . THR A 1 577 ? 30.480 -37.303 -13.296 1.00 27.23 577 THR A N 1
ATOM 4501 C CA . THR A 1 577 ? 31.251 -37.013 -12.082 1.00 27.23 577 THR A CA 1
ATOM 4502 C C . THR A 1 577 ? 30.311 -36.402 -11.031 1.00 27.23 577 THR A C 1
ATOM 4504 O O . THR A 1 577 ? 29.462 -35.575 -11.374 1.00 27.23 577 THR A O 1
ATOM 4507 N N . PRO A 1 578 ? 30.374 -36.822 -9.755 1.00 28.14 578 PRO A N 1
ATOM 4508 C CA . PRO A 1 578 ? 29.488 -36.290 -8.726 1.00 28.14 578 PRO A CA 1
ATOM 4509 C C . PRO A 1 578 ? 29.826 -34.828 -8.405 1.00 28.14 578 PRO A C 1
ATOM 4511 O O . PRO A 1 578 ? 30.988 -34.462 -8.242 1.00 28.14 578 PRO A O 1
ATOM 4514 N N . SER A 1 579 ? 28.778 -34.010 -8.296 1.00 26.00 579 SER A N 1
ATOM 4515 C CA . SER A 1 579 ? 28.840 -32.609 -7.868 1.00 26.00 579 SER A CA 1
ATOM 4516 C C . SER A 1 579 ? 29.456 -32.473 -6.457 1.00 26.00 579 SER A C 1
ATOM 4518 O O . SER A 1 579 ? 29.127 -33.285 -5.585 1.00 26.00 579 SER A O 1
ATOM 4520 N N . PRO A 1 580 ? 30.282 -31.441 -6.174 1.00 27.72 580 PRO A N 1
ATOM 4521 C CA . PRO A 1 580 ? 30.947 -31.241 -4.876 1.00 27.72 580 PRO A CA 1
ATOM 4522 C C . PRO A 1 580 ? 30.019 -30.910 -3.692 1.00 27.72 580 PRO A C 1
ATOM 4524 O O . PRO A 1 580 ? 30.498 -30.627 -2.598 1.00 27.72 580 PRO A O 1
ATOM 4527 N N . VAL A 1 581 ? 28.695 -30.942 -3.868 1.00 28.78 581 VAL A N 1
ATOM 4528 C CA . VAL A 1 581 ? 27.722 -30.596 -2.814 1.00 28.78 581 VAL A CA 1
ATOM 4529 C C . VAL A 1 581 ? 27.465 -31.764 -1.840 1.00 28.78 581 VAL A C 1
ATOM 4531 O O . VAL A 1 581 ? 26.911 -31.570 -0.761 1.00 28.78 581 VAL A O 1
ATOM 4534 N N . ALA A 1 582 ? 27.930 -32.979 -2.145 1.00 32.34 582 ALA A N 1
ATOM 4535 C CA . ALA A 1 582 ? 27.648 -34.177 -1.342 1.00 32.34 582 ALA A CA 1
ATOM 4536 C C . ALA A 1 582 ? 28.614 -34.454 -0.166 1.00 32.34 582 ALA A C 1
ATOM 4538 O O . ALA A 1 582 ? 28.520 -35.513 0.449 1.00 32.34 582 ALA A O 1
ATOM 4539 N N . VAL A 1 583 ? 29.531 -33.541 0.178 1.00 30.92 583 VAL A N 1
ATOM 4540 C CA . VAL A 1 583 ? 30.499 -33.757 1.282 1.00 30.92 583 VAL A CA 1
ATOM 4541 C C . VAL A 1 583 ? 30.272 -32.833 2.490 1.00 30.92 583 VAL A C 1
ATOM 4543 O O . VAL A 1 583 ? 30.894 -33.038 3.526 1.00 30.92 583 VAL A O 1
ATOM 4546 N N . ILE A 1 584 ? 29.348 -31.865 2.430 1.00 31.53 584 ILE A N 1
ATOM 4547 C CA . ILE A 1 584 ? 29.282 -30.811 3.467 1.00 31.53 584 ILE A CA 1
ATOM 4548 C C . ILE A 1 584 ? 28.020 -30.853 4.351 1.00 31.53 584 ILE A C 1
ATOM 4550 O O . ILE A 1 584 ? 28.068 -30.347 5.467 1.00 31.53 584 ILE A O 1
ATOM 4554 N N . TRP A 1 585 ? 26.928 -31.528 3.973 1.00 26.88 585 TRP A N 1
ATOM 4555 C CA . TRP A 1 585 ? 25.689 -31.473 4.773 1.00 26.88 585 TRP A CA 1
ATOM 4556 C C . TRP A 1 585 ? 25.060 -32.842 5.020 1.00 26.88 585 TRP A C 1
ATOM 4558 O O . TRP A 1 585 ? 24.229 -33.325 4.257 1.00 26.88 585 TRP A O 1
ATOM 4568 N N . ASN A 1 586 ? 25.453 -33.452 6.138 1.00 24.16 586 ASN A N 1
ATOM 4569 C CA . ASN A 1 586 ? 24.784 -34.605 6.726 1.00 24.16 586 ASN A CA 1
ATOM 4570 C C . ASN A 1 586 ? 24.398 -34.241 8.170 1.00 24.16 586 ASN A C 1
ATOM 4572 O O . ASN A 1 586 ? 25.214 -34.348 9.083 1.00 24.16 586 ASN A O 1
ATOM 4576 N N . SER A 1 587 ? 23.165 -33.776 8.383 1.00 26.17 587 SER A N 1
ATOM 4577 C CA . SER A 1 587 ? 22.577 -33.643 9.722 1.00 26.17 587 SER A CA 1
ATOM 4578 C C . SER A 1 587 ? 21.046 -33.765 9.681 1.00 26.17 587 SER A C 1
ATOM 4580 O O . SER A 1 587 ? 20.317 -32.843 9.342 1.00 26.17 587 SER A O 1
ATOM 4582 N N . LEU A 1 588 ? 20.583 -34.973 10.018 1.00 28.31 588 LEU A N 1
ATOM 4583 C CA . LEU A 1 588 ? 19.357 -35.297 10.764 1.00 28.31 588 LEU A CA 1
ATOM 4584 C C . LEU A 1 588 ? 18.162 -34.329 10.612 1.00 28.31 588 LEU A C 1
ATOM 4586 O O . LEU A 1 588 ? 17.911 -33.505 11.489 1.00 28.31 588 LEU A O 1
ATOM 4590 N N . ILE A 1 589 ? 17.340 -34.533 9.578 1.00 26.94 589 ILE A N 1
ATOM 4591 C CA . ILE A 1 589 ? 15.946 -34.062 9.557 1.00 26.94 589 ILE A CA 1
ATOM 4592 C C . ILE A 1 589 ? 15.019 -35.273 9.420 1.00 26.94 589 ILE A C 1
ATOM 4594 O O . ILE A 1 589 ? 15.204 -36.141 8.567 1.00 26.94 589 ILE A O 1
ATOM 4598 N N . LEU A 1 590 ? 14.037 -35.337 10.321 1.00 23.25 590 LEU A N 1
ATOM 4599 C CA . LEU A 1 590 ? 13.017 -36.376 10.410 1.00 23.25 590 LEU A CA 1
ATOM 4600 C C . LEU A 1 590 ? 12.195 -36.479 9.117 1.00 23.25 590 LEU A C 1
ATOM 4602 O O . LEU A 1 590 ? 11.675 -35.502 8.584 1.00 23.25 590 LEU A O 1
ATOM 4606 N N . SER A 1 591 ? 12.045 -37.716 8.655 1.00 25.33 591 SER A N 1
ATOM 4607 C CA . SER A 1 591 ? 11.255 -38.129 7.502 1.00 25.33 591 SER A CA 1
ATOM 4608 C C . SER A 1 591 ? 9.763 -37.829 7.688 1.00 25.33 591 SER A C 1
ATOM 4610 O O . SER A 1 591 ? 9.127 -38.481 8.520 1.00 25.33 591 SER A O 1
ATOM 4612 N N . LYS A 1 592 ? 9.215 -36.897 6.894 1.00 25.98 592 LYS A N 1
ATOM 4613 C CA . LYS A 1 592 ? 7.851 -36.907 6.309 1.00 25.98 592 LYS A CA 1
ATOM 4614 C C . LYS A 1 592 ? 7.565 -35.582 5.585 1.00 25.98 592 LYS A C 1
ATOM 4616 O O . LYS A 1 592 ? 6.793 -34.763 6.062 1.00 25.98 592 LYS A O 1
ATOM 4621 N N . VAL A 1 593 ? 8.143 -35.402 4.400 1.00 22.36 593 VAL A N 1
ATOM 4622 C CA . VAL A 1 593 ? 7.558 -34.541 3.359 1.00 22.36 593 VAL A CA 1
ATOM 4623 C C . VAL A 1 593 ? 7.777 -35.253 2.027 1.00 22.36 593 VAL A C 1
ATOM 4625 O O . VAL A 1 593 ? 8.900 -35.363 1.542 1.00 22.36 593 VAL A O 1
ATOM 4628 N N . SER A 1 594 ? 6.709 -35.833 1.486 1.00 21.67 594 SER A N 1
ATOM 4629 C CA . SER A 1 594 ? 6.725 -36.541 0.207 1.00 21.67 594 SER A CA 1
ATOM 4630 C C . SER A 1 594 ? 6.697 -35.524 -0.934 1.00 21.67 594 SER A C 1
ATOM 4632 O O . SER A 1 594 ? 5.657 -34.927 -1.191 1.00 21.67 594 SER A O 1
ATOM 4634 N N . PHE A 1 595 ? 7.818 -35.343 -1.633 1.00 20.81 595 PHE A N 1
ATOM 4635 C CA . PHE A 1 595 ? 7.843 -34.673 -2.934 1.00 20.81 595 PHE A CA 1
ATOM 4636 C C . PHE A 1 595 ? 7.644 -35.714 -4.038 1.00 20.81 595 PHE A C 1
ATOM 4638 O O . PHE A 1 595 ? 8.473 -36.603 -4.235 1.00 20.81 595 PHE A O 1
ATOM 4645 N N . SER A 1 596 ? 6.532 -35.618 -4.765 1.00 23.06 596 SER A N 1
ATOM 4646 C CA . SER A 1 596 ? 6.309 -36.380 -5.992 1.00 23.06 596 SER A CA 1
ATOM 4647 C C . SER A 1 596 ? 7.039 -35.697 -7.148 1.00 23.06 596 SER A C 1
ATOM 4649 O O . SER A 1 596 ? 6.569 -34.699 -7.683 1.00 23.06 596 SER A O 1
ATOM 4651 N N . ALA A 1 597 ? 8.193 -36.239 -7.532 1.00 22.39 597 ALA A N 1
ATOM 4652 C CA . ALA A 1 597 ? 8.865 -35.893 -8.778 1.00 22.39 597 ALA A CA 1
ATOM 4653 C C . ALA A 1 597 ? 8.176 -36.600 -9.956 1.00 22.39 597 ALA A C 1
ATOM 4655 O O . ALA A 1 597 ? 7.971 -37.814 -9.914 1.00 22.39 597 ALA A O 1
ATOM 4656 N N . TRP A 1 598 ? 7.869 -35.860 -11.021 1.00 21.27 598 TRP A N 1
ATOM 4657 C CA . TRP A 1 598 ? 7.540 -36.425 -12.329 1.00 21.27 598 TRP A CA 1
ATOM 4658 C C . TRP A 1 598 ? 8.620 -36.041 -13.342 1.00 21.27 598 TRP A C 1
ATOM 4660 O O . TRP A 1 598 ? 9.060 -34.895 -13.401 1.00 21.27 598 TRP A O 1
ATOM 4670 N N . LYS A 1 599 ? 9.047 -37.035 -14.125 1.00 20.30 599 LYS A N 1
ATOM 4671 C CA . LYS A 1 599 ? 9.933 -36.917 -15.288 1.00 20.30 599 LYS A CA 1
ATOM 4672 C C . LYS A 1 599 ? 9.060 -36.765 -16.534 1.00 20.30 599 LYS A C 1
ATOM 4674 O O . LYS A 1 599 ? 8.195 -37.611 -16.752 1.00 20.30 599 LYS A O 1
ATOM 4679 N N . ALA A 1 600 ? 9.308 -35.748 -17.356 1.00 21.83 600 ALA A N 1
ATOM 4680 C CA . ALA A 1 600 ? 8.817 -35.722 -18.732 1.00 21.83 600 ALA A CA 1
ATOM 4681 C C . ALA A 1 600 ? 9.848 -36.392 -19.654 1.00 21.83 600 ALA A C 1
ATOM 4683 O O . ALA A 1 600 ? 11.054 -36.283 -19.420 1.00 21.83 600 ALA A O 1
ATOM 4684 N N . SER A 1 601 ? 9.331 -37.154 -20.618 1.00 29.67 601 SER A N 1
ATOM 4685 C CA . SER A 1 601 ? 10.072 -37.874 -21.666 1.00 29.67 601 SER A CA 1
ATOM 4686 C C . SER A 1 601 ? 10.517 -36.938 -22.775 1.00 29.67 601 SER A C 1
ATOM 4688 O O . SER A 1 601 ? 9.773 -35.959 -23.012 1.00 29.67 601 SER A O 1
#